Protein AF-A0A365QGP2-F1 (afdb_monomer_lite)

InterPro domains:
  IPR008635 Trimeric autotransporter adhesin YadA-like, stalk domain [PF05662] (160-199)
  IPR008640 Trimeric autotransporter adhesin YadA-like, head domain [PF05658] (521-547)
  IPR008640 Trimeric autotransporter adhesin YadA-like, head domain [PF05658] (549-572)
  IPR008640 Trimeric autotransporter adhesin YadA-like, head domain [PF05658] (613-637)
  IPR011049 Serralysin-like metalloprotease, C-terminal [G3DSA:2.150.10.10] (504-653)
  IPR011049 Serralysin-like metalloprotease, C-terminal [SSF101967] (518-646)
  IPR024973 ESPR domain [PF13018] (1-34)

Structure (mmCIF, N/CA/C/O backbone):
data_AF-A0A365QGP2-F1
#
_entry.id   AF-A0A365QGP2-F1
#
loop_
_atom_site.group_PDB
_atom_site.id
_atom_site.type_symbol
_atom_site.label_atom_id
_atom_site.label_alt_id
_atom_site.label_comp_id
_atom_site.label_asym_id
_atom_site.label_entity_id
_atom_site.label_seq_id
_atom_site.pdbx_PDB_ins_code
_atom_site.Cartn_x
_atom_site.Cartn_y
_atom_site.Cartn_z
_atom_site.occupancy
_atom_site.B_iso_or_equiv
_atom_site.auth_seq_id
_atom_site.auth_comp_id
_atom_site.auth_asym_id
_atom_site.auth_atom_id
_atom_site.pdbx_PDB_model_num
ATOM 1 N N . MET A 1 1 ? 52.419 38.062 -53.301 1.00 40.62 1 MET A N 1
ATOM 2 C CA . MET A 1 1 ? 53.596 37.228 -53.636 1.00 40.62 1 MET A CA 1
ATOM 3 C C . MET A 1 1 ? 53.959 36.398 -52.412 1.00 40.62 1 MET A C 1
ATOM 5 O O . MET A 1 1 ? 54.488 36.980 -51.481 1.00 40.62 1 MET A O 1
ATOM 9 N N . ASN A 1 2 ? 53.709 35.085 -52.397 1.00 34.56 2 ASN A N 1
ATOM 10 C CA . ASN A 1 2 ? 54.179 34.202 -51.318 1.00 34.56 2 ASN A CA 1
ATOM 11 C C . ASN A 1 2 ? 55.041 33.089 -51.927 1.00 34.56 2 ASN A C 1
ATOM 13 O O . ASN A 1 2 ? 54.510 32.194 -52.578 1.00 34.56 2 ASN A O 1
ATOM 17 N N . LYS A 1 3 ? 56.364 33.143 -51.729 1.00 48.66 3 LYS A N 1
ATOM 18 C CA . LYS A 1 3 ? 57.255 32.005 -52.003 1.00 48.66 3 LYS A CA 1
ATOM 19 C C . LYS A 1 3 ? 57.353 31.169 -50.729 1.00 48.66 3 LYS A C 1
ATOM 21 O O . LYS A 1 3 ? 57.925 31.626 -49.744 1.00 48.66 3 LYS A O 1
ATOM 26 N N . ALA A 1 4 ? 56.767 29.976 -50.740 1.00 42.12 4 ALA A N 1
ATOM 27 C CA . ALA A 1 4 ? 56.834 29.058 -49.611 1.00 42.12 4 ALA A CA 1
ATOM 28 C C . ALA A 1 4 ? 58.200 28.356 -49.586 1.00 42.12 4 ALA A C 1
ATOM 30 O O . ALA A 1 4 ? 58.461 27.466 -50.392 1.00 42.12 4 ALA A O 1
ATOM 31 N N . TYR A 1 5 ? 59.070 28.749 -48.658 1.00 56.56 5 TYR A N 1
ATOM 32 C CA . TYR A 1 5 ? 60.295 28.007 -48.365 1.00 56.56 5 TYR A CA 1
ATOM 33 C C . TYR A 1 5 ? 59.969 26.802 -47.478 1.00 56.56 5 TYR A C 1
ATOM 35 O O . TYR A 1 5 ? 59.183 26.922 -46.536 1.00 56.56 5 TYR A O 1
ATOM 43 N N . ARG A 1 6 ? 60.596 25.650 -47.739 1.00 60.75 6 ARG A N 1
ATOM 44 C CA . ARG A 1 6 ? 60.563 24.502 -46.822 1.00 60.75 6 ARG A CA 1
ATOM 45 C C . ARG A 1 6 ? 61.893 24.387 -46.084 1.00 60.75 6 ARG A C 1
ATOM 47 O O . ARG A 1 6 ? 62.962 24.532 -46.676 1.00 60.75 6 ARG A O 1
ATOM 54 N N . VAL A 1 7 ? 61.800 24.121 -44.784 1.00 61.31 7 VAL A N 1
ATOM 55 C CA . VAL A 1 7 ? 62.941 23.849 -43.905 1.00 61.31 7 VAL A CA 1
ATOM 56 C C . VAL A 1 7 ? 62.943 22.358 -43.592 1.00 61.31 7 VAL A C 1
ATOM 58 O O . VAL A 1 7 ? 61.908 21.808 -43.218 1.00 61.31 7 VAL A O 1
ATOM 61 N N . ILE A 1 8 ? 64.085 21.699 -43.763 1.00 68.12 8 ILE A N 1
ATOM 62 C CA . ILE A 1 8 ? 64.232 20.251 -43.568 1.00 68.12 8 ILE A CA 1
ATOM 63 C C . ILE A 1 8 ? 65.496 19.934 -42.770 1.00 68.12 8 ILE A C 1
ATOM 65 O O . ILE A 1 8 ? 66.528 20.591 -42.914 1.00 68.12 8 ILE A O 1
ATOM 69 N N . PHE A 1 9 ? 65.403 18.933 -41.894 1.00 59.44 9 PHE A N 1
ATOM 70 C CA . PHE A 1 9 ? 66.500 18.519 -41.023 1.00 59.44 9 PHE A CA 1
ATOM 71 C C . PHE A 1 9 ? 67.417 17.529 -41.741 1.00 59.44 9 PHE A C 1
ATOM 73 O O . PHE A 1 9 ? 67.008 16.414 -42.076 1.00 59.44 9 PHE A O 1
ATOM 80 N N . SER A 1 10 ? 68.672 17.912 -41.962 1.00 55.12 10 SER A N 1
ATOM 81 C CA . SER A 1 10 ? 69.649 17.028 -42.594 1.00 55.12 10 SER A CA 1
ATOM 82 C C . SER A 1 10 ? 70.269 16.100 -41.553 1.00 55.12 10 SER A C 1
ATOM 84 O O . SER A 1 10 ? 71.209 16.482 -40.857 1.00 55.12 10 SER A O 1
ATOM 86 N N . LYS A 1 11 ? 69.794 14.848 -41.474 1.00 54.56 11 LYS A N 1
ATOM 87 C CA . LYS A 1 11 ? 70.351 13.823 -40.564 1.00 54.56 11 LYS A CA 1
ATOM 88 C C . LYS A 1 11 ? 71.849 13.535 -40.771 1.00 54.56 11 LYS A C 1
ATOM 90 O O . LYS A 1 11 ? 72.470 12.975 -39.880 1.00 54.56 11 LYS A O 1
ATOM 95 N N . VAL A 1 12 ? 72.437 13.940 -41.902 1.00 58.81 12 VAL A N 1
ATOM 96 C CA . VAL A 1 12 ? 73.879 13.791 -42.196 1.00 58.81 12 VAL A CA 1
ATOM 97 C C . VAL A 1 12 ? 74.711 14.981 -41.679 1.00 58.81 12 VAL A C 1
ATOM 99 O O . VAL A 1 12 ? 75.922 14.863 -41.534 1.00 58.81 12 VAL A O 1
ATOM 102 N N . ARG A 1 13 ? 74.085 16.131 -41.380 1.00 57.81 13 ARG A N 1
ATOM 103 C CA . ARG A 1 13 ? 74.756 17.336 -40.832 1.00 57.81 13 ARG A CA 1
ATOM 104 C C . ARG A 1 13 ? 74.211 17.795 -39.471 1.00 57.81 13 ARG A C 1
ATOM 106 O O . ARG A 1 13 ? 74.713 18.762 -38.912 1.00 57.81 13 ARG A O 1
ATOM 113 N N . ASN A 1 14 ? 73.192 17.108 -38.954 1.00 60.78 14 ASN A N 1
ATOM 114 C CA . ASN A 1 14 ? 72.509 17.359 -37.683 1.00 60.78 14 ASN A CA 1
ATOM 115 C C . ASN A 1 14 ? 71.992 18.803 -37.492 1.00 60.78 14 ASN A C 1
ATOM 117 O O . ASN A 1 14 ? 71.969 19.325 -36.379 1.00 60.78 14 ASN A O 1
ATOM 121 N N . CYS A 1 15 ? 71.570 19.456 -38.579 1.00 64.94 15 CYS A N 1
ATOM 122 C CA . CYS A 1 15 ? 71.042 20.820 -38.567 1.00 64.94 15 CYS A CA 1
ATOM 123 C C . CYS A 1 15 ? 69.866 21.006 -39.544 1.00 64.94 15 CYS A C 1
ATOM 125 O O . CYS A 1 15 ? 69.668 20.224 -40.480 1.00 64.94 15 CYS A O 1
ATOM 127 N N . TRP A 1 16 ? 69.073 22.055 -39.310 1.00 69.50 16 TRP A N 1
ATOM 128 C CA . TRP A 1 16 ? 67.976 22.475 -40.184 1.00 69.50 16 TRP A CA 1
ATOM 129 C C . TRP A 1 16 ? 68.501 23.356 -41.319 1.00 69.50 16 TRP A C 1
ATOM 131 O O . TRP A 1 16 ? 69.266 24.288 -41.076 1.00 69.50 16 TRP A O 1
ATOM 141 N N . VAL A 1 17 ? 68.076 23.078 -42.553 1.00 61.56 17 VAL A N 1
ATOM 142 C CA . VAL A 1 17 ? 68.491 23.822 -43.752 1.00 61.56 17 VAL A CA 1
ATOM 143 C C . VAL A 1 17 ? 67.258 24.247 -44.549 1.00 61.56 17 VAL A C 1
ATOM 145 O O . VAL A 1 17 ? 66.293 23.489 -44.672 1.00 61.56 17 VAL A O 1
ATOM 148 N N . VAL A 1 18 ? 67.291 25.468 -45.083 1.00 60.22 18 VAL A N 1
ATOM 149 C CA . VAL A 1 18 ? 66.259 26.028 -45.969 1.00 60.22 18 VAL A CA 1
ATOM 150 C C . VAL A 1 18 ? 66.675 25.800 -47.420 1.00 60.22 18 VAL A C 1
ATOM 152 O O . VAL A 1 18 ? 67.828 26.055 -47.767 1.00 60.22 18 VAL A O 1
ATOM 155 N N . VAL A 1 19 ? 65.753 25.347 -48.271 1.00 59.44 19 VAL A N 1
ATOM 156 C CA . VAL A 1 19 ? 66.008 25.128 -49.707 1.00 59.44 19 VAL A CA 1
ATOM 157 C C . VAL A 1 19 ? 64.973 25.885 -50.543 1.00 59.44 19 VAL A C 1
ATOM 159 O O . VAL A 1 19 ? 63.811 26.010 -50.150 1.00 59.44 19 VAL A O 1
ATOM 162 N N . SER A 1 20 ? 65.402 26.406 -51.693 1.00 49.19 20 SER A N 1
ATOM 163 C CA . SER A 1 20 ? 64.562 27.079 -52.685 1.00 49.19 20 SER A CA 1
ATOM 164 C C . SER A 1 20 ? 64.738 26.447 -54.066 1.00 49.19 20 SER A C 1
ATOM 166 O O . SER A 1 20 ? 65.844 26.096 -54.470 1.00 49.19 20 SER A O 1
ATOM 168 N N . GLU A 1 21 ? 63.637 26.300 -54.800 1.00 44.16 21 GLU A N 1
ATOM 169 C CA . GLU A 1 21 ? 63.632 25.692 -56.132 1.00 44.16 21 GLU A CA 1
ATOM 170 C C . GLU A 1 21 ? 63.796 26.757 -57.225 1.00 44.16 21 GLU A C 1
ATOM 172 O O . GLU A 1 21 ? 62.859 27.490 -57.541 1.00 44.16 21 GLU A O 1
ATOM 177 N N . ILE A 1 22 ? 64.991 26.823 -57.821 1.00 37.72 22 ILE A N 1
ATOM 178 C CA . ILE A 1 22 ? 65.210 27.296 -59.197 1.00 37.72 22 ILE A CA 1
ATOM 179 C C . ILE A 1 22 ? 66.263 26.376 -59.825 1.00 37.72 22 ILE A C 1
ATOM 181 O O . ILE A 1 22 ? 67.421 26.381 -59.410 1.00 37.72 22 ILE A O 1
ATOM 185 N N . SER A 1 23 ? 65.868 25.585 -60.822 1.00 37.50 23 SER A N 1
ATOM 186 C CA . SER A 1 23 ? 66.771 24.711 -61.583 1.00 37.50 23 SER A CA 1
ATOM 187 C C . SER A 1 23 ? 67.319 25.417 -62.825 1.00 37.50 23 SER A C 1
ATOM 189 O O . SER A 1 23 ? 66.626 26.228 -63.438 1.00 37.50 23 SER A O 1
ATOM 191 N N . SER A 1 24 ? 68.547 25.082 -63.228 1.00 41.88 24 SER A N 1
ATOM 192 C CA . SER A 1 24 ? 69.201 25.636 -64.418 1.00 41.88 24 SER A CA 1
ATOM 193 C C . SER A 1 24 ? 69.960 24.568 -65.218 1.00 41.88 24 SER A C 1
ATOM 195 O O . SER A 1 24 ? 70.625 23.702 -64.656 1.00 41.88 24 SER A O 1
ATOM 197 N N . ALA A 1 25 ? 69.862 24.652 -66.548 1.00 32.44 25 ALA A N 1
ATOM 198 C CA . ALA A 1 25 ? 70.684 23.951 -67.541 1.00 32.44 25 ALA A CA 1
ATOM 199 C C . ALA A 1 25 ? 70.640 24.805 -68.834 1.00 32.44 25 ALA A C 1
ATOM 201 O O . ALA A 1 25 ? 69.545 25.203 -69.216 1.00 32.44 25 ALA A O 1
ATOM 202 N N . VAL A 1 26 ? 71.696 25.279 -69.515 1.00 39.28 26 VAL A N 1
ATOM 203 C CA . VAL A 1 26 ? 73.140 24.962 -69.668 1.00 39.28 26 VAL A CA 1
ATOM 204 C C . VAL A 1 26 ? 73.473 24.149 -70.932 1.00 39.28 26 VAL A C 1
ATOM 206 O O . VAL A 1 26 ? 73.407 22.925 -70.930 1.00 39.28 26 VAL A O 1
ATOM 209 N N . GLY A 1 27 ? 73.996 24.859 -71.947 1.00 34.78 27 GLY A N 1
ATOM 210 C CA . GLY A 1 27 ? 74.828 24.315 -73.037 1.00 34.78 27 GLY A CA 1
ATOM 211 C C . GLY A 1 27 ? 74.081 23.722 -74.242 1.00 34.78 27 GLY A C 1
ATOM 212 O O . GLY A 1 27 ? 72.920 23.364 -74.115 1.00 34.78 27 GLY A O 1
ATOM 213 N N . LYS A 1 28 ? 74.659 23.558 -75.445 1.00 36.50 28 LYS A N 1
ATOM 214 C CA . LYS A 1 28 ? 75.877 24.044 -76.170 1.00 36.50 28 LYS A CA 1
ATOM 215 C C . LYS A 1 28 ? 75.488 23.970 -77.681 1.00 36.50 28 LYS A C 1
ATOM 217 O O . LYS A 1 28 ? 74.537 23.267 -77.993 1.00 36.50 28 LYS A O 1
ATOM 222 N N . GLY A 1 29 ? 76.096 24.588 -78.698 1.00 33.56 29 GLY A N 1
ATOM 223 C CA . GLY A 1 29 ? 77.327 25.368 -78.843 1.00 33.56 29 GLY A CA 1
ATOM 224 C C . GLY A 1 29 ? 78.111 24.925 -80.104 1.00 33.56 29 GLY A C 1
ATOM 225 O O . GLY A 1 29 ? 78.559 23.786 -80.132 1.00 33.56 29 GLY A O 1
ATOM 226 N N . ASN A 1 30 ? 78.351 25.856 -81.049 1.00 34.34 30 ASN A N 1
ATOM 227 C CA . ASN A 1 30 ? 79.409 25.867 -82.100 1.00 34.34 30 ASN A CA 1
ATOM 228 C C . ASN A 1 30 ? 79.239 25.003 -83.390 1.00 34.34 30 ASN A C 1
ATOM 230 O O . ASN A 1 30 ? 78.532 24.007 -83.353 1.00 34.34 30 ASN A O 1
ATOM 234 N N . SER A 1 31 ? 79.928 25.255 -84.533 1.00 33.19 31 SER A N 1
ATOM 235 C CA . SER A 1 31 ? 80.411 26.509 -85.199 1.00 33.19 31 SER A CA 1
ATOM 236 C C . SER A 1 31 ? 81.112 26.235 -86.573 1.00 33.19 31 SER A C 1
ATOM 238 O O . SER A 1 31 ? 81.803 25.232 -86.674 1.00 33.19 31 SER A O 1
ATOM 240 N N . PHE A 1 32 ? 81.059 27.194 -87.529 1.00 30.92 32 PHE A N 1
ATOM 241 C CA . PHE A 1 32 ? 81.976 27.450 -88.697 1.00 30.92 32 PHE A CA 1
ATOM 242 C C . PHE A 1 32 ? 82.024 26.444 -89.898 1.00 30.92 32 PHE A C 1
ATOM 244 O O . PHE A 1 32 ? 81.846 25.253 -89.698 1.00 30.92 32 PHE A O 1
ATOM 251 N N . ARG A 1 33 ? 81.969 26.898 -91.183 1.00 33.03 33 ARG A N 1
ATOM 252 C CA . ARG A 1 33 ? 83.008 27.362 -92.187 1.00 33.03 33 ARG A CA 1
ATOM 253 C C . ARG A 1 33 ? 83.914 26.228 -92.747 1.00 33.03 33 ARG A C 1
ATOM 255 O O . ARG A 1 33 ? 84.152 25.289 -92.006 1.00 33.03 33 ARG A O 1
ATOM 262 N N . THR A 1 34 ? 84.448 26.200 -93.987 1.00 29.45 34 THR A N 1
ATOM 263 C CA . THR A 1 34 ? 84.784 27.175 -95.085 1.00 29.45 34 THR A CA 1
ATOM 264 C C . THR A 1 34 ? 84.327 26.658 -96.491 1.00 29.45 34 THR A C 1
ATOM 266 O O . THR A 1 34 ? 83.884 25.520 -96.579 1.00 29.45 34 THR A O 1
ATOM 269 N N . GLU A 1 35 ? 84.185 27.429 -97.591 1.00 28.81 35 GLU A N 1
ATOM 270 C CA . GLU A 1 35 ? 85.196 27.905 -98.597 1.00 28.81 35 GLU A CA 1
ATOM 271 C C . GLU A 1 35 ? 86.339 26.901 -98.934 1.00 28.81 35 GLU A C 1
ATOM 273 O O . GLU A 1 35 ? 86.864 26.293 -98.004 1.00 28.81 35 GLU A O 1
ATOM 278 N N . ALA A 1 36 ? 86.859 26.705 -100.168 1.00 31.33 36 ALA A N 1
ATOM 279 C CA . ALA A 1 36 ? 86.477 26.966 -101.592 1.00 31.33 36 ALA A CA 1
ATOM 280 C C . ALA A 1 36 ? 87.513 26.194 -102.514 1.00 31.33 36 ALA A C 1
ATOM 282 O O . ALA A 1 36 ? 88.346 25.500 -101.939 1.00 31.33 36 ALA A O 1
ATOM 283 N N . VAL A 1 37 ? 87.632 26.187 -103.867 1.00 30.53 37 VAL A N 1
ATOM 284 C CA . VAL A 1 37 ? 86.987 26.793 -105.073 1.00 30.53 37 VAL A CA 1
ATOM 285 C C . VAL A 1 37 ? 87.387 25.985 -106.362 1.00 30.53 37 VAL A C 1
ATOM 287 O O . VAL A 1 37 ? 88.370 25.254 -106.299 1.00 30.53 37 VAL A O 1
ATOM 290 N N . SER A 1 38 ? 86.723 26.196 -107.522 1.00 34.66 38 SER A N 1
ATOM 291 C CA . SER A 1 38 ? 87.096 25.769 -108.916 1.00 34.66 38 SER A CA 1
ATOM 292 C C . SER A 1 38 ? 87.127 24.253 -109.271 1.00 34.66 38 SER A C 1
ATOM 294 O O . SER A 1 38 ? 87.296 23.414 -108.397 1.00 34.66 38 SER A O 1
ATOM 296 N N . ASP A 1 39 ? 86.947 23.804 -110.531 1.00 32.28 39 ASP A N 1
ATOM 297 C CA . ASP A 1 39 ? 86.643 24.514 -111.800 1.00 32.28 39 ASP A CA 1
ATOM 298 C C . ASP A 1 39 ? 85.741 23.700 -112.780 1.00 32.28 39 ASP A C 1
ATOM 300 O O . ASP A 1 39 ? 85.288 22.596 -112.477 1.00 32.28 39 ASP A O 1
ATOM 304 N N . ARG A 1 40 ? 85.467 24.289 -113.953 1.00 34.75 40 ARG A N 1
ATOM 305 C CA . ARG A 1 40 ? 84.598 23.864 -115.071 1.00 34.75 40 ARG A CA 1
ATOM 306 C C . ARG A 1 40 ? 84.942 22.508 -115.719 1.00 34.75 40 ARG A C 1
ATOM 308 O O . ARG A 1 40 ? 86.106 22.148 -115.829 1.00 34.75 40 ARG A O 1
ATOM 315 N N . VAL A 1 41 ? 83.941 21.898 -116.369 1.00 28.25 41 VAL A N 1
ATOM 316 C CA . VAL A 1 41 ? 83.789 21.895 -117.850 1.00 28.25 41 VAL A CA 1
ATOM 317 C C . VAL A 1 41 ? 82.289 21.839 -118.198 1.00 28.25 41 VAL A C 1
ATOM 319 O O . VAL A 1 41 ? 81.468 21.422 -117.386 1.00 28.25 41 VAL A O 1
ATOM 322 N N . GLU A 1 42 ? 81.927 22.369 -119.365 1.00 32.44 42 GLU A N 1
ATOM 323 C CA . GLU A 1 42 ? 80.585 22.837 -119.730 1.00 32.44 42 GLU A CA 1
ATOM 324 C C . GLU A 1 42 ? 80.035 22.111 -120.985 1.00 32.44 42 GLU A C 1
ATOM 326 O O . GLU A 1 42 ? 80.804 21.542 -121.757 1.00 32.44 42 GLU A O 1
ATOM 331 N N . ILE A 1 43 ? 78.719 22.281 -121.212 1.00 29.23 43 ILE A N 1
ATOM 332 C CA . ILE A 1 43 ? 77.908 22.082 -122.443 1.00 29.23 43 ILE A CA 1
ATOM 333 C C . ILE A 1 43 ? 77.257 20.681 -122.606 1.00 29.23 43 ILE A C 1
ATOM 335 O O . ILE A 1 43 ? 77.936 19.667 -122.529 1.00 29.23 43 ILE A O 1
ATOM 339 N N . GLY A 1 44 ? 75.950 20.517 -122.889 1.00 33.03 44 GLY A N 1
ATOM 340 C CA . GLY A 1 44 ? 74.825 21.474 -122.907 1.00 33.03 44 GLY A CA 1
ATOM 341 C C . GLY A 1 44 ? 73.786 21.247 -124.031 1.00 33.03 44 GLY A C 1
ATOM 342 O O . GLY A 1 44 ? 74.165 21.248 -125.193 1.00 33.03 44 GLY A O 1
ATOM 343 N N . MET A 1 45 ? 72.484 21.217 -123.672 1.00 38.25 45 MET A N 1
ATOM 344 C CA . MET A 1 45 ? 71.308 21.589 -124.515 1.00 38.25 45 MET A CA 1
ATOM 345 C C . MET A 1 45 ? 71.028 20.768 -125.809 1.00 38.25 45 MET A C 1
ATOM 347 O O . MET A 1 45 ? 71.812 19.874 -126.120 1.00 38.25 45 MET A O 1
ATOM 351 N N . PRO A 1 46 ? 69.922 20.996 -126.577 1.00 48.12 46 PRO A N 1
ATOM 352 C CA . PRO A 1 46 ? 68.749 21.898 -126.429 1.00 48.12 46 PRO A CA 1
ATOM 353 C C . PRO A 1 46 ? 67.414 21.109 -126.246 1.00 48.12 46 PRO A C 1
ATOM 355 O O . PRO A 1 46 ? 67.464 19.927 -125.935 1.00 48.12 46 PRO A O 1
ATOM 358 N N . GLY A 1 47 ? 66.179 21.631 -126.376 1.00 37.91 47 GLY A N 1
ATOM 359 C CA . GLY A 1 47 ? 65.618 22.951 -126.742 1.00 37.91 47 GLY A CA 1
ATOM 360 C C . GLY A 1 47 ? 64.098 22.985 -126.422 1.00 37.91 47 GLY A C 1
ATOM 361 O O . GLY A 1 47 ? 63.507 21.930 -126.234 1.00 37.91 47 GLY A O 1
ATOM 362 N N . MET A 1 48 ? 63.449 24.122 -126.131 1.00 37.88 48 MET A N 1
ATOM 363 C CA . MET A 1 48 ? 63.058 25.277 -126.979 1.00 37.88 48 MET A CA 1
ATOM 364 C C . MET A 1 48 ? 61.687 25.175 -127.685 1.00 37.88 48 MET A C 1
ATOM 366 O O . MET A 1 48 ? 61.269 24.129 -128.169 1.00 37.88 48 MET A O 1
ATOM 370 N N . THR A 1 49 ? 60.996 26.320 -127.766 1.00 36.72 49 THR A N 1
ATOM 371 C CA . THR A 1 49 ? 59.736 26.569 -128.503 1.00 36.72 49 THR A CA 1
ATOM 372 C C . THR A 1 49 ? 59.642 28.082 -128.795 1.00 36.72 49 THR A C 1
ATOM 374 O O . THR A 1 49 ? 60.359 28.854 -128.156 1.00 36.72 49 THR A O 1
ATOM 377 N N . THR A 1 50 ? 58.838 28.536 -129.767 1.00 42.31 50 THR A N 1
ATOM 378 C CA . THR A 1 50 ? 58.970 29.893 -130.352 1.00 42.31 50 THR A CA 1
ATOM 379 C C . THR A 1 50 ? 57.648 30.640 -130.614 1.00 42.31 50 THR A C 1
ATOM 381 O O . THR A 1 50 ? 56.611 30.039 -130.881 1.00 42.31 50 THR A O 1
ATOM 384 N N . GLY A 1 51 ? 57.717 31.980 -130.612 1.00 33.28 51 GLY A N 1
ATOM 385 C CA . GLY A 1 51 ? 56.761 32.900 -131.252 1.00 33.28 51 GLY A CA 1
ATOM 386 C C . GLY A 1 51 ? 57.540 34.034 -131.949 1.00 33.28 51 GLY A C 1
ATOM 387 O O . GLY A 1 51 ? 58.465 34.568 -131.351 1.00 33.28 51 GLY A O 1
ATOM 388 N N . LEU A 1 52 ? 57.403 34.224 -133.273 1.00 32.19 52 LEU A N 1
ATOM 389 C CA . LEU A 1 52 ? 56.445 35.111 -133.986 1.00 32.19 52 LEU A CA 1
ATOM 390 C C . LEU A 1 52 ? 56.839 36.613 -133.905 1.00 32.19 52 LEU A C 1
ATOM 392 O O . LEU A 1 52 ? 57.072 37.099 -132.810 1.00 32.19 52 LEU A O 1
ATOM 396 N N . ARG A 1 53 ? 56.923 37.421 -134.984 1.00 38.66 53 ARG A N 1
ATOM 397 C CA . ARG A 1 53 ? 56.311 37.404 -136.344 1.00 38.66 53 ARG A CA 1
ATOM 398 C C . ARG A 1 53 ? 57.258 37.950 -1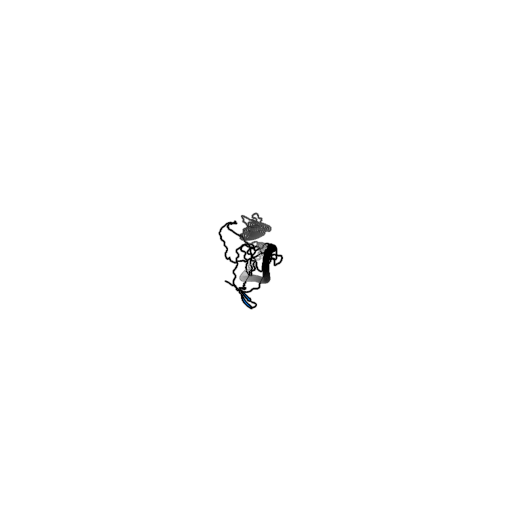37.456 1.00 38.66 53 ARG A C 1
ATOM 400 O O . ARG A 1 53 ? 57.942 38.925 -137.202 1.00 38.66 53 ARG A O 1
ATOM 407 N N . VAL A 1 54 ? 57.156 37.379 -138.678 1.00 34.47 54 VAL A N 1
ATOM 408 C CA . VAL A 1 54 ? 57.070 38.004 -140.048 1.00 34.47 54 VAL A CA 1
ATOM 409 C C . VAL A 1 54 ? 58.025 39.181 -140.387 1.00 34.47 54 VAL A C 1
ATOM 411 O O . VAL A 1 54 ? 57.977 40.202 -139.718 1.00 34.47 54 VAL A O 1
ATOM 414 N N . ALA A 1 55 ? 58.865 39.147 -141.444 1.00 30.39 55 ALA A N 1
ATOM 415 C CA . ALA A 1 55 ? 58.547 39.083 -142.902 1.00 30.39 55 ALA A CA 1
ATOM 416 C C . ALA A 1 55 ? 59.818 38.775 -143.779 1.00 30.39 55 ALA A C 1
ATOM 418 O O . ALA A 1 55 ? 60.896 38.685 -143.203 1.00 30.39 55 ALA A O 1
ATOM 419 N N . LEU A 1 56 ? 59.858 38.710 -145.135 1.00 27.81 56 LEU A N 1
ATOM 420 C CA . LEU A 1 56 ? 58.929 38.286 -146.224 1.00 27.81 56 LEU A CA 1
ATOM 421 C C . LEU A 1 56 ? 59.569 38.547 -147.634 1.00 27.81 56 LEU A C 1
ATOM 423 O O . LEU A 1 56 ? 59.798 39.709 -147.942 1.00 27.81 56 LEU A O 1
ATOM 427 N N . VAL A 1 57 ? 59.726 37.521 -148.510 1.00 28.95 57 VAL A N 1
ATOM 428 C CA . VAL A 1 57 ? 60.186 37.576 -149.952 1.00 28.95 57 VAL A CA 1
ATOM 429 C C . VAL A 1 57 ? 61.651 38.065 -150.151 1.00 28.95 57 VAL A C 1
ATOM 431 O O . VAL A 1 57 ? 62.122 38.878 -149.373 1.00 28.95 57 VAL A O 1
ATOM 434 N N . GLY A 1 58 ? 62.498 37.646 -151.113 1.00 30.52 58 GLY A N 1
ATOM 435 C CA . GLY A 1 58 ? 62.473 36.795 -152.335 1.00 30.52 58 GLY A CA 1
ATOM 436 C C . GLY A 1 58 ? 63.411 37.445 -153.400 1.00 30.52 58 GLY A C 1
ATOM 437 O O . GLY A 1 58 ? 63.751 38.608 -153.229 1.00 30.52 58 GLY A O 1
ATOM 438 N N . ALA A 1 59 ? 63.907 36.853 -154.500 1.00 28.84 59 ALA A N 1
ATOM 439 C CA . ALA A 1 59 ? 63.831 35.507 -155.092 1.00 28.84 59 ALA A CA 1
ATOM 440 C C . ALA A 1 59 ? 65.119 35.213 -155.942 1.00 28.84 59 ALA A C 1
ATOM 442 O O . ALA A 1 59 ? 66.209 35.573 -155.507 1.00 28.84 59 ALA A O 1
ATOM 443 N N . VAL A 1 60 ? 65.043 34.528 -157.102 1.00 27.80 60 VAL A N 1
ATOM 444 C CA . VAL A 1 60 ? 66.171 33.797 -157.753 1.00 27.80 60 VAL A CA 1
ATOM 445 C C . VAL A 1 60 ? 66.317 34.060 -159.278 1.00 27.80 60 VAL A C 1
ATOM 447 O O . VAL A 1 60 ? 65.309 34.030 -159.970 1.00 27.80 60 VAL A O 1
ATOM 450 N N . MET A 1 61 ? 67.573 34.185 -159.773 1.00 34.41 61 MET A N 1
ATOM 451 C CA . MET A 1 61 ? 68.100 34.056 -161.175 1.00 34.41 61 MET A CA 1
ATOM 452 C C . MET A 1 61 ? 67.552 34.938 -162.330 1.00 34.41 61 MET A C 1
ATOM 454 O O . MET A 1 61 ? 66.348 34.963 -162.548 1.00 34.41 61 MET A O 1
ATOM 458 N N . LEU A 1 62 ? 68.449 35.479 -163.192 1.00 24.91 62 LEU A N 1
ATOM 459 C CA . LEU A 1 62 ? 68.537 35.148 -164.646 1.00 24.91 62 LEU A CA 1
ATOM 460 C C . LEU A 1 62 ? 69.844 35.667 -165.332 1.00 24.91 62 LEU A C 1
ATOM 462 O O . LEU A 1 62 ? 70.823 35.928 -164.639 1.00 24.91 62 LEU A O 1
ATOM 466 N N . PHE A 1 63 ? 69.884 35.703 -166.678 1.00 27.70 63 PHE A N 1
ATOM 467 C CA . PHE A 1 63 ? 71.069 35.652 -167.570 1.00 27.70 63 PHE A CA 1
ATOM 468 C C . PHE A 1 63 ? 71.586 37.002 -168.156 1.00 27.70 63 PHE A C 1
ATOM 470 O O . PHE A 1 63 ? 70.970 38.047 -167.981 1.00 27.70 63 PHE A O 1
ATOM 477 N N . ALA A 1 64 ? 72.725 36.895 -168.871 1.00 30.05 64 ALA A N 1
ATOM 478 C CA . ALA A 1 64 ? 73.494 37.846 -169.714 1.00 30.05 64 ALA A CA 1
ATOM 479 C C . ALA A 1 64 ? 72.673 38.716 -170.725 1.00 30.05 64 ALA A C 1
ATOM 481 O O . ALA A 1 64 ? 71.477 38.493 -170.876 1.00 30.05 64 ALA A O 1
ATOM 482 N N . ASP A 1 65 ? 73.203 39.703 -171.476 1.00 26.73 65 ASP A N 1
ATOM 483 C CA . ASP A 1 65 ? 74.530 39.852 -172.131 1.00 26.73 65 ASP A CA 1
ATOM 484 C C . ASP A 1 65 ? 74.779 41.303 -172.671 1.00 26.73 65 ASP A C 1
ATOM 486 O O . ASP A 1 65 ? 73.839 42.094 -172.705 1.00 26.73 65 ASP A O 1
ATOM 490 N N . LEU A 1 66 ? 75.997 41.599 -173.177 1.00 29.16 66 LEU A N 1
ATOM 491 C CA . LEU A 1 66 ? 76.438 42.751 -174.022 1.00 29.16 66 LEU A CA 1
ATOM 492 C C . LEU A 1 66 ? 76.371 44.196 -173.435 1.00 29.16 66 LEU A C 1
ATOM 494 O O . LEU A 1 66 ? 75.450 44.559 -172.719 1.00 29.16 66 LEU A O 1
ATOM 498 N N . GLY A 1 67 ? 77.293 45.127 -173.753 1.00 28.61 67 GLY A N 1
ATOM 499 C CA . GLY A 1 67 ? 78.566 45.020 -174.494 1.00 28.61 67 GLY A CA 1
ATOM 500 C C . GLY A 1 67 ? 79.202 46.382 -174.889 1.00 28.61 67 GLY A C 1
ATOM 501 O O . GLY A 1 67 ? 78.519 47.400 -174.920 1.00 28.61 67 GLY A O 1
ATOM 502 N N . GLY A 1 68 ? 80.499 46.381 -175.254 1.00 29.41 68 GLY A N 1
ATOM 503 C CA . GLY A 1 68 ? 81.237 47.502 -175.893 1.00 29.41 68 GLY A CA 1
ATOM 504 C C . GLY A 1 68 ? 82.084 48.406 -174.963 1.00 29.41 68 GLY A C 1
ATOM 505 O O . GLY A 1 68 ? 81.741 48.582 -173.802 1.00 29.41 68 GLY A O 1
ATOM 506 N N . SER A 1 69 ? 83.202 49.021 -175.397 1.00 31.22 69 SER A N 1
ATOM 507 C CA . SER A 1 69 ? 83.962 48.901 -176.669 1.00 31.22 69 SER A CA 1
ATOM 508 C C . SER A 1 69 ? 85.348 49.604 -176.605 1.00 31.22 69 SER A C 1
ATOM 510 O O . SER A 1 69 ? 85.534 50.465 -175.751 1.00 31.22 69 SER A O 1
ATOM 512 N N . ASN A 1 70 ? 86.227 49.332 -177.594 1.00 30.67 70 ASN A N 1
ATOM 513 C CA . ASN A 1 70 ? 87.502 50.015 -177.964 1.00 30.67 70 ASN A CA 1
ATOM 514 C C . ASN A 1 70 ? 88.792 49.533 -177.238 1.00 30.67 70 ASN A C 1
ATOM 516 O O . ASN A 1 70 ? 88.815 49.493 -176.016 1.00 30.67 70 ASN A O 1
ATOM 520 N N . PHE A 1 71 ? 89.824 48.969 -177.911 1.00 28.38 71 PHE A N 1
ATOM 521 C CA . PHE A 1 71 ? 90.780 49.477 -178.949 1.00 28.38 71 PHE A CA 1
ATOM 522 C C . PHE A 1 71 ? 91.969 50.272 -178.322 1.00 28.38 71 PHE A C 1
ATOM 524 O O . PHE A 1 71 ? 91.737 50.997 -177.366 1.00 28.38 71 PHE A O 1
ATOM 531 N N . VAL A 1 72 ? 93.255 50.203 -178.740 1.00 25.00 72 VAL A N 1
ATOM 532 C CA . VAL A 1 72 ? 93.936 49.784 -180.004 1.00 25.00 72 VAL A CA 1
ATOM 533 C C . VAL A 1 72 ? 95.276 49.023 -179.736 1.00 25.00 72 VAL A C 1
ATOM 535 O O . VAL A 1 72 ? 95.790 49.021 -178.624 1.00 25.00 72 VAL A O 1
ATOM 538 N N . TYR A 1 73 ? 95.839 48.411 -180.793 1.00 26.12 73 TYR A N 1
ATOM 539 C CA . TYR A 1 73 ? 97.261 48.055 -181.065 1.00 26.12 73 TYR A CA 1
ATOM 540 C C . TYR A 1 73 ? 98.298 49.180 -180.714 1.00 26.12 73 TYR A C 1
ATOM 542 O O . TYR A 1 73 ? 97.895 50.296 -180.411 1.00 26.12 73 TYR A O 1
ATOM 550 N N . ALA A 1 74 ? 99.638 49.008 -180.750 1.00 21.19 74 ALA A N 1
ATOM 551 C CA . ALA A 1 74 ? 100.457 48.343 -181.785 1.00 21.19 74 ALA A CA 1
ATOM 552 C C . ALA A 1 74 ? 101.884 47.897 -181.357 1.00 21.19 74 ALA A C 1
ATOM 554 O O . ALA A 1 74 ? 102.343 48.173 -180.253 1.00 21.19 74 ALA A O 1
ATOM 555 N N . GLN A 1 75 ? 102.590 47.217 -182.277 1.00 27.70 75 GLN A N 1
ATOM 556 C CA . GLN A 1 75 ? 103.995 46.783 -182.167 1.00 27.70 75 GLN A CA 1
ATOM 557 C C . GLN A 1 75 ? 105.011 47.790 -182.755 1.00 27.70 75 GLN A C 1
ATOM 559 O O . GLN A 1 75 ? 104.641 48.628 -183.568 1.00 27.70 75 GLN A O 1
ATOM 564 N N . ALA A 1 76 ? 106.286 47.605 -182.363 1.00 30.72 76 ALA A N 1
ATOM 565 C CA . ALA A 1 76 ? 107.560 47.733 -183.110 1.00 30.72 76 ALA A CA 1
ATOM 566 C C . ALA A 1 76 ? 107.624 48.611 -184.389 1.00 30.72 76 ALA A C 1
ATOM 568 O O . ALA A 1 76 ? 106.806 48.504 -185.295 1.00 30.72 76 ALA A O 1
ATOM 569 N N . SER A 1 77 ? 108.712 49.347 -184.634 1.00 29.95 77 SER A N 1
ATOM 570 C CA . SER A 1 77 ? 110.011 48.832 -185.151 1.00 29.95 77 SER A CA 1
ATOM 571 C C . SER A 1 77 ? 111.018 50.017 -185.229 1.00 29.95 77 SER A C 1
ATOM 573 O O . SER A 1 77 ? 110.610 51.145 -184.978 1.00 29.95 77 SER A O 1
ATOM 575 N N . TYR A 1 78 ? 112.328 49.924 -185.509 1.00 25.81 78 TYR A N 1
ATOM 576 C CA . TYR A 1 78 ? 113.077 49.201 -186.557 1.00 25.81 78 TYR A CA 1
ATOM 577 C C . TYR A 1 78 ? 114.594 49.213 -186.262 1.00 25.81 78 TYR A C 1
ATOM 579 O O . TYR A 1 78 ? 115.064 50.129 -185.590 1.00 25.81 78 TYR A O 1
ATOM 587 N N . SER A 1 79 ? 115.373 48.311 -186.888 1.00 28.41 79 SER A N 1
ATOM 588 C CA . SER A 1 79 ? 116.686 48.644 -187.501 1.00 28.41 79 SER A CA 1
ATOM 589 C C . SER A 1 79 ? 117.265 47.510 -188.368 1.00 28.41 79 SER A C 1
ATOM 591 O O . SER A 1 79 ? 117.654 46.465 -187.857 1.00 28.41 79 SER A O 1
ATOM 593 N N . CYS A 1 80 ? 117.329 47.765 -189.678 1.00 33.81 80 CYS A N 1
ATOM 594 C CA . CYS A 1 80 ? 118.105 47.152 -190.779 1.00 33.81 80 CYS A CA 1
ATOM 595 C C . CYS A 1 80 ? 117.973 48.150 -191.961 1.00 33.81 80 CYS A C 1
ATOM 597 O O . CYS A 1 80 ? 117.071 48.987 -191.926 1.00 33.81 80 CYS A O 1
ATOM 599 N N . THR A 1 81 ? 118.740 48.146 -193.053 1.00 32.34 81 THR A N 1
ATOM 600 C CA . THR A 1 81 ? 119.830 47.272 -193.540 1.00 32.34 81 THR A CA 1
ATOM 601 C C . THR A 1 81 ? 121.209 47.875 -193.152 1.00 32.34 81 THR A C 1
ATOM 603 O O . THR A 1 81 ? 121.269 48.419 -192.056 1.00 32.34 81 THR A O 1
ATOM 606 N N . SER A 1 82 ? 122.364 47.892 -193.850 1.00 32.75 82 SER A N 1
ATOM 607 C CA . SER A 1 82 ? 122.981 47.374 -195.111 1.00 32.75 82 SER A CA 1
ATOM 608 C C . SER A 1 82 ? 124.497 47.751 -195.057 1.00 32.75 82 SER A C 1
ATOM 610 O O . SER A 1 82 ? 124.864 48.539 -194.193 1.00 32.75 82 SER A O 1
ATOM 612 N N . ALA A 1 83 ? 125.452 47.328 -195.904 1.00 29.88 83 ALA A N 1
ATOM 613 C CA . ALA A 1 83 ? 125.464 46.561 -197.160 1.00 29.88 83 ALA A CA 1
ATOM 614 C C . ALA A 1 83 ? 126.775 45.743 -197.282 1.00 29.88 83 ALA A C 1
ATOM 616 O O . ALA A 1 83 ? 127.770 46.083 -196.645 1.00 29.88 83 ALA A O 1
ATOM 617 N N . ALA A 1 84 ? 126.817 44.759 -198.185 1.00 45.06 84 ALA A N 1
ATOM 618 C CA . ALA A 1 84 ? 128.068 44.221 -198.731 1.00 45.06 84 ALA A CA 1
ATOM 619 C C . ALA A 1 84 ? 127.897 43.836 -200.212 1.00 45.06 84 ALA A C 1
ATOM 621 O O . ALA A 1 84 ? 126.848 43.336 -200.614 1.00 45.06 84 ALA A O 1
ATOM 622 N N . ALA A 1 85 ? 128.939 44.076 -201.004 1.00 38.56 85 ALA A N 1
ATOM 623 C CA . ALA A 1 85 ? 129.096 43.719 -202.415 1.00 38.56 85 ALA A CA 1
ATOM 624 C C . ALA A 1 85 ? 130.618 43.687 -202.689 1.00 38.56 85 ALA A C 1
ATOM 626 O O . ALA A 1 85 ? 131.350 44.432 -202.043 1.00 38.56 85 ALA A O 1
ATOM 627 N N . SER A 1 86 ? 131.183 42.866 -203.573 1.00 40.56 86 SER A N 1
ATOM 628 C CA . SER A 1 86 ? 130.626 41.923 -204.560 1.00 40.56 86 SER A CA 1
ATOM 629 C C . SER A 1 86 ? 131.710 40.903 -204.968 1.00 40.56 86 SER A C 1
ATOM 631 O O . SER A 1 86 ? 132.854 41.100 -204.588 1.00 40.56 86 SER A O 1
ATOM 633 N N . TRP A 1 87 ? 131.345 39.892 -205.776 1.00 33.38 87 TRP A N 1
ATOM 634 C CA . TRP A 1 87 ? 132.079 39.326 -206.940 1.00 33.38 87 TRP A CA 1
ATOM 635 C C . TRP A 1 87 ? 133.632 39.182 -206.915 1.00 33.38 87 TRP A C 1
ATOM 637 O O . TRP A 1 87 ? 134.379 40.046 -206.482 1.00 33.38 87 TRP A O 1
ATOM 647 N N . SER A 1 88 ? 134.222 38.177 -207.574 1.00 38.31 88 SER A N 1
ATOM 648 C CA . SER A 1 88 ? 134.284 38.174 -209.050 1.00 38.31 88 SER A CA 1
ATOM 649 C C . SER A 1 88 ? 135.010 36.925 -209.612 1.00 38.31 88 SER A C 1
ATOM 651 O O . SER A 1 88 ? 136.007 36.491 -209.054 1.00 38.31 88 SER A O 1
ATOM 653 N N . THR A 1 89 ? 134.389 36.204 -210.563 1.00 43.06 89 THR A N 1
ATOM 654 C CA . THR A 1 89 ? 134.717 36.139 -212.021 1.00 43.06 89 THR A CA 1
ATOM 655 C C . THR A 1 89 ? 135.721 35.001 -212.376 1.00 43.06 89 THR A C 1
ATOM 657 O O . THR A 1 89 ? 135.944 34.149 -211.521 1.00 43.06 89 THR A O 1
ATOM 660 N N . PRO A 1 90 ? 136.110 34.766 -213.654 1.00 51.47 90 PRO A N 1
ATOM 661 C CA . PRO A 1 90 ? 135.272 34.001 -214.594 1.00 51.47 90 PRO A CA 1
ATOM 662 C C . PRO A 1 90 ? 136.027 32.899 -215.389 1.00 51.47 90 PRO A C 1
ATOM 664 O O . PRO A 1 90 ? 137.238 32.974 -215.564 1.00 51.47 90 PRO A O 1
ATOM 667 N N . GLY A 1 91 ? 135.313 31.930 -215.990 1.00 68.12 91 GLY A N 1
ATOM 668 C CA . GLY A 1 91 ? 135.925 31.062 -217.023 1.00 68.12 91 GLY A CA 1
ATOM 669 C C . GLY A 1 91 ? 135.295 29.688 -217.297 1.00 68.12 91 GLY A C 1
ATOM 670 O O . GLY A 1 91 ? 135.605 29.093 -218.325 1.00 68.12 91 GLY A O 1
ATOM 671 N N . GLY A 1 92 ? 134.399 29.192 -216.432 1.00 39.47 92 GLY A N 1
ATOM 672 C CA . GLY A 1 92 ? 133.740 27.882 -216.593 1.00 39.47 92 GLY A CA 1
ATOM 673 C C . GLY A 1 92 ? 134.661 26.688 -216.269 1.00 39.47 92 GLY A C 1
ATOM 674 O O . GLY A 1 92 ? 135.541 26.818 -215.428 1.00 39.47 92 GLY A O 1
ATOM 675 N N . TYR A 1 93 ? 134.504 25.499 -216.865 1.00 28.47 93 TYR A N 1
ATOM 676 C CA . TYR A 1 93 ? 133.509 25.070 -217.863 1.00 28.47 93 TYR A CA 1
ATOM 677 C C . TYR A 1 93 ? 133.427 23.519 -217.883 1.00 28.47 93 TYR A C 1
ATOM 679 O O . TYR A 1 93 ? 134.403 22.874 -218.244 1.00 28.47 93 TYR A O 1
ATOM 687 N N . VAL A 1 94 ? 132.349 22.811 -217.518 1.00 35.38 94 VAL A N 1
ATOM 688 C CA . VAL A 1 94 ? 131.039 23.212 -216.950 1.00 35.38 94 VAL A CA 1
ATOM 689 C C . VAL A 1 94 ? 130.592 22.368 -215.740 1.00 35.38 94 VAL A C 1
ATOM 691 O O . VAL A 1 94 ? 129.826 22.873 -214.927 1.00 35.38 94 VAL A O 1
ATOM 694 N N . SER A 1 95 ? 131.019 21.105 -215.603 1.00 32.12 95 SER A N 1
ATOM 695 C CA . SER A 1 95 ? 130.472 20.159 -214.609 1.00 32.12 95 SER A CA 1
ATOM 696 C C . SER A 1 95 ? 131.530 19.156 -214.124 1.00 32.12 95 SER A C 1
ATOM 698 O O . SER A 1 95 ? 132.201 18.559 -214.959 1.00 32.12 95 SER A O 1
ATOM 700 N N . ASN A 1 96 ? 131.698 18.847 -212.834 1.00 40.69 96 ASN A N 1
ATOM 701 C CA . ASN A 1 96 ? 131.060 19.390 -211.621 1.00 40.69 96 ASN A CA 1
ATOM 702 C C . ASN A 1 96 ? 132.019 19.216 -210.412 1.00 40.69 96 ASN A C 1
ATOM 704 O O . ASN A 1 96 ? 131.696 18.522 -209.449 1.00 40.69 96 ASN A O 1
ATOM 708 N N . GLN A 1 97 ? 133.257 19.717 -210.517 1.00 52.16 97 GLN A N 1
ATOM 709 C CA . GLN A 1 97 ? 134.350 19.450 -209.564 1.00 52.16 97 GLN A CA 1
ATOM 710 C C . GLN A 1 97 ? 135.305 20.646 -209.390 1.00 52.16 97 GLN A C 1
ATOM 712 O O . GLN A 1 97 ? 135.377 21.509 -210.263 1.00 52.16 97 GLN A O 1
ATOM 717 N N . THR A 1 98 ? 136.143 20.574 -208.339 1.00 37.31 98 THR A N 1
ATOM 718 C CA . THR A 1 98 ? 137.292 21.464 -208.022 1.00 37.31 98 THR A CA 1
ATOM 719 C C . THR A 1 98 ? 136.888 22.878 -207.532 1.00 37.31 98 THR A C 1
ATOM 721 O O . THR A 1 98 ? 135.719 23.229 -207.687 1.00 37.31 98 THR A O 1
ATOM 724 N N . PRO A 1 99 ? 137.784 23.710 -206.934 1.00 41.81 99 PRO A N 1
ATOM 725 C CA . PRO A 1 99 ? 139.230 23.536 -206.722 1.00 41.81 99 PRO A CA 1
ATOM 726 C C . PRO A 1 99 ? 139.608 23.794 -205.209 1.00 41.81 99 PRO A C 1
ATOM 728 O O . PRO A 1 99 ? 138.860 23.260 -204.390 1.00 41.81 99 PRO A O 1
ATOM 731 N N . PRO A 1 100 ? 140.729 24.427 -204.746 1.00 51.38 100 PRO A N 1
ATOM 732 C CA . PRO A 1 100 ? 141.353 24.077 -203.445 1.00 51.38 100 PRO A CA 1
ATOM 733 C C . PRO A 1 100 ? 141.717 25.288 -202.523 1.00 51.38 100 PRO A C 1
ATOM 735 O O . PRO A 1 100 ? 141.262 26.397 -202.768 1.00 51.38 100 PRO A O 1
ATOM 738 N N . VAL A 1 101 ? 142.621 25.069 -201.539 1.00 33.72 101 VAL A N 1
ATOM 739 C CA . VAL A 1 101 ? 143.498 26.053 -200.822 1.00 33.72 101 VAL A CA 1
ATOM 740 C C . VAL A 1 101 ? 142.819 27.142 -199.931 1.00 33.72 101 VAL A C 1
ATOM 742 O O . VAL A 1 101 ? 141.642 27.413 -200.097 1.00 33.72 101 VAL A O 1
ATOM 745 N N . TRP A 1 102 ? 143.439 27.798 -198.923 1.00 27.23 102 TRP A N 1
ATOM 746 C CA . TRP A 1 102 ? 144.755 27.680 -198.241 1.00 27.23 102 TRP A CA 1
ATOM 747 C C . TRP A 1 102 ? 144.765 28.357 -196.844 1.00 27.23 102 TRP A C 1
ATOM 749 O O . TRP A 1 102 ? 143.863 29.124 -196.534 1.00 27.23 102 TRP A O 1
ATOM 759 N N . MET A 1 103 ? 145.883 28.185 -196.111 1.00 24.27 103 MET A N 1
ATOM 760 C CA . MET A 1 103 ? 146.415 29.070 -195.042 1.00 24.27 103 MET A CA 1
ATOM 761 C C . MET A 1 103 ? 145.608 29.217 -193.728 1.00 24.27 103 MET A C 1
ATOM 763 O O . MET A 1 103 ? 144.408 29.001 -193.686 1.00 24.27 103 MET A O 1
ATOM 767 N N . ALA A 1 104 ? 146.193 29.511 -192.556 1.00 36.19 104 ALA A N 1
ATOM 768 C CA . ALA A 1 104 ? 147.560 29.916 -192.165 1.00 36.19 104 ALA A CA 1
ATOM 769 C C . ALA A 1 104 ? 148.000 31.370 -192.479 1.00 36.19 104 ALA A C 1
ATOM 771 O O . ALA A 1 104 ? 149.088 31.602 -192.997 1.00 36.19 104 ALA A O 1
ATOM 772 N N . GLY A 1 105 ? 147.167 32.348 -192.107 1.00 25.16 105 GLY A N 1
ATOM 773 C CA . GLY A 1 105 ? 147.508 33.776 -191.979 1.00 25.16 105 GLY A CA 1
ATOM 774 C C . GLY A 1 105 ? 146.433 34.452 -191.110 1.00 25.16 105 GLY A C 1
ATOM 775 O O . GLY A 1 105 ? 145.266 34.354 -191.457 1.00 25.16 105 GLY A O 1
ATOM 776 N N . CYS A 1 106 ? 146.654 34.942 -189.886 1.00 32.97 106 CYS A N 1
ATOM 777 C CA . CYS A 1 106 ? 147.686 35.824 -189.320 1.00 32.97 106 CYS A CA 1
ATOM 778 C C . CYS A 1 106 ? 147.398 37.325 -189.548 1.00 32.97 106 CYS A C 1
ATOM 780 O O . CYS A 1 106 ? 147.401 37.793 -190.679 1.00 32.97 106 CYS A O 1
ATOM 782 N N . SER A 1 107 ? 147.310 38.059 -188.428 1.00 42.62 107 SER A N 1
ATOM 783 C CA . SER A 1 107 ? 147.387 39.527 -188.272 1.00 42.62 107 SER A CA 1
ATOM 784 C C . SER A 1 107 ? 146.128 40.402 -188.444 1.00 42.62 107 SER A C 1
ATOM 786 O O . SER A 1 107 ? 145.211 40.101 -189.191 1.00 42.62 107 SER A O 1
ATOM 788 N N . VAL A 1 108 ? 146.186 41.529 -187.713 1.00 30.59 108 VAL A N 1
ATOM 789 C CA . VAL A 1 108 ? 145.432 42.803 -187.793 1.00 30.59 108 VAL A CA 1
ATOM 790 C C . VAL A 1 108 ? 143.888 42.816 -187.757 1.00 30.59 108 VAL A C 1
ATOM 792 O O . VAL A 1 108 ? 143.219 42.659 -188.763 1.00 30.59 108 VAL A O 1
ATOM 795 N N . GLY A 1 109 ? 143.355 43.258 -186.610 1.00 44.81 109 GLY A N 1
ATOM 796 C CA . GLY A 1 109 ? 142.696 44.575 -186.525 1.00 44.81 109 GLY A CA 1
ATOM 797 C C . GLY A 1 109 ? 141.226 44.754 -186.956 1.00 44.81 109 GLY A C 1
ATOM 798 O O . GLY A 1 109 ? 140.811 44.388 -188.043 1.00 44.81 109 GLY A O 1
ATOM 799 N N . THR A 1 110 ? 140.498 45.507 -186.119 1.00 45.88 110 THR A N 1
ATOM 800 C CA . THR A 1 110 ? 139.379 46.417 -186.468 1.00 45.88 110 THR A CA 1
ATOM 801 C C . THR A 1 110 ? 138.141 45.885 -187.218 1.00 45.88 110 THR A C 1
ATOM 803 O O . THR A 1 110 ? 138.146 45.758 -188.435 1.00 45.88 110 THR A O 1
ATOM 806 N N . GLY A 1 111 ? 137.000 45.867 -186.512 1.00 43.94 111 GLY A N 1
ATOM 807 C CA . GLY A 1 111 ? 135.693 46.230 -187.089 1.00 43.94 111 GLY A CA 1
ATOM 808 C C . GLY A 1 111 ? 134.678 45.102 -187.324 1.00 43.94 111 GLY A C 1
ATOM 809 O O . GLY A 1 111 ? 134.982 44.051 -187.875 1.00 43.94 111 GLY A O 1
ATOM 810 N N . THR A 1 112 ? 133.424 45.354 -186.934 1.00 32.47 112 THR A N 1
ATOM 811 C CA . THR A 1 112 ? 132.220 44.589 -187.322 1.00 32.47 112 THR A CA 1
ATOM 812 C C . THR A 1 112 ? 131.021 45.524 -187.080 1.00 32.47 112 THR A C 1
ATOM 814 O O . THR A 1 112 ? 130.787 45.897 -185.938 1.00 32.47 112 THR A O 1
ATOM 817 N N . ALA A 1 113 ? 130.292 46.091 -188.049 1.00 36.25 113 ALA A N 1
ATOM 818 C CA . ALA A 1 113 ? 130.057 45.771 -189.465 1.00 36.25 113 ALA A CA 1
ATOM 819 C C . ALA A 1 113 ? 129.174 44.526 -189.683 1.00 36.25 113 ALA A C 1
ATOM 821 O O . ALA A 1 113 ? 129.640 43.470 -190.096 1.00 36.25 113 ALA A O 1
ATOM 822 N N . GLY A 1 114 ? 127.878 44.666 -189.379 1.00 35.19 114 GLY A N 1
ATOM 823 C CA . GLY A 1 114 ? 126.855 43.668 -189.702 1.00 35.19 114 GLY A CA 1
ATOM 824 C C . GLY A 1 114 ? 126.400 43.766 -191.162 1.00 35.19 114 GLY A C 1
ATOM 825 O O . GLY A 1 114 ? 126.163 44.859 -191.672 1.00 35.19 114 GLY A O 1
ATOM 826 N N . ILE A 1 115 ? 126.261 42.622 -191.831 1.00 34.78 115 ILE A N 1
ATOM 827 C CA . ILE A 1 115 ? 125.808 42.537 -193.225 1.00 34.78 115 ILE A CA 1
ATOM 828 C C . ILE A 1 115 ? 124.286 42.371 -193.256 1.00 34.78 115 ILE A C 1
ATOM 830 O O . ILE A 1 115 ? 123.733 41.543 -192.536 1.00 34.78 115 ILE A O 1
ATOM 834 N N . THR A 1 116 ? 123.606 43.089 -194.152 1.00 36.44 116 THR A N 1
ATOM 835 C CA . THR A 1 116 ? 122.233 42.752 -194.554 1.00 36.44 116 THR A CA 1
ATOM 836 C C . THR A 1 116 ? 122.183 42.522 -196.056 1.00 36.44 116 THR A C 1
ATOM 838 O O . THR A 1 116 ? 122.558 43.405 -196.828 1.00 36.44 116 THR A O 1
ATOM 841 N N . ALA A 1 117 ? 121.710 41.344 -196.462 1.00 36.78 117 ALA A N 1
ATOM 842 C CA . ALA A 1 117 ? 121.479 41.001 -197.857 1.00 36.78 117 ALA A CA 1
ATOM 843 C C . ALA A 1 117 ? 120.027 41.320 -198.248 1.00 36.78 117 ALA A C 1
ATOM 845 O O . ALA A 1 117 ? 119.089 40.894 -197.577 1.00 36.78 117 ALA A O 1
ATOM 846 N N . SER A 1 118 ? 119.854 42.053 -199.347 1.00 39.19 118 SER A N 1
ATOM 847 C CA . SER A 1 118 ? 118.564 42.300 -199.995 1.00 39.19 118 SER A CA 1
ATOM 848 C C . SER A 1 118 ? 118.643 41.764 -201.422 1.00 39.19 118 SER A C 1
ATOM 850 O O . SER A 1 118 ? 119.254 42.385 -202.289 1.00 39.19 118 SER A O 1
ATOM 852 N N . GLY A 1 119 ? 118.093 40.571 -201.648 1.00 39.12 119 GLY A N 1
ATOM 853 C CA . GLY A 1 119 ? 118.107 39.903 -202.950 1.00 39.12 119 GLY A CA 1
ATOM 854 C C . GLY A 1 119 ? 117.720 38.429 -202.838 1.00 39.12 119 GLY A C 1
ATOM 855 O O . GLY A 1 119 ? 118.228 37.717 -201.976 1.00 39.12 119 GLY A O 1
ATOM 856 N N . GLY A 1 120 ? 116.805 37.970 -203.694 1.00 42.38 120 GLY A N 1
ATOM 857 C CA . GLY A 1 120 ? 116.404 36.562 -203.749 1.00 42.38 120 GLY A CA 1
ATOM 858 C C . GLY A 1 120 ? 117.404 35.729 -204.553 1.00 42.38 120 GLY A C 1
ATOM 859 O O . GLY A 1 120 ? 117.645 36.031 -205.719 1.00 42.38 120 GLY A O 1
ATOM 860 N N . GLY A 1 121 ? 117.967 34.680 -203.947 1.00 50.31 121 GLY A N 1
ATOM 861 C CA . GLY A 1 121 ? 118.945 33.811 -204.611 1.00 50.31 121 GLY A CA 1
ATOM 862 C C . GLY A 1 121 ? 119.573 32.760 -203.692 1.00 50.31 121 GLY A C 1
ATOM 863 O O . GLY A 1 121 ? 120.703 32.937 -203.267 1.00 50.31 121 GLY A O 1
ATOM 864 N N . ASN A 1 122 ? 118.817 31.693 -203.411 1.00 48.59 122 ASN A N 1
ATOM 865 C CA . ASN A 1 122 ? 119.198 30.363 -202.897 1.00 48.59 122 ASN A CA 1
ATOM 866 C C . ASN A 1 122 ? 120.392 30.199 -201.920 1.00 48.59 122 ASN A C 1
ATOM 868 O O . ASN A 1 122 ? 121.550 30.396 -202.268 1.00 48.59 122 ASN A O 1
ATOM 872 N N . SER A 1 123 ? 120.092 29.580 -200.769 1.00 43.28 123 SER A N 1
ATOM 873 C CA . SER A 1 123 ? 121.027 28.809 -199.923 1.00 43.28 123 SER A CA 1
ATOM 874 C C . SER A 1 123 ? 122.212 29.573 -199.311 1.00 43.28 123 SER A C 1
ATOM 876 O O . SER A 1 123 ? 123.363 29.436 -199.720 1.00 43.28 123 SER A O 1
ATOM 878 N N . PHE A 1 124 ? 121.932 30.308 -198.234 1.00 42.41 124 PHE A N 1
ATOM 879 C CA . PHE A 1 124 ? 122.936 30.991 -197.415 1.00 42.41 124 PHE A CA 1
ATOM 880 C C . PHE A 1 124 ? 123.625 30.027 -196.428 1.00 42.41 124 PHE A C 1
ATOM 882 O O . PHE A 1 124 ? 123.022 29.604 -195.442 1.00 42.41 124 PHE A O 1
ATOM 889 N N . TYR A 1 125 ? 124.896 29.694 -196.676 1.00 39.81 125 TYR A N 1
ATOM 890 C CA . TYR A 1 125 ? 125.745 28.940 -195.744 1.00 39.81 125 TYR A CA 1
ATOM 891 C C . TYR A 1 125 ? 126.541 29.910 -194.859 1.00 39.81 125 TYR A C 1
ATOM 893 O O . TYR A 1 125 ? 127.354 30.678 -195.369 1.00 39.81 125 TYR A O 1
ATOM 901 N N . ALA A 1 126 ? 126.329 29.870 -193.540 1.00 37.38 126 ALA A N 1
ATOM 902 C CA . ALA A 1 126 ? 126.968 30.791 -192.598 1.00 37.38 126 ALA A CA 1
ATOM 903 C C . ALA A 1 126 ? 127.561 30.073 -191.379 1.00 37.38 126 ALA A C 1
ATOM 905 O O . ALA A 1 126 ? 126.846 29.567 -190.517 1.00 37.38 126 ALA A O 1
ATOM 906 N N . THR A 1 127 ? 128.889 30.093 -191.278 1.00 37.75 127 THR A N 1
ATOM 907 C CA . THR A 1 127 ? 129.633 29.740 -190.063 1.00 37.75 127 THR A CA 1
ATOM 908 C C . THR A 1 127 ? 129.972 31.013 -189.291 1.00 37.75 127 THR A C 1
ATOM 910 O O . THR A 1 127 ? 130.857 31.762 -189.704 1.00 37.75 127 THR A O 1
ATOM 913 N N . THR A 1 128 ? 129.300 31.262 -188.164 1.00 35.91 128 THR A N 1
ATOM 914 C CA . THR A 1 128 ? 129.608 32.399 -187.277 1.00 35.91 128 THR A CA 1
ATOM 915 C C . THR A 1 128 ? 129.746 31.953 -185.828 1.00 35.91 128 THR A C 1
ATOM 917 O O . THR A 1 128 ? 128.828 31.351 -185.272 1.00 35.91 128 THR A O 1
ATOM 920 N N . THR A 1 129 ? 130.850 32.320 -185.180 1.00 32.31 129 THR A N 1
ATOM 921 C CA . THR A 1 129 ? 131.051 32.098 -183.742 1.00 32.31 129 THR A CA 1
ATOM 922 C C . THR A 1 129 ? 130.435 33.262 -182.965 1.00 32.31 129 THR A C 1
ATOM 924 O O . THR A 1 129 ? 131.035 34.328 -182.877 1.00 32.31 129 THR A O 1
ATOM 927 N N . GLY A 1 130 ? 129.225 33.073 -182.428 1.00 38.22 130 GLY A N 1
ATOM 928 C CA . GLY A 1 130 ? 128.510 34.095 -181.643 1.00 38.22 130 GLY A CA 1
ATOM 929 C C . GLY A 1 130 ? 127.556 35.007 -182.430 1.00 38.22 130 GLY A C 1
ATOM 930 O O . GLY A 1 130 ? 127.115 36.017 -181.892 1.00 38.22 130 GLY A O 1
ATOM 931 N N . GLY A 1 131 ? 127.227 34.670 -183.682 1.00 42.25 131 GLY A N 1
ATOM 932 C CA . GLY A 1 131 ? 126.206 35.365 -184.479 1.00 42.25 131 GLY A CA 1
ATOM 933 C C . GLY A 1 131 ? 124.831 34.688 -184.414 1.00 42.25 131 GLY A C 1
ATOM 934 O O . GLY A 1 131 ? 124.743 33.464 -184.324 1.00 42.25 131 GLY A O 1
ATOM 935 N N . PHE A 1 132 ? 123.757 35.478 -184.496 1.00 41.97 132 PHE A N 1
ATOM 936 C CA . PHE A 1 132 ? 122.380 34.982 -184.628 1.00 41.97 132 PHE A CA 1
ATOM 937 C C . PHE A 1 132 ? 121.977 34.938 -186.109 1.00 41.97 132 PHE A C 1
ATOM 939 O O . PHE A 1 132 ? 122.202 35.909 -186.832 1.00 41.97 132 PHE A O 1
ATOM 946 N N . ILE A 1 133 ? 121.337 33.854 -186.559 1.00 48.38 133 ILE A N 1
ATOM 947 C CA . ILE A 1 133 ? 120.786 33.753 -187.920 1.00 48.38 133 ILE A CA 1
ATOM 948 C C . ILE A 1 133 ? 119.287 34.069 -187.864 1.00 48.38 133 ILE A C 1
ATOM 950 O O . ILE A 1 133 ? 118.483 33.225 -187.476 1.00 48.38 133 ILE A O 1
ATOM 954 N N . SER A 1 134 ? 118.915 35.289 -188.257 1.00 47.41 134 SER A N 1
ATOM 955 C CA . SER A 1 134 ? 117.519 35.739 -188.319 1.00 47.41 134 SER A CA 1
ATOM 956 C C . SER A 1 134 ? 116.992 35.707 -189.753 1.00 47.41 134 SER A C 1
ATOM 958 O O . SER A 1 134 ? 117.475 36.451 -190.605 1.00 47.41 134 SER A O 1
ATOM 960 N N . LEU A 1 135 ? 115.960 34.899 -190.007 1.00 51.66 135 LEU A N 1
ATOM 961 C CA . LEU A 1 135 ? 115.157 34.964 -191.231 1.00 51.66 135 LEU A CA 1
ATOM 962 C C . LEU A 1 135 ? 113.895 35.781 -190.929 1.00 51.66 135 LEU A C 1
ATOM 964 O O . LEU A 1 135 ? 113.188 35.492 -189.968 1.00 51.66 135 LEU A O 1
ATOM 968 N N . SER A 1 136 ? 113.619 36.819 -191.722 1.00 46.00 136 SER A N 1
ATOM 969 C CA . SER A 1 136 ? 112.512 37.752 -191.459 1.00 46.00 136 SER A CA 1
ATOM 970 C C . SER A 1 136 ? 111.134 37.185 -191.815 1.00 46.00 136 SER A C 1
ATOM 972 O O . SER A 1 136 ? 110.153 37.517 -191.157 1.00 46.00 136 SER A O 1
ATOM 974 N N . THR A 1 137 ? 111.059 36.319 -192.829 1.00 43.81 137 THR A N 1
ATOM 975 C CA . THR A 1 137 ? 109.888 35.491 -193.171 1.00 43.81 137 THR A CA 1
ATOM 976 C C . THR A 1 137 ? 110.352 34.189 -193.834 1.00 43.81 137 THR A C 1
ATOM 978 O O . THR A 1 137 ? 111.375 34.177 -194.517 1.00 43.81 137 THR A O 1
ATOM 981 N N . GLY A 1 138 ? 109.597 33.102 -193.642 1.00 52.84 138 GLY A N 1
ATOM 982 C CA . GLY A 1 138 ? 109.904 31.767 -194.176 1.00 52.84 138 GLY A CA 1
ATOM 983 C C . GLY A 1 138 ? 110.250 30.738 -193.092 1.00 52.84 138 GLY A C 1
ATOM 984 O O . GLY A 1 138 ? 110.576 31.094 -191.961 1.00 52.84 138 GLY A O 1
ATOM 985 N N . ALA A 1 139 ? 110.148 29.452 -193.434 1.00 45.31 139 ALA A N 1
ATOM 986 C CA . ALA A 1 139 ? 110.542 28.356 -192.552 1.00 45.31 139 ALA A CA 1
ATOM 987 C C . ALA A 1 139 ? 112.066 28.149 -192.587 1.00 45.31 139 ALA A C 1
ATOM 989 O O . ALA A 1 139 ? 112.682 28.191 -193.651 1.00 45.31 139 ALA A O 1
ATOM 990 N N . LEU A 1 140 ? 112.670 27.896 -191.423 1.00 61.34 140 LEU A N 1
ATOM 991 C CA . LEU A 1 140 ? 114.071 27.491 -191.314 1.00 61.34 140 LEU A CA 1
ATOM 992 C C . LEU A 1 140 ? 114.167 25.959 -191.396 1.00 61.34 140 LEU A C 1
ATOM 994 O O . LEU A 1 140 ? 114.285 25.276 -190.380 1.00 61.34 140 LEU A O 1
ATOM 998 N N . ASP A 1 141 ? 114.089 25.423 -192.614 1.00 53.12 141 ASP A N 1
ATOM 999 C CA . ASP A 1 141 ? 114.253 23.989 -192.881 1.00 53.12 141 ASP A CA 1
ATOM 1000 C C . ASP A 1 141 ? 115.725 23.561 -192.758 1.00 53.12 141 ASP A C 1
ATOM 1002 O O . ASP A 1 141 ? 116.507 23.629 -193.708 1.00 53.12 141 ASP A O 1
ATOM 1006 N N . ILE A 1 142 ? 116.114 23.086 -191.571 1.00 57.75 142 ILE A N 1
ATOM 1007 C CA . ILE A 1 142 ? 117.448 22.519 -191.323 1.00 57.75 142 ILE A CA 1
ATOM 1008 C C . ILE A 1 142 ? 117.446 21.023 -191.671 1.00 57.75 142 ILE A C 1
ATOM 1010 O O . ILE A 1 142 ? 117.439 20.154 -190.798 1.00 57.75 142 ILE A O 1
ATOM 1014 N N . SER A 1 143 ? 117.442 20.711 -192.967 1.00 51.03 143 SER A N 1
ATOM 1015 C CA . SER A 1 143 ? 117.529 19.327 -193.446 1.00 51.03 143 SER A CA 1
ATOM 1016 C C . SER A 1 143 ? 118.965 18.795 -193.350 1.00 51.03 143 SER A C 1
ATOM 1018 O O . SER A 1 143 ? 119.803 19.054 -194.214 1.00 51.03 143 SER A O 1
ATOM 1020 N N . ALA A 1 144 ? 119.253 18.039 -192.287 1.00 49.59 144 ALA A N 1
ATOM 1021 C CA . ALA A 1 144 ? 120.517 17.331 -192.093 1.00 49.59 144 ALA A CA 1
ATOM 1022 C C . ALA A 1 144 ? 120.258 15.832 -191.876 1.00 49.59 144 ALA A C 1
ATOM 1024 O O . ALA A 1 144 ? 119.659 15.435 -190.878 1.00 49.59 144 ALA A O 1
ATOM 1025 N N . ALA A 1 145 ? 120.747 14.982 -192.786 1.00 45.91 145 ALA A N 1
ATOM 1026 C CA . ALA A 1 145 ? 120.490 13.535 -192.764 1.00 45.91 145 ALA A CA 1
ATOM 1027 C C . ALA A 1 145 ? 121.074 12.793 -191.538 1.00 45.91 145 ALA A C 1
ATOM 1029 O O . ALA A 1 145 ? 120.664 11.674 -191.251 1.00 45.91 145 ALA A O 1
ATOM 1030 N N . GLY A 1 146 ? 122.012 13.414 -190.810 1.00 53.03 146 GLY A N 1
ATOM 1031 C CA . GLY A 1 146 ? 122.551 12.924 -189.532 1.00 53.03 146 GLY A CA 1
ATOM 1032 C C . GLY A 1 146 ? 121.868 13.500 -188.282 1.00 53.03 146 GLY A C 1
ATOM 1033 O O . GLY A 1 146 ? 122.373 13.306 -187.180 1.00 53.03 146 GLY A O 1
ATOM 1034 N N . GLY A 1 147 ? 120.760 14.233 -188.438 1.00 56.78 147 GLY A N 1
ATOM 1035 C CA . GLY A 1 147 ? 120.109 14.980 -187.361 1.00 56.78 147 GLY A CA 1
ATOM 1036 C C . GLY A 1 147 ? 120.759 16.342 -187.083 1.00 56.78 147 GLY A C 1
ATOM 1037 O O . GLY A 1 147 ? 121.906 16.604 -187.447 1.00 56.78 147 GLY A O 1
ATOM 1038 N N . VAL A 1 148 ? 120.007 17.237 -186.436 1.00 62.28 148 VAL A N 1
ATOM 1039 C CA . VAL A 1 148 ? 120.434 18.618 -186.166 1.00 62.28 148 VAL A CA 1
ATOM 1040 C C . VAL A 1 148 ? 120.941 18.732 -184.726 1.00 62.28 148 VAL A C 1
ATOM 1042 O O . VAL A 1 148 ? 120.153 18.778 -183.785 1.00 62.28 148 VAL A O 1
ATOM 1045 N N . ASN A 1 149 ? 122.263 18.776 -184.543 1.00 60.19 149 ASN A N 1
ATOM 1046 C CA . ASN A 1 149 ? 122.881 18.953 -183.225 1.00 60.19 149 ASN A CA 1
ATOM 1047 C C . ASN A 1 149 ? 122.961 20.439 -182.848 1.00 60.19 149 ASN A C 1
ATOM 1049 O O . ASN A 1 149 ? 123.690 21.210 -183.474 1.00 60.19 149 ASN A O 1
ATOM 1053 N N . ILE A 1 150 ? 122.229 20.836 -181.804 1.00 65.56 150 ILE A N 1
ATOM 1054 C CA . ILE A 1 150 ? 122.123 22.228 -181.353 1.00 65.56 150 ILE A CA 1
ATOM 1055 C C . ILE A 1 150 ? 122.645 22.306 -179.918 1.00 65.56 150 ILE A C 1
ATOM 1057 O O . ILE A 1 150 ? 122.033 21.799 -178.986 1.00 65.56 150 ILE A O 1
ATOM 1061 N N . HIS A 1 151 ? 123.802 22.945 -179.747 1.00 54.97 151 HIS A N 1
ATOM 1062 C CA . HIS A 1 151 ? 124.575 22.943 -178.498 1.00 54.97 151 HIS A CA 1
ATOM 1063 C C . HIS A 1 151 ? 124.048 23.912 -177.414 1.00 54.97 151 HIS A C 1
ATOM 1065 O O . HIS A 1 151 ? 124.742 24.170 -176.437 1.00 54.97 151 HIS A O 1
ATOM 1071 N N . ASN A 1 152 ? 122.856 24.491 -177.598 1.00 66.00 152 ASN A N 1
ATOM 1072 C CA . ASN A 1 152 ? 122.208 25.458 -176.703 1.00 66.00 152 ASN A CA 1
ATOM 1073 C C . ASN A 1 152 ? 120.676 25.401 -176.880 1.00 66.00 152 ASN A C 1
ATOM 1075 O O . ASN A 1 152 ? 120.181 24.798 -177.831 1.00 66.00 152 ASN A O 1
ATOM 1079 N N . ASN A 1 153 ? 119.918 26.059 -175.996 1.00 61.78 153 ASN A N 1
ATOM 1080 C CA . ASN A 1 153 ? 118.454 26.128 -176.092 1.00 61.78 153 ASN A CA 1
ATOM 1081 C C . ASN A 1 153 ? 117.969 26.699 -177.437 1.00 61.78 153 ASN A C 1
ATOM 1083 O O . ASN A 1 153 ? 118.360 27.802 -177.824 1.00 61.78 153 ASN A O 1
ATOM 1087 N N . ILE A 1 154 ? 117.002 26.025 -178.070 1.00 67.56 154 ILE A N 1
ATOM 1088 C CA . ILE A 1 154 ? 116.113 26.679 -179.037 1.00 67.56 154 ILE A CA 1
ATOM 1089 C C . ILE A 1 154 ? 114.999 27.385 -178.258 1.00 67.56 154 ILE A C 1
ATOM 1091 O O . ILE A 1 154 ? 114.125 26.734 -177.683 1.00 67.56 154 ILE A O 1
ATOM 1095 N N . THR A 1 155 ? 114.968 28.714 -178.288 1.00 63.78 155 THR A N 1
ATOM 1096 C CA . THR A 1 155 ? 113.797 29.474 -177.830 1.00 63.78 155 THR A CA 1
ATOM 1097 C C . THR A 1 155 ? 112.727 29.457 -178.923 1.00 63.78 155 THR A C 1
ATOM 1099 O O . THR A 1 155 ? 112.641 30.371 -179.740 1.00 63.78 155 THR A O 1
ATOM 1102 N N . LEU A 1 156 ? 111.908 28.401 -178.960 1.00 69.19 156 LEU A N 1
ATOM 1103 C CA . LEU A 1 156 ? 110.735 28.322 -179.838 1.00 69.19 156 LEU A CA 1
ATOM 1104 C C . LEU A 1 156 ? 109.639 29.275 -179.331 1.00 69.19 156 LEU A C 1
ATOM 1106 O O . LEU A 1 156 ? 108.783 28.900 -178.532 1.00 69.19 156 LEU A O 1
ATOM 1110 N N . SER A 1 157 ? 109.657 30.523 -179.801 1.00 56.19 157 SER A N 1
ATOM 1111 C CA . SER A 1 157 ? 108.641 31.535 -179.496 1.00 56.19 157 SER A CA 1
ATOM 1112 C C . SER A 1 157 ? 107.277 31.145 -180.088 1.00 56.19 157 SER A C 1
ATOM 1114 O O . SER A 1 157 ? 106.945 31.461 -181.225 1.00 56.19 157 SER A O 1
ATOM 1116 N N . THR A 1 158 ? 106.469 30.439 -179.291 1.00 62.19 158 THR A N 1
ATOM 1117 C CA . THR A 1 158 ? 105.115 29.913 -179.598 1.00 62.19 158 THR A CA 1
ATOM 1118 C C . THR A 1 158 ? 105.012 28.791 -180.644 1.00 62.19 158 THR A C 1
ATOM 1120 O O . THR A 1 158 ? 103.936 28.218 -180.810 1.00 62.19 158 THR A O 1
ATOM 1123 N N . ASN A 1 159 ? 106.112 28.390 -181.285 1.00 58.72 159 ASN A N 1
ATOM 1124 C CA . ASN A 1 159 ? 106.114 27.269 -182.231 1.00 58.72 159 ASN A CA 1
ATOM 1125 C C . ASN A 1 159 ? 105.889 25.917 -181.526 1.00 58.72 159 ASN A C 1
ATOM 1127 O O . ASN A 1 159 ? 106.665 25.500 -180.665 1.00 58.72 159 ASN A O 1
ATOM 1131 N N . LYS A 1 160 ? 104.827 25.206 -181.923 1.00 66.44 160 LYS A N 1
ATOM 1132 C CA . LYS A 1 160 ? 104.447 23.892 -181.385 1.00 66.44 160 LYS A CA 1
ATOM 1133 C C . LYS A 1 160 ? 105.343 22.788 -181.956 1.00 66.44 160 LYS A C 1
ATOM 1135 O O . LYS A 1 160 ? 105.352 22.576 -183.163 1.00 66.44 160 LYS A O 1
ATOM 1140 N N . ILE A 1 161 ? 106.004 22.015 -181.092 1.00 70.31 161 ILE A N 1
ATOM 1141 C CA . ILE A 1 161 ? 106.727 20.803 -181.506 1.00 70.31 161 ILE A CA 1
ATOM 1142 C C . ILE A 1 161 ? 105.702 19.714 -181.866 1.00 70.31 161 ILE A C 1
ATOM 1144 O O . ILE A 1 161 ? 105.120 19.063 -180.998 1.00 70.31 161 ILE A O 1
ATOM 1148 N N . THR A 1 162 ? 105.444 19.537 -183.160 1.00 67.31 162 THR A N 1
ATOM 1149 C CA . THR A 1 162 ? 104.601 18.464 -183.709 1.00 67.31 162 THR A CA 1
ATOM 1150 C C . THR A 1 162 ? 105.453 17.281 -184.159 1.00 67.31 162 THR A C 1
ATOM 1152 O O . THR A 1 162 ? 106.518 17.482 -184.728 1.00 67.31 162 THR A O 1
ATOM 1155 N N . GLY A 1 163 ? 104.974 16.052 -183.947 1.00 64.25 163 GLY A N 1
ATOM 1156 C CA . GLY A 1 163 ? 105.712 14.832 -184.312 1.00 64.25 163 GLY A CA 1
ATOM 1157 C C . GLY A 1 163 ? 106.668 14.307 -183.234 1.00 64.25 163 GLY A C 1
ATOM 1158 O O . GLY A 1 163 ? 107.354 13.319 -183.472 1.00 64.25 163 GLY A O 1
ATOM 1159 N N . LEU A 1 164 ? 106.690 14.917 -182.043 1.00 75.25 164 LEU A N 1
ATOM 1160 C CA . LEU A 1 164 ? 107.401 14.376 -180.884 1.00 75.25 164 LEU A CA 1
ATOM 1161 C C . LEU A 1 164 ? 106.818 13.001 -180.507 1.00 75.25 164 LEU A C 1
ATOM 1163 O O . LEU A 1 164 ? 105.633 12.892 -180.175 1.00 75.25 164 LEU A O 1
ATOM 1167 N N . ALA A 1 165 ? 107.648 11.959 -180.580 1.00 72.00 165 ALA A N 1
ATOM 1168 C CA . ALA A 1 165 ? 107.278 10.598 -180.202 1.00 72.00 165 ALA A CA 1
ATOM 1169 C C . ALA A 1 165 ? 106.951 10.491 -178.698 1.00 72.00 165 ALA A C 1
ATOM 1171 O O . ALA A 1 165 ? 107.223 11.399 -177.916 1.00 72.00 165 ALA A O 1
ATOM 1172 N N . ALA A 1 166 ? 106.345 9.377 -178.275 1.00 75.38 166 ALA A N 1
ATOM 1173 C CA . ALA A 1 166 ? 106.238 9.076 -176.848 1.00 75.38 166 ALA A CA 1
ATOM 1174 C C . ALA A 1 166 ? 107.636 8.849 -176.262 1.00 75.38 166 ALA A C 1
ATOM 1176 O O . ALA A 1 166 ? 108.417 8.091 -176.836 1.00 75.38 166 ALA A O 1
ATOM 1177 N N . GLY A 1 167 ? 107.932 9.477 -175.124 1.00 77.31 167 GLY A N 1
ATOM 1178 C CA . GLY A 1 167 ? 109.207 9.284 -174.445 1.00 77.31 167 GLY A CA 1
ATOM 1179 C C . GLY A 1 167 ? 109.319 7.865 -173.895 1.00 77.31 167 GLY A C 1
ATOM 1180 O O . GLY A 1 167 ? 108.441 7.421 -173.153 1.00 77.31 167 GLY A O 1
ATOM 1181 N N . THR A 1 168 ? 110.377 7.160 -174.280 1.00 75.31 168 THR A N 1
ATOM 1182 C CA . THR A 1 168 ? 110.666 5.766 -173.906 1.00 75.31 168 THR A CA 1
ATOM 1183 C C . THR A 1 168 ? 111.731 5.659 -172.816 1.00 75.31 168 THR A C 1
ATOM 1185 O O . THR A 1 168 ? 111.698 4.715 -172.027 1.00 75.31 168 THR A O 1
ATOM 1188 N N . VAL A 1 169 ? 112.634 6.641 -172.724 1.00 73.06 169 VAL A N 1
ATOM 1189 C CA . VAL A 1 169 ? 113.618 6.780 -171.642 1.00 73.06 169 VAL A CA 1
ATOM 1190 C C . VAL A 1 169 ? 113.399 8.076 -170.860 1.00 73.06 169 VAL A C 1
ATOM 1192 O O . VAL A 1 169 ? 112.797 9.025 -171.350 1.00 73.06 169 VAL A O 1
ATOM 1195 N N . ALA A 1 170 ? 113.913 8.144 -169.629 1.00 67.00 170 ALA A N 1
ATOM 1196 C CA . ALA A 1 170 ? 113.663 9.258 -168.702 1.00 67.00 170 ALA A CA 1
ATOM 1197 C C . ALA A 1 170 ? 114.229 10.630 -169.139 1.00 67.00 170 ALA A C 1
ATOM 1199 O O . ALA A 1 170 ? 113.928 11.635 -168.501 1.00 67.00 170 ALA A O 1
ATOM 1200 N N . ALA A 1 171 ? 115.049 10.672 -170.194 1.00 71.62 171 ALA A N 1
ATOM 1201 C CA . ALA A 1 171 ? 115.559 11.901 -170.806 1.00 71.62 171 ALA A CA 1
ATOM 1202 C C . ALA A 1 171 ? 114.745 12.357 -172.035 1.00 71.62 171 ALA A C 1
ATOM 1204 O O . ALA A 1 171 ? 114.948 13.472 -172.513 1.00 71.62 171 ALA A O 1
ATOM 1205 N N . ASP A 1 172 ? 113.831 11.523 -172.544 1.00 76.38 172 ASP A N 1
ATOM 1206 C CA . ASP A 1 172 ? 112.955 11.900 -173.651 1.00 76.38 172 ASP A CA 1
ATOM 1207 C C . ASP A 1 172 ? 111.913 12.921 -173.174 1.00 76.38 172 ASP A C 1
ATOM 1209 O O . ASP A 1 172 ? 111.339 12.803 -172.088 1.00 76.38 172 ASP A O 1
ATOM 1213 N N . ALA A 1 173 ? 111.603 13.910 -174.013 1.00 70.75 173 ALA A N 1
ATOM 1214 C CA . ALA A 1 173 ? 110.528 14.849 -173.723 1.00 70.75 173 ALA A CA 1
ATOM 1215 C C . ALA A 1 173 ? 109.166 14.127 -173.752 1.00 70.75 173 ALA A C 1
ATOM 1217 O O . ALA A 1 173 ? 108.746 13.603 -174.784 1.00 70.75 173 ALA A O 1
ATOM 1218 N N . VAL A 1 174 ? 108.469 14.107 -172.611 1.00 77.56 174 VAL A N 1
ATOM 1219 C CA . VAL A 1 174 ? 107.165 13.440 -172.472 1.00 77.56 174 VAL A CA 1
ATOM 1220 C C . VAL A 1 174 ? 106.113 14.048 -173.397 1.00 77.56 174 VAL A C 1
ATOM 1222 O O . VAL A 1 174 ? 105.962 15.269 -173.485 1.00 77.56 174 VAL A O 1
ATOM 1225 N N . ASN A 1 175 ? 105.337 13.193 -174.064 1.00 80.94 175 ASN A N 1
ATOM 1226 C CA . ASN A 1 175 ? 104.244 13.653 -174.912 1.00 80.94 175 ASN A CA 1
ATOM 1227 C C . ASN A 1 175 ? 102.953 13.896 -174.099 1.00 80.94 175 ASN A C 1
ATOM 1229 O O . ASN A 1 175 ? 102.795 13.451 -172.959 1.00 80.94 175 ASN A O 1
ATOM 1233 N N . TYR A 1 176 ? 101.989 14.585 -174.715 1.00 82.25 176 TYR A N 1
ATOM 1234 C CA . TYR A 1 176 ? 100.730 14.972 -174.067 1.00 82.25 176 TYR A CA 1
ATOM 1235 C C . TYR A 1 176 ? 99.908 13.783 -173.518 1.00 82.25 176 TYR A C 1
ATOM 1237 O O . TYR A 1 176 ? 99.261 13.912 -172.480 1.00 82.25 176 TYR A O 1
ATOM 1245 N N . SER A 1 177 ? 99.960 12.611 -174.166 1.00 78.56 177 SER A N 1
ATOM 1246 C CA . SER A 1 177 ? 99.217 11.420 -173.718 1.00 78.56 177 SER A CA 1
ATOM 1247 C C . SER A 1 177 ? 99.789 10.809 -172.433 1.00 78.56 177 SER A C 1
ATOM 1249 O O . SER A 1 177 ? 99.027 10.379 -171.566 1.00 78.56 177 SER A O 1
ATOM 1251 N N . GLN A 1 178 ? 101.115 10.850 -172.257 1.00 82.06 178 GLN A N 1
ATOM 1252 C CA . GLN A 1 178 ? 101.786 10.354 -171.050 1.00 82.06 178 GLN A CA 1
ATOM 1253 C C . GLN A 1 178 ? 101.406 11.203 -169.826 1.00 82.06 178 GLN A C 1
ATOM 1255 O O . GLN A 1 178 ? 101.071 10.664 -168.771 1.00 82.06 178 GLN A O 1
ATOM 1260 N N . LEU A 1 179 ? 101.360 12.531 -169.994 1.00 82.31 179 LEU A N 1
ATOM 1261 C CA . LEU A 1 179 ? 100.908 13.461 -168.955 1.00 82.31 179 LEU A CA 1
ATOM 1262 C C . LEU A 1 179 ? 99.422 13.263 -168.599 1.00 82.31 179 LEU A C 1
ATOM 1264 O O . LEU A 1 179 ? 99.061 13.266 -167.421 1.00 82.31 179 LEU A O 1
ATOM 1268 N N . GLN A 1 180 ? 98.560 13.052 -169.600 1.00 82.12 180 GLN A N 1
ATOM 1269 C CA . GLN A 1 180 ? 97.127 12.846 -169.374 1.00 82.12 180 GLN A CA 1
ATOM 1270 C C . GLN A 1 180 ? 96.846 11.537 -168.611 1.00 82.12 180 GLN A C 1
ATOM 1272 O O . GLN A 1 180 ? 96.053 11.547 -167.668 1.00 82.12 180 GLN A O 1
ATOM 1277 N N . SER A 1 181 ? 97.552 10.446 -168.936 1.00 76.31 181 SER A N 1
ATOM 1278 C CA . SER A 1 181 ? 97.407 9.156 -168.243 1.00 76.31 181 SER A CA 1
ATOM 1279 C C . SER A 1 181 ? 97.752 9.235 -166.750 1.00 76.31 181 SER A C 1
ATOM 1281 O O . SER A 1 181 ? 97.073 8.613 -165.929 1.00 76.31 181 SER A O 1
ATOM 1283 N N . LEU A 1 182 ? 98.783 10.002 -166.378 1.00 83.06 182 LEU A N 1
ATOM 1284 C CA . LEU A 1 182 ? 99.169 10.203 -164.977 1.00 83.06 182 LEU A CA 1
ATOM 1285 C C . LEU A 1 182 ? 98.091 10.978 -164.195 1.00 83.06 182 LEU A C 1
ATOM 1287 O O . LEU A 1 182 ? 97.812 10.662 -163.034 1.00 83.06 182 LEU A O 1
ATOM 1291 N N . SER A 1 183 ? 97.447 11.953 -164.845 1.00 80.12 183 SER A N 1
ATOM 1292 C CA . SER A 1 183 ? 96.352 12.737 -164.263 1.00 80.12 183 SER A CA 1
ATOM 1293 C C . SER A 1 183 ? 95.133 11.865 -163.932 1.00 80.12 183 SER A C 1
ATOM 1295 O O . SER A 1 183 ? 94.649 11.898 -162.796 1.00 80.12 183 SER A O 1
ATOM 1297 N N . THR A 1 184 ? 94.685 11.017 -164.868 1.00 78.31 184 THR A N 1
ATOM 1298 C CA . THR A 1 184 ? 93.545 10.109 -164.643 1.00 78.31 184 THR A CA 1
ATOM 1299 C C . THR A 1 184 ? 93.797 9.124 -163.504 1.00 78.31 184 THR A C 1
ATOM 1301 O O . THR A 1 184 ? 92.965 9.024 -162.601 1.00 78.31 184 THR A O 1
ATOM 1304 N N . THR A 1 185 ? 94.957 8.457 -163.481 1.00 72.69 185 THR A N 1
ATOM 1305 C CA . THR A 1 185 ? 95.288 7.465 -162.442 1.00 72.69 185 THR A CA 1
ATOM 1306 C C . THR A 1 185 ? 95.294 8.095 -161.047 1.00 72.69 185 THR A C 1
ATOM 1308 O O . THR A 1 185 ? 94.689 7.559 -160.112 1.00 72.69 185 THR A O 1
ATOM 1311 N N . THR A 1 186 ? 95.900 9.280 -160.918 1.00 79.88 186 THR A N 1
ATOM 1312 C CA . THR A 1 186 ? 95.960 10.033 -159.654 1.00 79.88 186 THR A CA 1
ATOM 1313 C C . THR A 1 186 ? 94.561 10.435 -159.171 1.00 79.88 186 THR A C 1
ATOM 1315 O O . THR A 1 186 ? 94.239 10.267 -157.994 1.00 79.88 186 THR A O 1
ATOM 1318 N N . SER A 1 187 ? 93.695 10.892 -160.084 1.00 77.19 187 SER A N 1
ATOM 1319 C CA . SER A 1 187 ? 92.304 11.249 -159.778 1.00 77.19 187 SER A CA 1
ATOM 1320 C C . SER A 1 187 ? 91.497 10.050 -159.253 1.00 77.19 187 SER A C 1
ATOM 1322 O O . SER A 1 187 ? 90.845 10.150 -158.209 1.00 77.19 187 SER A O 1
ATOM 1324 N N . THR A 1 188 ? 91.600 8.885 -159.906 1.00 79.69 188 THR A N 1
ATOM 1325 C CA . THR A 1 188 ? 90.871 7.672 -159.486 1.00 79.69 188 THR A CA 1
ATOM 1326 C C . THR A 1 188 ? 91.315 7.133 -158.122 1.00 79.69 188 THR A C 1
ATOM 1328 O O . THR A 1 188 ? 90.470 6.735 -157.314 1.00 79.69 188 THR A O 1
ATOM 1331 N N . GLY A 1 189 ? 92.617 7.177 -157.811 1.00 77.62 189 GLY A N 1
ATOM 1332 C CA . GLY A 1 189 ? 93.133 6.760 -156.501 1.00 77.62 189 GLY A CA 1
ATOM 1333 C C . GLY A 1 189 ? 92.658 7.671 -155.364 1.00 77.62 189 GLY A C 1
ATOM 1334 O O . GLY A 1 189 ? 92.216 7.193 -154.313 1.00 77.62 189 GLY A O 1
ATOM 1335 N N . LEU A 1 190 ? 92.666 8.988 -155.593 1.00 81.06 190 LEU A N 1
ATOM 1336 C CA . LEU A 1 190 ? 92.208 9.969 -154.608 1.00 81.06 190 LEU A CA 1
ATOM 1337 C C . LEU A 1 190 ? 90.689 9.881 -154.369 1.00 81.06 190 LEU A C 1
ATOM 1339 O O . LEU A 1 190 ? 90.249 9.892 -153.220 1.00 81.06 190 LEU A O 1
ATOM 1343 N N . SER A 1 191 ? 89.891 9.706 -155.429 1.00 78.81 191 SER A N 1
ATOM 1344 C CA . SER A 1 191 ? 88.433 9.518 -155.330 1.00 78.81 191 SER A CA 1
ATOM 1345 C C . SER A 1 191 ? 88.051 8.261 -154.531 1.00 78.81 191 SER A C 1
ATOM 1347 O O . SER A 1 191 ? 87.178 8.308 -153.657 1.00 78.81 191 SER A O 1
ATOM 1349 N N . THR A 1 192 ? 88.767 7.153 -154.753 1.00 79.75 192 THR A N 1
ATOM 1350 C CA . THR A 1 192 ? 88.579 5.903 -153.994 1.00 79.75 192 THR A CA 1
ATOM 1351 C C . THR A 1 192 ? 88.884 6.108 -152.506 1.00 79.75 192 THR A C 1
ATOM 1353 O O . THR A 1 192 ? 88.102 5.696 -151.649 1.00 79.75 192 THR A O 1
ATOM 1356 N N . THR A 1 193 ? 89.970 6.821 -152.194 1.00 81.50 193 THR A N 1
ATOM 1357 C CA . THR A 1 193 ? 90.387 7.141 -150.815 1.00 81.50 193 THR A CA 1
ATOM 1358 C C . THR A 1 193 ? 89.386 8.059 -150.101 1.00 81.50 193 THR A C 1
ATOM 1360 O O . THR A 1 193 ? 89.067 7.852 -148.930 1.00 81.50 193 THR A O 1
ATOM 1363 N N . ASN A 1 194 ? 88.824 9.045 -150.806 1.00 84.25 194 ASN A N 1
ATOM 1364 C CA . ASN A 1 194 ? 87.768 9.903 -150.264 1.00 84.25 194 ASN A CA 1
ATOM 1365 C C . ASN A 1 194 ? 86.480 9.109 -149.967 1.00 84.25 194 ASN A C 1
ATOM 1367 O O . ASN A 1 194 ? 85.807 9.347 -148.962 1.00 84.25 194 ASN A O 1
ATOM 1371 N N . SER A 1 195 ? 86.154 8.133 -150.818 1.00 83.12 195 SER A N 1
ATOM 1372 C CA . SER A 1 195 ? 84.972 7.280 -150.657 1.00 83.12 195 SER A CA 1
ATOM 1373 C C . SER A 1 195 ? 85.085 6.367 -149.431 1.00 83.12 195 SER A C 1
ATOM 1375 O O . SER A 1 195 ? 84.152 6.303 -148.631 1.00 83.12 195 SER A O 1
ATOM 1377 N N . THR A 1 196 ? 86.235 5.717 -149.215 1.00 86.44 196 THR A N 1
ATOM 1378 C CA . THR A 1 196 ? 86.452 4.877 -148.020 1.00 86.44 196 THR A CA 1
ATOM 1379 C C . THR A 1 196 ? 86.476 5.699 -146.731 1.00 86.44 196 THR A C 1
ATOM 1381 O O . THR A 1 196 ? 85.875 5.282 -145.740 1.00 86.44 196 THR A O 1
ATOM 1384 N N . MET A 1 197 ? 87.083 6.892 -146.747 1.00 84.50 197 MET A N 1
ATOM 1385 C CA . MET A 1 197 ? 87.060 7.822 -145.611 1.00 84.50 197 MET A CA 1
ATOM 1386 C C . MET A 1 197 ? 85.634 8.284 -145.271 1.00 84.50 197 MET A C 1
ATOM 1388 O O . MET A 1 197 ? 85.265 8.317 -144.095 1.00 84.50 197 MET A O 1
ATOM 1392 N N . THR A 1 198 ? 84.810 8.570 -146.285 1.00 84.62 198 THR A N 1
ATOM 1393 C CA . THR A 1 198 ? 83.395 8.938 -146.100 1.00 84.62 198 THR A CA 1
ATOM 1394 C C . THR A 1 198 ? 82.612 7.789 -145.456 1.00 84.62 198 THR A C 1
ATOM 1396 O O . THR A 1 198 ? 81.984 7.988 -144.418 1.00 84.62 198 THR A O 1
ATOM 1399 N N . SER A 1 199 ? 82.721 6.566 -145.987 1.00 78.81 199 SER A N 1
ATOM 1400 C CA . SER A 1 199 ? 82.046 5.381 -145.430 1.00 78.81 199 SER A CA 1
ATOM 1401 C C . SER A 1 199 ? 82.465 5.068 -143.987 1.00 78.81 199 SER A C 1
ATOM 1403 O O . SER A 1 199 ? 81.620 4.728 -143.152 1.00 78.81 199 SER A O 1
ATOM 1405 N N . LEU A 1 200 ? 83.757 5.205 -143.667 1.00 86.50 200 LEU A N 1
ATOM 1406 C CA . LEU A 1 200 ? 84.271 5.012 -142.309 1.00 86.50 200 LEU A CA 1
ATOM 1407 C C . LEU A 1 200 ? 83.743 6.090 -141.349 1.00 86.50 200 LEU A C 1
ATOM 1409 O O . LEU A 1 200 ? 83.362 5.769 -140.222 1.00 86.50 200 LEU A O 1
ATOM 1413 N N . SER A 1 201 ? 83.648 7.344 -141.803 1.00 83.75 201 SER A N 1
ATOM 1414 C CA . SER A 1 201 ? 83.035 8.441 -141.044 1.00 83.75 201 SER A CA 1
ATOM 1415 C C . SER A 1 201 ? 81.557 8.163 -140.738 1.00 83.75 201 SER A C 1
ATOM 1417 O O . SER A 1 201 ? 81.158 8.223 -139.574 1.00 83.75 201 SER A O 1
ATOM 1419 N N . THR A 1 202 ? 80.763 7.751 -141.736 1.00 85.88 202 THR A N 1
ATOM 1420 C CA . THR A 1 202 ? 79.341 7.396 -141.559 1.00 85.88 202 THR A CA 1
ATOM 1421 C C . THR A 1 202 ? 79.143 6.189 -140.636 1.00 85.88 202 THR A C 1
ATOM 1423 O O . THR A 1 202 ? 78.241 6.189 -139.797 1.00 85.88 202 THR A O 1
ATOM 1426 N N . SER A 1 203 ? 80.001 5.171 -140.736 1.00 84.00 203 SER A N 1
ATOM 1427 C CA . SER A 1 203 ? 79.953 4.009 -139.835 1.00 84.00 203 SER A CA 1
ATOM 1428 C C . SER A 1 203 ? 80.281 4.409 -138.392 1.00 84.00 203 SER A C 1
ATOM 1430 O O . SER A 1 203 ? 79.597 3.995 -137.457 1.00 84.00 203 SER A O 1
ATOM 1432 N N . THR A 1 204 ? 81.282 5.277 -138.212 1.00 86.06 204 THR A N 1
ATOM 1433 C CA . THR A 1 204 ? 81.707 5.775 -136.895 1.00 86.06 204 THR A CA 1
ATOM 1434 C C . THR A 1 204 ? 80.631 6.651 -136.252 1.00 86.06 204 THR A C 1
ATOM 1436 O O . THR A 1 204 ? 80.306 6.449 -135.083 1.00 86.06 204 THR A O 1
ATOM 1439 N N . SER A 1 205 ? 80.016 7.579 -136.994 1.00 83.62 205 SER A N 1
ATOM 1440 C CA . SER A 1 205 ? 78.938 8.426 -136.459 1.00 83.62 205 SER A CA 1
ATOM 1441 C C . SER A 1 205 ? 77.685 7.617 -136.101 1.00 83.62 205 SER A C 1
ATOM 1443 O O . SER A 1 205 ? 77.077 7.865 -135.059 1.00 83.62 205 SER A O 1
ATOM 1445 N N . THR A 1 206 ? 77.350 6.590 -136.890 1.00 88.06 206 THR A N 1
ATOM 1446 C CA . THR A 1 206 ? 76.242 5.663 -136.594 1.00 88.06 206 THR A CA 1
ATOM 1447 C C . THR A 1 206 ? 76.513 4.843 -135.327 1.00 88.06 206 THR A C 1
ATOM 1449 O O . THR A 1 206 ? 75.624 4.694 -134.483 1.00 88.06 206 THR A O 1
ATOM 1452 N N . ALA A 1 207 ? 77.747 4.363 -135.135 1.00 87.00 207 ALA A N 1
ATOM 1453 C CA . ALA A 1 207 ? 78.151 3.661 -133.916 1.00 87.00 207 ALA A CA 1
ATOM 1454 C C . ALA A 1 207 ? 78.104 4.577 -132.677 1.00 87.00 207 ALA A C 1
ATOM 1456 O O . ALA A 1 207 ? 77.570 4.181 -131.640 1.00 87.00 207 ALA A O 1
ATOM 1457 N N . VAL A 1 208 ? 78.579 5.823 -132.791 1.00 87.19 208 VAL A N 1
ATOM 1458 C CA . VAL A 1 208 ? 78.519 6.826 -131.710 1.00 87.19 208 VAL A CA 1
ATOM 1459 C C . VAL A 1 208 ? 77.071 7.195 -131.355 1.00 87.19 208 VAL A C 1
ATOM 1461 O O . VAL A 1 208 ? 76.746 7.277 -130.172 1.00 87.19 208 VAL A O 1
ATOM 1464 N N . GLY A 1 209 ? 76.178 7.347 -132.340 1.00 87.25 209 GLY A N 1
ATOM 1465 C CA . GLY A 1 209 ? 74.745 7.581 -132.101 1.00 87.25 209 GLY A CA 1
ATOM 1466 C C . GLY A 1 209 ? 74.020 6.385 -131.465 1.00 87.25 209 GLY A C 1
ATOM 1467 O O . GLY A 1 209 ? 73.139 6.554 -130.620 1.00 87.25 209 GLY A O 1
ATOM 1468 N N . SER A 1 210 ? 74.430 5.164 -131.812 1.00 87.25 210 SER A N 1
ATOM 1469 C CA . SER A 1 210 ? 73.928 3.935 -131.177 1.00 87.25 210 SER A CA 1
ATOM 1470 C C . SER A 1 210 ? 74.405 3.819 -129.722 1.00 87.25 210 SER A C 1
ATOM 1472 O O . SER A 1 210 ? 73.648 3.416 -128.840 1.00 87.25 210 SER A O 1
ATOM 1474 N N . LEU A 1 211 ? 75.646 4.231 -129.442 1.00 88.69 211 LEU A N 1
ATOM 1475 C CA . LEU A 1 211 ? 76.188 4.259 -128.085 1.00 88.69 211 LEU A CA 1
ATOM 1476 C C . LEU A 1 211 ? 75.526 5.346 -127.223 1.00 88.69 211 LEU A C 1
ATOM 1478 O O . LEU A 1 211 ? 75.179 5.072 -126.075 1.00 88.69 211 LEU A O 1
ATOM 1482 N N . SER A 1 212 ? 75.301 6.554 -127.755 1.00 87.19 212 SER A N 1
ATOM 1483 C CA . SER A 1 212 ? 74.661 7.635 -126.992 1.00 87.19 212 SER A CA 1
ATOM 1484 C C . SER A 1 212 ? 73.210 7.303 -126.631 1.00 87.19 212 SER A C 1
ATOM 1486 O O . SER A 1 212 ? 72.825 7.460 -125.475 1.00 87.19 212 SER A O 1
ATOM 1488 N N . THR A 1 213 ? 72.432 6.749 -127.565 1.00 88.81 213 THR A N 1
ATOM 1489 C CA . THR A 1 213 ? 71.058 6.283 -127.295 1.00 88.81 213 THR A CA 1
ATOM 1490 C C . THR A 1 213 ? 71.014 5.122 -126.294 1.00 88.81 213 THR A C 1
ATOM 1492 O O . THR A 1 213 ? 70.134 5.098 -125.427 1.00 88.81 213 THR A O 1
ATOM 1495 N N . GLY A 1 214 ? 71.999 4.216 -126.321 1.00 90.00 214 GLY A N 1
ATOM 1496 C CA . GLY A 1 214 ? 72.192 3.200 -125.280 1.00 90.00 214 GLY A CA 1
ATOM 1497 C C . GLY A 1 214 ? 72.457 3.805 -123.894 1.00 90.00 214 GLY A C 1
ATOM 1498 O O . GLY A 1 214 ? 71.797 3.435 -122.922 1.00 90.00 214 GLY A O 1
ATOM 1499 N N . VAL A 1 215 ? 73.355 4.793 -123.803 1.00 90.00 215 VAL A N 1
ATOM 1500 C CA . VAL A 1 215 ? 73.661 5.512 -122.551 1.00 90.00 215 VAL A CA 1
ATOM 1501 C C . VAL A 1 215 ? 72.444 6.287 -122.028 1.00 90.00 215 VAL A C 1
ATOM 1503 O O . VAL A 1 215 ? 72.158 6.210 -120.835 1.00 90.00 215 VAL A O 1
ATOM 1506 N N . SER A 1 216 ? 71.679 6.965 -122.891 1.00 87.56 216 SER A N 1
ATOM 1507 C CA . SER A 1 216 ? 70.432 7.651 -122.507 1.00 87.56 216 SER A CA 1
ATOM 1508 C C . SER A 1 216 ? 69.339 6.687 -122.029 1.00 87.56 216 SER A C 1
ATOM 1510 O O . SER A 1 216 ? 68.588 7.003 -121.104 1.00 87.56 216 SER A O 1
ATOM 1512 N N . SER A 1 217 ? 69.256 5.493 -122.619 1.00 87.38 217 SER A N 1
ATOM 1513 C CA . SER A 1 217 ? 68.313 4.452 -122.185 1.00 87.38 217 SER A CA 1
ATOM 1514 C C . SER A 1 217 ? 68.696 3.893 -120.811 1.00 87.38 217 SER A C 1
ATOM 1516 O O . SER A 1 217 ? 67.836 3.705 -119.945 1.00 87.38 217 SER A O 1
ATOM 1518 N N . LEU A 1 218 ? 69.996 3.686 -120.576 1.00 90.88 218 LEU A N 1
ATOM 1519 C CA . LEU A 1 218 ? 70.529 3.225 -119.295 1.00 90.88 218 LEU A CA 1
ATOM 1520 C C . LEU A 1 218 ? 70.382 4.283 -118.191 1.00 90.88 218 LEU A C 1
ATOM 1522 O O . LEU A 1 218 ? 69.966 3.939 -117.085 1.00 90.88 218 LEU A O 1
ATOM 1526 N N . SER A 1 219 ? 70.656 5.561 -118.478 1.00 89.75 219 SER A N 1
ATOM 1527 C CA . SER A 1 219 ? 70.480 6.641 -117.498 1.00 89.75 219 SER A CA 1
ATOM 1528 C C . SER A 1 219 ? 69.010 6.826 -117.121 1.00 89.75 219 SER A C 1
ATOM 1530 O O . SER A 1 219 ? 68.708 6.907 -115.934 1.00 89.75 219 SER A O 1
ATOM 1532 N N . THR A 1 220 ? 68.090 6.764 -118.091 1.00 91.56 220 THR A N 1
ATOM 1533 C CA . THR A 1 220 ? 66.638 6.788 -117.834 1.00 91.56 220 THR A CA 1
ATOM 1534 C C . THR A 1 220 ? 66.212 5.614 -116.946 1.00 91.56 220 THR A C 1
ATOM 1536 O O . THR A 1 220 ? 65.536 5.817 -115.937 1.00 91.56 220 THR A O 1
ATOM 1539 N N . SER A 1 221 ? 66.673 4.397 -117.261 1.00 91.44 221 SER A N 1
ATOM 1540 C CA . SER A 1 221 ? 66.378 3.180 -116.485 1.00 91.44 221 SER A CA 1
ATOM 1541 C C . SER A 1 221 ? 66.893 3.269 -115.040 1.00 91.44 221 SER A C 1
ATOM 1543 O O . SER A 1 221 ? 66.191 2.909 -114.083 1.00 91.44 221 SER A O 1
ATOM 1545 N N . LEU A 1 222 ? 68.107 3.800 -114.862 1.00 90.81 222 LEU A N 1
ATOM 1546 C CA . LEU A 1 222 ? 68.714 4.041 -113.554 1.00 90.81 222 LEU A CA 1
ATOM 1547 C C . LEU A 1 222 ? 67.963 5.133 -112.775 1.00 90.81 222 LEU A C 1
ATOM 1549 O O . LEU A 1 222 ? 67.721 4.962 -111.580 1.00 90.81 222 LEU A O 1
ATOM 1553 N N . SER A 1 223 ? 67.512 6.203 -113.439 1.00 89.31 223 SER A N 1
ATOM 1554 C CA . SER A 1 223 ? 66.661 7.232 -112.831 1.00 89.31 223 SER A CA 1
ATOM 1555 C C . SER A 1 223 ? 65.332 6.658 -112.338 1.00 89.31 223 SER A C 1
ATOM 1557 O O . SER A 1 223 ? 64.985 6.890 -111.181 1.00 89.31 223 SER A O 1
ATOM 1559 N N . THR A 1 224 ? 64.631 5.835 -113.130 1.00 89.88 224 THR A N 1
ATOM 1560 C CA . THR A 1 224 ? 63.411 5.149 -112.654 1.00 89.88 224 THR A CA 1
ATOM 1561 C C . THR A 1 224 ? 63.684 4.203 -111.486 1.00 89.88 224 THR A C 1
ATOM 1563 O O . THR A 1 224 ? 62.891 4.148 -110.548 1.00 89.88 224 THR A O 1
ATOM 1566 N N . THR A 1 225 ? 64.827 3.510 -111.479 1.00 91.44 225 THR A N 1
ATOM 1567 C CA . THR A 1 225 ? 65.229 2.647 -110.355 1.00 91.44 225 THR A CA 1
ATOM 1568 C C . THR A 1 225 ? 65.458 3.468 -109.083 1.00 91.44 225 THR A C 1
ATOM 1570 O O . THR A 1 225 ? 64.958 3.107 -108.017 1.00 91.44 225 THR A O 1
ATOM 1573 N N . ASN A 1 226 ? 66.135 4.614 -109.193 1.00 91.31 226 ASN A N 1
ATOM 1574 C CA . ASN A 1 226 ? 66.365 5.532 -108.080 1.00 91.31 226 ASN A CA 1
ATOM 1575 C C . ASN A 1 226 ? 65.056 6.160 -107.558 1.00 91.31 226 ASN A C 1
ATOM 1577 O O . ASN A 1 226 ? 64.853 6.243 -106.346 1.00 91.31 226 ASN A O 1
ATOM 1581 N N . SER A 1 227 ? 64.135 6.547 -108.447 1.00 89.75 227 SER A N 1
ATOM 1582 C CA . SER A 1 227 ? 62.797 7.024 -108.070 1.00 89.75 227 SER A CA 1
ATOM 1583 C C . SER A 1 227 ? 61.990 5.946 -107.342 1.00 89.75 227 SER A C 1
ATOM 1585 O O . SER A 1 227 ? 61.435 6.225 -106.281 1.00 89.75 227 SER A O 1
ATOM 1587 N N . ASN A 1 228 ? 61.979 4.708 -107.842 1.00 91.88 228 ASN A N 1
ATOM 1588 C CA . ASN A 1 228 ? 61.277 3.592 -107.202 1.00 91.88 228 ASN A CA 1
ATOM 1589 C C . ASN A 1 228 ? 61.866 3.259 -105.821 1.00 91.88 228 ASN A C 1
ATOM 1591 O O . ASN A 1 228 ? 61.114 3.061 -104.867 1.00 91.88 228 ASN A O 1
ATOM 1595 N N . LEU A 1 229 ? 63.197 3.267 -105.682 1.00 91.25 229 LEU A N 1
ATOM 1596 C CA . LEU A 1 229 ? 63.876 3.091 -104.394 1.00 91.25 229 LEU A CA 1
ATOM 1597 C C . LEU A 1 229 ? 63.557 4.235 -103.415 1.00 91.25 229 LEU A C 1
ATO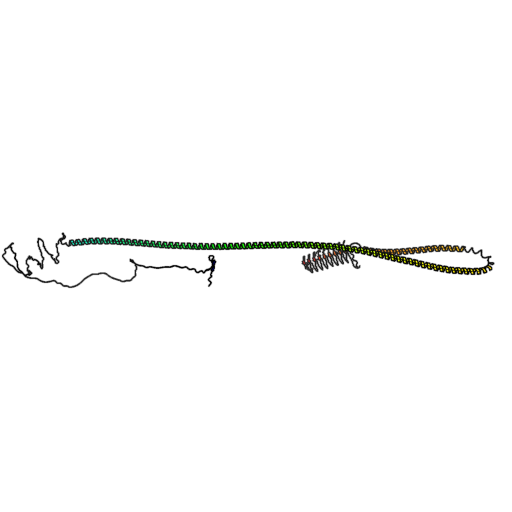M 1599 O O . LEU A 1 229 ? 63.344 3.988 -102.228 1.00 91.25 229 LEU A O 1
ATOM 1603 N N . THR A 1 230 ? 63.460 5.471 -103.911 1.00 90.44 230 THR A N 1
ATOM 1604 C CA . THR A 1 230 ? 63.055 6.638 -103.110 1.00 90.44 230 THR A CA 1
ATOM 1605 C C . THR A 1 230 ? 61.618 6.480 -102.607 1.00 90.44 230 THR A C 1
ATOM 1607 O O . THR A 1 230 ? 61.384 6.577 -101.405 1.00 90.44 230 THR A O 1
ATOM 1610 N N . VAL A 1 231 ? 60.667 6.147 -103.488 1.00 88.94 231 VAL A N 1
ATOM 1611 C CA . VAL A 1 231 ? 59.257 5.909 -103.123 1.00 88.94 231 VAL A CA 1
ATOM 1612 C C . VAL A 1 231 ? 59.123 4.754 -102.126 1.00 88.94 231 VAL A C 1
ATOM 1614 O O . VAL A 1 231 ? 58.367 4.871 -101.159 1.00 88.94 231 VAL A O 1
ATOM 1617 N N . LEU A 1 232 ? 59.880 3.667 -102.302 1.00 90.31 232 LEU A N 1
ATOM 1618 C CA . LEU A 1 232 ? 59.903 2.546 -101.359 1.00 90.31 232 LEU A CA 1
ATOM 1619 C C . LEU A 1 232 ? 60.461 2.966 -99.989 1.00 90.31 232 LEU A C 1
ATOM 1621 O O . LEU A 1 232 ? 59.881 2.610 -98.966 1.00 90.31 232 LEU A O 1
ATOM 1625 N N . SER A 1 233 ? 61.523 3.777 -99.957 1.00 89.25 233 SER A N 1
ATOM 1626 C CA . SER A 1 233 ? 62.100 4.332 -98.723 1.00 89.25 233 SER A CA 1
ATOM 1627 C C . SER A 1 233 ? 61.122 5.262 -97.987 1.00 89.25 233 SER A C 1
ATOM 1629 O O . SER A 1 233 ? 60.905 5.115 -96.780 1.00 89.25 233 SER A O 1
ATOM 1631 N N . THR A 1 234 ? 60.444 6.166 -98.703 1.00 90.38 234 THR A N 1
ATOM 1632 C CA . THR A 1 234 ? 59.389 7.031 -98.141 1.00 90.38 234 THR A CA 1
ATOM 1633 C C . THR A 1 234 ? 58.193 6.217 -97.635 1.00 90.38 234 THR A C 1
ATOM 1635 O O . THR A 1 234 ? 57.655 6.508 -96.567 1.00 90.38 234 THR A O 1
ATOM 1638 N N . SER A 1 235 ? 57.803 5.158 -98.348 1.00 89.94 235 SER A N 1
ATOM 1639 C CA . SER A 1 235 ? 56.702 4.274 -97.941 1.00 89.94 235 SER A CA 1
ATOM 1640 C C . SER A 1 235 ? 57.058 3.462 -96.691 1.00 89.94 235 SER A C 1
ATOM 1642 O O . SER A 1 235 ? 56.273 3.407 -95.744 1.00 89.94 235 SER A O 1
ATOM 1644 N N . ALA A 1 236 ? 58.265 2.890 -96.643 1.00 89.69 236 ALA A N 1
ATOM 1645 C CA . ALA A 1 236 ? 58.759 2.128 -95.499 1.00 89.69 236 ALA A CA 1
ATOM 1646 C C . ALA A 1 236 ? 58.913 3.007 -94.249 1.00 89.69 236 ALA A C 1
ATOM 1648 O O . ALA A 1 236 ? 58.426 2.641 -93.181 1.00 89.69 236 ALA A O 1
ATOM 1649 N N . SER A 1 237 ? 59.515 4.194 -94.375 1.00 89.50 237 SER A N 1
ATOM 1650 C CA . SER A 1 237 ? 59.647 5.145 -93.259 1.00 89.50 237 SER A CA 1
ATOM 1651 C C . SER A 1 237 ? 58.293 5.665 -92.759 1.00 89.50 237 SER A C 1
ATOM 1653 O O . SER A 1 237 ? 58.101 5.771 -91.547 1.00 89.50 237 SER A O 1
ATOM 1655 N N . SER A 1 238 ? 57.320 5.893 -93.648 1.00 88.06 238 SER A N 1
ATOM 1656 C CA . SER A 1 238 ? 55.942 6.251 -93.265 1.00 88.06 238 SER A CA 1
ATOM 1657 C C . SER A 1 238 ? 55.225 5.108 -92.532 1.00 88.06 238 SER A C 1
ATOM 1659 O O . SER A 1 238 ? 54.573 5.336 -91.509 1.00 88.06 238 SER A O 1
ATOM 1661 N N . GLY A 1 239 ? 55.385 3.867 -93.006 1.00 89.69 239 GLY A N 1
ATOM 1662 C CA . GLY A 1 239 ? 54.841 2.670 -92.358 1.00 89.69 239 GLY A CA 1
ATOM 1663 C C . GLY A 1 239 ? 55.444 2.424 -90.972 1.00 89.69 239 GLY A C 1
ATOM 1664 O O . GLY A 1 239 ? 54.706 2.227 -90.008 1.00 89.69 239 GLY A O 1
ATOM 1665 N N . ILE A 1 240 ? 56.771 2.530 -90.845 1.00 91.56 240 ILE A N 1
ATOM 1666 C CA . ILE A 1 240 ? 57.494 2.428 -89.567 1.00 91.56 240 ILE A CA 1
ATOM 1667 C C . ILE A 1 240 ? 57.049 3.537 -88.602 1.00 91.56 240 ILE A C 1
ATOM 1669 O O . ILE A 1 240 ? 56.742 3.246 -87.449 1.00 91.56 240 ILE A O 1
ATOM 1673 N N . SER A 1 241 ? 56.925 4.784 -89.070 1.00 89.06 241 SER A N 1
ATOM 1674 C CA . SER A 1 241 ? 56.461 5.914 -88.245 1.00 89.06 241 SER A CA 1
ATOM 1675 C C . SER A 1 241 ? 55.023 5.721 -87.748 1.00 89.06 241 SER A C 1
ATOM 1677 O O . SER A 1 241 ? 54.706 6.038 -86.600 1.00 89.06 241 SER A O 1
ATOM 1679 N N . SER A 1 242 ? 54.154 5.149 -88.586 1.00 90.88 242 SER A N 1
ATOM 1680 C CA . SER A 1 242 ? 52.767 4.827 -88.226 1.00 90.88 242 SER A CA 1
ATOM 1681 C C . SER A 1 242 ? 52.701 3.686 -87.206 1.00 90.88 242 SER A C 1
ATOM 1683 O O . SER A 1 242 ? 51.986 3.790 -86.210 1.00 90.88 242 SER A O 1
ATOM 1685 N N . ALA A 1 243 ? 53.502 2.632 -87.393 1.00 89.62 243 ALA A N 1
ATOM 1686 C CA . ALA A 1 243 ? 53.622 1.530 -86.439 1.00 89.62 243 ALA A CA 1
ATOM 1687 C C . ALA A 1 243 ? 54.181 2.004 -85.084 1.00 89.62 243 ALA A C 1
ATOM 1689 O O . ALA A 1 243 ? 53.625 1.670 -84.040 1.00 89.62 243 ALA A O 1
ATOM 1690 N N . GLN A 1 244 ? 55.218 2.846 -85.090 1.00 92.31 244 GLN A N 1
ATOM 1691 C CA . GLN A 1 244 ? 55.786 3.455 -83.884 1.00 92.31 244 GLN A CA 1
ATOM 1692 C C . GLN A 1 244 ? 54.773 4.363 -83.169 1.00 92.31 244 GLN A C 1
ATOM 1694 O O . GLN A 1 244 ? 54.690 4.341 -81.942 1.00 92.31 244 GLN A O 1
ATOM 1699 N N . SER A 1 245 ? 53.954 5.107 -83.918 1.00 90.75 245 SER A N 1
ATOM 1700 C CA . SER A 1 245 ? 52.855 5.903 -83.353 1.00 90.75 245 SER A CA 1
ATOM 1701 C C . SER A 1 245 ? 51.805 5.012 -82.681 1.00 90.75 245 SER A C 1
ATOM 1703 O O . SER A 1 245 ? 51.415 5.286 -81.550 1.00 90.75 245 SER A O 1
ATOM 1705 N N . GLY A 1 246 ? 51.421 3.897 -83.315 1.00 92.56 246 GLY A N 1
ATOM 1706 C CA . GLY A 1 246 ? 50.516 2.903 -82.727 1.00 92.56 246 GLY A CA 1
ATOM 1707 C C . GLY A 1 246 ? 51.074 2.246 -81.458 1.00 92.56 246 GLY A C 1
ATOM 1708 O O . GLY A 1 246 ? 50.359 2.129 -80.463 1.00 92.56 246 GLY A O 1
ATOM 1709 N N . VAL A 1 247 ? 52.362 1.882 -81.451 1.00 93.38 247 VAL A N 1
ATOM 1710 C CA . VAL A 1 247 ? 53.057 1.344 -80.265 1.00 93.38 247 VAL A CA 1
ATOM 1711 C C . VAL A 1 247 ? 53.116 2.378 -79.137 1.00 93.38 247 VAL A C 1
ATOM 1713 O O . VAL A 1 247 ? 52.842 2.032 -77.988 1.00 93.38 247 VAL A O 1
ATOM 1716 N N . ASN A 1 248 ? 53.394 3.650 -79.440 1.00 92.38 248 ASN A N 1
ATOM 1717 C CA . ASN A 1 248 ? 53.356 4.726 -78.446 1.00 92.38 248 ASN A CA 1
ATOM 1718 C C . ASN A 1 248 ? 51.943 4.923 -77.875 1.00 92.38 248 ASN A C 1
ATOM 1720 O O . ASN A 1 248 ? 51.792 5.006 -76.656 1.00 92.38 248 ASN A O 1
ATOM 1724 N N . SER A 1 249 ? 50.906 4.945 -78.719 1.00 90.12 249 SER A N 1
ATOM 1725 C CA . SER A 1 249 ? 49.514 5.054 -78.268 1.00 90.12 249 SER A CA 1
ATOM 1726 C C . SER A 1 249 ? 49.118 3.879 -77.371 1.00 90.12 249 SER A C 1
ATOM 1728 O O . SER A 1 249 ? 48.603 4.107 -76.277 1.00 90.12 249 SER A O 1
ATOM 1730 N N . LEU A 1 250 ? 49.454 2.642 -77.754 1.00 92.62 250 LEU A N 1
ATOM 1731 C CA . LEU A 1 250 ? 49.215 1.457 -76.926 1.00 92.62 250 LEU A CA 1
ATOM 1732 C C . LEU A 1 250 ? 49.981 1.525 -75.595 1.00 92.62 250 LEU A C 1
ATOM 1734 O O . LEU A 1 250 ? 49.405 1.242 -74.547 1.00 92.62 250 LEU A O 1
ATOM 1738 N N . SER A 1 251 ? 51.240 1.971 -75.612 1.00 91.88 251 SER A N 1
ATOM 1739 C CA . SER A 1 251 ? 52.053 2.184 -74.407 1.00 91.88 251 SER A CA 1
ATOM 1740 C C . SER A 1 251 ? 51.405 3.194 -73.451 1.00 91.88 251 SER A C 1
ATOM 1742 O O . SER A 1 251 ? 51.250 2.906 -72.263 1.00 91.88 251 SER A O 1
ATOM 1744 N N . THR A 1 252 ? 50.912 4.332 -73.957 1.00 93.12 252 THR A N 1
ATOM 1745 C CA . THR A 1 252 ? 50.186 5.313 -73.127 1.00 93.12 252 THR A CA 1
ATOM 1746 C C . THR A 1 252 ? 48.850 4.783 -72.598 1.00 93.12 252 THR A C 1
ATOM 1748 O O . THR A 1 252 ? 48.503 5.059 -71.447 1.00 93.12 252 THR A O 1
ATOM 1751 N N . SER A 1 253 ? 48.117 3.975 -73.373 1.00 93.06 253 SER A N 1
ATOM 1752 C CA . SER A 1 253 ? 46.880 3.324 -72.918 1.00 93.06 253 SER A CA 1
ATOM 1753 C C . SER A 1 253 ? 47.144 2.289 -71.818 1.00 93.06 253 SER A C 1
ATOM 1755 O O . SER A 1 253 ? 46.434 2.269 -70.810 1.00 93.06 253 SER A O 1
ATOM 1757 N N . VAL A 1 254 ? 48.191 1.471 -71.962 1.00 93.19 254 VAL A N 1
ATOM 1758 C CA . VAL A 1 254 ? 48.619 0.491 -70.948 1.00 93.19 254 VAL A CA 1
ATOM 1759 C C . VAL A 1 254 ? 49.112 1.196 -69.683 1.00 93.19 254 VAL A C 1
ATOM 1761 O O . VAL A 1 254 ? 48.696 0.823 -68.587 1.00 93.19 254 VAL A O 1
ATOM 1764 N N . ALA A 1 255 ? 49.916 2.256 -69.810 1.00 90.25 255 ALA A N 1
ATOM 1765 C CA . ALA A 1 255 ? 50.358 3.065 -68.675 1.00 90.25 255 ALA A CA 1
ATOM 1766 C C . ALA A 1 255 ? 49.169 3.694 -67.926 1.00 90.25 255 ALA A C 1
ATOM 1768 O O . ALA A 1 255 ? 49.106 3.606 -66.702 1.00 90.25 255 ALA A O 1
ATOM 1769 N N . SER A 1 256 ? 48.186 4.234 -68.654 1.00 90.62 256 SER A N 1
ATOM 1770 C CA . SER A 1 256 ? 46.954 4.785 -68.071 1.00 90.62 256 SER A CA 1
ATOM 1771 C C . SER A 1 256 ? 46.141 3.712 -67.341 1.00 90.62 256 SER A C 1
ATOM 1773 O O . SER A 1 256 ? 45.733 3.919 -66.201 1.00 90.62 256 SER A O 1
ATOM 1775 N N . THR A 1 257 ? 45.978 2.531 -67.948 1.00 92.94 257 THR A N 1
ATOM 1776 C CA . THR A 1 257 ? 45.287 1.382 -67.335 1.00 92.94 257 THR A CA 1
ATOM 1777 C C . THR A 1 257 ? 45.990 0.928 -66.053 1.00 92.94 257 THR A C 1
ATOM 1779 O O . THR A 1 257 ? 45.337 0.705 -65.034 1.00 92.94 257 THR A O 1
ATOM 1782 N N . ASN A 1 258 ? 47.324 0.856 -66.065 1.00 93.88 258 ASN A N 1
ATOM 1783 C CA . ASN A 1 258 ? 48.129 0.524 -64.892 1.00 93.88 258 ASN A CA 1
ATOM 1784 C C . ASN A 1 258 ? 48.002 1.584 -63.782 1.00 93.88 258 ASN A C 1
ATOM 1786 O O . ASN A 1 258 ? 47.869 1.233 -62.609 1.00 93.88 258 ASN A O 1
ATOM 1790 N N . SER A 1 259 ? 47.987 2.875 -64.129 1.00 91.62 259 SER A N 1
ATOM 1791 C CA . SER A 1 259 ? 47.740 3.966 -63.177 1.00 91.62 259 SER A CA 1
ATOM 1792 C C . SER A 1 259 ? 46.338 3.885 -62.565 1.00 91.62 259 SER A C 1
ATOM 1794 O O . SER A 1 259 ? 46.209 3.983 -61.344 1.00 91.62 259 SER A O 1
ATOM 1796 N N . SER A 1 260 ? 45.301 3.630 -63.370 1.00 93.38 260 SER A N 1
ATOM 1797 C CA . SER A 1 260 ? 43.933 3.421 -62.880 1.00 93.38 260 SER A CA 1
ATOM 1798 C C . SER A 1 260 ? 43.843 2.213 -61.945 1.00 93.38 260 SER A C 1
ATOM 1800 O O . SER A 1 260 ? 43.320 2.353 -60.841 1.00 93.38 260 SER A O 1
ATOM 1802 N N . LEU A 1 261 ? 44.421 1.066 -62.317 1.00 93.69 261 LEU A N 1
ATOM 1803 C CA . LEU A 1 261 ? 44.454 -0.136 -61.477 1.00 93.69 261 LEU A CA 1
ATOM 1804 C C . LEU A 1 261 ? 45.211 0.098 -60.158 1.00 93.69 261 LEU A C 1
ATOM 1806 O O . LEU A 1 261 ? 44.739 -0.304 -59.096 1.00 93.69 261 LEU A O 1
ATOM 1810 N N . THR A 1 262 ? 46.338 0.814 -60.204 1.00 92.81 262 THR A N 1
ATOM 1811 C CA . THR A 1 262 ? 47.105 1.207 -59.009 1.00 92.81 262 THR A CA 1
ATOM 1812 C C . THR A 1 262 ? 46.274 2.116 -58.097 1.00 92.81 262 THR A C 1
ATOM 1814 O O . THR A 1 262 ? 46.218 1.898 -56.884 1.00 92.81 262 THR A O 1
ATOM 1817 N N . SER A 1 263 ? 45.582 3.109 -58.668 1.00 89.19 263 SER A N 1
ATOM 1818 C CA . SER A 1 263 ? 44.704 4.009 -57.910 1.00 89.19 263 SER A CA 1
ATOM 1819 C C . SER A 1 263 ? 43.537 3.260 -57.264 1.00 89.19 263 SER A C 1
ATOM 1821 O O . SER A 1 263 ? 43.303 3.434 -56.073 1.00 89.19 263 SER A O 1
ATOM 1823 N N . LEU A 1 264 ? 42.897 2.335 -57.991 1.00 92.62 264 LEU A N 1
ATOM 1824 C CA . LEU A 1 264 ? 41.814 1.500 -57.477 1.00 92.62 264 LEU A CA 1
ATOM 1825 C C . LEU A 1 264 ? 42.310 0.583 -56.353 1.00 92.62 264 LEU A C 1
ATOM 1827 O O . LEU A 1 264 ? 41.696 0.545 -55.294 1.00 92.62 264 LEU A O 1
ATOM 1831 N N . SER A 1 265 ? 43.465 -0.069 -56.518 1.00 92.38 265 SER A N 1
ATOM 1832 C CA . SER A 1 265 ? 44.087 -0.882 -55.464 1.00 92.38 265 SER A CA 1
ATOM 1833 C C . SER A 1 265 ? 44.414 -0.060 -54.208 1.00 92.38 265 SER A C 1
ATOM 1835 O O . SER A 1 265 ? 44.225 -0.536 -53.087 1.00 92.38 265 SER A O 1
ATOM 1837 N N . THR A 1 266 ? 44.869 1.186 -54.370 1.00 93.56 266 THR A N 1
ATOM 1838 C CA . THR A 1 266 ? 45.164 2.109 -53.256 1.00 93.56 266 THR A CA 1
ATOM 1839 C C . THR A 1 266 ? 43.881 2.567 -52.556 1.00 93.56 266 THR A C 1
ATOM 1841 O O . THR A 1 266 ? 43.810 2.575 -51.327 1.00 93.56 266 THR A O 1
ATOM 1844 N N . SER A 1 267 ? 42.834 2.890 -53.318 1.00 91.12 267 SER A N 1
ATOM 1845 C CA . SER A 1 267 ? 41.518 3.256 -52.786 1.00 91.12 267 SER A CA 1
ATOM 1846 C C . SER A 1 267 ? 40.847 2.085 -52.065 1.00 91.12 267 SER A C 1
ATOM 1848 O O . SER A 1 267 ? 40.348 2.270 -50.958 1.00 91.12 267 SER A O 1
ATOM 1850 N N . THR A 1 268 ? 40.882 0.874 -52.629 1.00 92.06 268 THR A N 1
ATOM 1851 C CA . THR A 1 268 ? 40.318 -0.335 -52.011 1.00 92.06 268 THR A CA 1
ATOM 1852 C C . THR A 1 268 ? 41.070 -0.720 -50.741 1.00 92.06 268 THR A C 1
ATOM 1854 O O . THR A 1 268 ? 40.433 -0.957 -49.719 1.00 92.06 268 THR A O 1
ATOM 1857 N N . SER A 1 269 ? 42.407 -0.734 -50.753 1.00 90.69 269 SER A N 1
ATOM 1858 C CA . SER A 1 269 ? 43.196 -1.042 -49.546 1.00 90.69 269 SER A CA 1
ATOM 1859 C C . SER A 1 269 ? 43.018 0.012 -48.448 1.00 90.69 269 SER A C 1
ATOM 1861 O O . SER A 1 269 ? 42.925 -0.343 -47.274 1.00 90.69 269 SER A O 1
ATOM 1863 N N . THR A 1 270 ? 42.864 1.289 -48.816 1.00 92.75 270 THR A N 1
ATOM 1864 C CA . THR A 1 270 ? 42.519 2.360 -47.869 1.00 92.75 270 THR A CA 1
ATOM 1865 C C . THR A 1 270 ? 41.114 2.159 -47.299 1.00 92.75 270 THR A C 1
ATOM 1867 O O . THR A 1 270 ? 40.960 2.155 -46.083 1.00 92.75 270 THR A O 1
ATOM 1870 N N . ALA A 1 271 ? 40.099 1.914 -48.136 1.00 89.94 271 ALA A N 1
ATOM 1871 C CA . ALA A 1 271 ? 38.722 1.678 -47.694 1.00 89.94 271 ALA A CA 1
ATOM 1872 C C . ALA A 1 271 ? 38.596 0.441 -46.784 1.00 89.94 271 ALA A C 1
ATOM 1874 O O . ALA A 1 271 ? 37.924 0.505 -45.756 1.00 89.94 271 ALA A O 1
ATOM 1875 N N . VAL A 1 272 ? 39.289 -0.657 -47.110 1.00 91.81 272 VAL A N 1
ATOM 1876 C CA . VAL A 1 272 ? 39.365 -1.865 -46.268 1.00 91.81 272 VAL A CA 1
ATOM 1877 C C . VAL A 1 272 ? 40.080 -1.573 -44.946 1.00 91.81 272 VAL A C 1
ATOM 1879 O O . VAL A 1 272 ? 39.604 -2.000 -43.898 1.00 91.81 272 VAL A O 1
ATOM 1882 N N . SER A 1 273 ? 41.170 -0.798 -44.958 1.00 89.44 273 SER A N 1
ATOM 1883 C CA . SER A 1 273 ? 41.870 -0.376 -43.736 1.00 89.44 273 SER A CA 1
ATOM 1884 C C . SER A 1 273 ? 40.981 0.501 -42.841 1.00 89.44 273 SER A C 1
ATOM 1886 O O . SER A 1 273 ? 40.864 0.248 -41.641 1.00 89.44 273 SER A O 1
ATOM 1888 N N . THR A 1 274 ? 40.262 1.468 -43.423 1.00 92.06 274 THR A N 1
ATOM 1889 C CA . THR A 1 274 ? 39.285 2.300 -42.708 1.00 92.06 274 THR A CA 1
ATOM 1890 C C . THR A 1 274 ? 38.142 1.458 -42.138 1.00 92.06 274 THR A C 1
ATOM 1892 O O . THR A 1 274 ? 37.840 1.597 -40.954 1.00 92.06 274 THR A O 1
ATOM 1895 N N . ALA A 1 275 ? 37.567 0.531 -42.911 1.00 88.12 275 ALA A N 1
ATOM 1896 C CA . ALA A 1 275 ? 36.528 -0.381 -42.431 1.00 88.12 275 ALA A CA 1
ATOM 1897 C C . ALA A 1 275 ? 37.027 -1.282 -41.285 1.00 88.12 275 ALA A C 1
ATOM 1899 O O . ALA A 1 275 ? 36.344 -1.422 -40.272 1.00 88.12 275 ALA A O 1
ATOM 1900 N N . ASN A 1 276 ? 38.244 -1.825 -41.393 1.00 91.19 276 ASN A N 1
ATOM 1901 C CA . ASN A 1 276 ? 38.866 -2.639 -40.349 1.00 91.19 276 ASN A CA 1
ATOM 1902 C C . ASN A 1 276 ? 39.150 -1.827 -39.071 1.00 91.19 276 ASN A C 1
ATOM 1904 O O . ASN A 1 276 ? 38.901 -2.306 -37.965 1.00 91.19 276 ASN A O 1
ATOM 1908 N N . SER A 1 277 ? 39.621 -0.581 -39.203 1.00 88.62 277 SER A N 1
ATOM 1909 C CA . SER A 1 277 ? 39.818 0.318 -38.058 1.00 88.62 277 SER A CA 1
ATOM 1910 C C . SER A 1 277 ? 38.491 0.699 -37.392 1.00 88.62 277 SER A C 1
ATOM 1912 O O . SER A 1 277 ? 38.394 0.626 -36.173 1.00 88.62 277 SER A O 1
ATOM 1914 N N . GLY A 1 278 ? 37.438 0.973 -38.173 1.00 90.31 278 GLY A N 1
ATOM 1915 C CA . GLY A 1 278 ? 36.088 1.227 -37.665 1.00 90.31 278 GLY A CA 1
ATOM 1916 C C . GLY A 1 278 ? 35.496 0.024 -36.928 1.00 90.31 278 GLY A C 1
ATOM 1917 O O . GLY A 1 278 ? 34.973 0.182 -35.828 1.00 90.31 278 GLY A O 1
ATOM 1918 N N . LEU A 1 279 ? 35.653 -1.187 -37.473 1.00 90.69 279 LEU A N 1
ATOM 1919 C CA . LEU A 1 279 ? 35.248 -2.432 -36.812 1.00 90.69 279 LEU A CA 1
ATOM 1920 C C . LEU A 1 279 ? 36.037 -2.675 -35.512 1.00 90.69 279 LEU A C 1
ATOM 1922 O O . LEU A 1 279 ? 35.455 -3.067 -34.504 1.00 90.69 279 LEU A O 1
ATOM 1926 N N . THR A 1 280 ? 37.339 -2.373 -35.502 1.00 91.00 280 THR A N 1
ATOM 1927 C CA . THR A 1 280 ? 38.188 -2.456 -34.297 1.00 91.00 280 THR A CA 1
ATOM 1928 C C . THR A 1 280 ? 37.739 -1.449 -33.228 1.00 91.00 280 THR A C 1
ATOM 1930 O O . THR A 1 280 ? 37.614 -1.797 -32.051 1.00 91.00 280 THR A O 1
ATOM 1933 N N . SER A 1 281 ? 37.436 -0.208 -33.618 1.00 85.00 281 SER A N 1
ATOM 1934 C CA . SER A 1 281 ? 36.904 0.828 -32.721 1.00 85.00 281 SER A CA 1
ATOM 1935 C C . SER A 1 281 ? 35.510 0.483 -32.188 1.00 85.00 281 SER A C 1
ATOM 1937 O O . SER A 1 281 ? 35.231 0.714 -31.013 1.00 85.00 281 SER A O 1
ATOM 1939 N N . LEU A 1 282 ? 34.650 -0.130 -33.005 1.00 88.38 282 LEU A N 1
ATOM 1940 C CA . LEU A 1 282 ? 33.341 -0.615 -32.566 1.00 88.38 282 LEU A CA 1
ATOM 1941 C C . LEU A 1 282 ? 33.483 -1.785 -31.580 1.00 88.38 282 LEU A C 1
ATOM 1943 O O . LEU A 1 282 ? 32.837 -1.781 -30.536 1.00 88.38 282 LEU A O 1
ATOM 1947 N N . SER A 1 283 ? 34.380 -2.738 -31.854 1.00 89.12 283 SER A N 1
ATOM 1948 C CA . SER A 1 283 ? 34.663 -3.876 -30.968 1.00 89.12 283 SER A CA 1
ATOM 1949 C C . SER A 1 283 ? 35.207 -3.432 -29.606 1.00 89.12 283 SER A C 1
ATOM 1951 O O . SER A 1 283 ? 34.736 -3.902 -28.571 1.00 89.12 283 SER A O 1
ATOM 1953 N N . THR A 1 284 ? 36.164 -2.499 -29.586 1.00 90.56 284 THR A N 1
ATOM 1954 C CA . THR A 1 284 ? 36.711 -1.947 -28.332 1.00 90.56 284 THR A CA 1
ATOM 1955 C C . THR A 1 284 ? 35.664 -1.133 -27.569 1.00 90.56 284 THR A C 1
ATOM 1957 O O . THR A 1 284 ? 35.560 -1.276 -26.350 1.00 90.56 284 THR A O 1
ATOM 1960 N N . THR A 1 285 ? 34.806 -0.381 -28.267 1.00 91.31 285 THR A N 1
ATOM 1961 C CA . THR A 1 285 ? 33.660 0.314 -27.650 1.00 91.31 285 THR A CA 1
ATOM 1962 C C . THR A 1 285 ? 32.666 -0.676 -27.029 1.00 91.31 285 THR A C 1
ATOM 1964 O O . THR A 1 285 ? 32.297 -0.497 -25.871 1.00 91.31 285 THR A O 1
ATOM 1967 N N . SER A 1 286 ? 32.293 -1.753 -27.736 1.00 89.50 286 SER A N 1
ATOM 1968 C CA . SER A 1 286 ? 31.376 -2.790 -27.223 1.00 89.50 286 SER A CA 1
ATOM 1969 C C . SER A 1 286 ? 31.940 -3.477 -25.980 1.00 89.50 286 SER A C 1
ATOM 1971 O O . SER A 1 286 ? 31.285 -3.492 -24.944 1.00 89.50 286 SER A O 1
ATOM 1973 N N . SER A 1 287 ? 33.195 -3.940 -26.026 1.00 88.94 287 SER A N 1
ATOM 1974 C CA . SER A 1 287 ? 33.836 -4.583 -24.865 1.00 88.94 287 SER A CA 1
ATOM 1975 C C . SER A 1 287 ? 33.971 -3.649 -23.650 1.00 88.94 287 SER A C 1
ATOM 1977 O O . SER A 1 287 ? 33.841 -4.088 -22.509 1.00 88.94 287 SER A O 1
ATOM 1979 N N . THR A 1 288 ? 34.161 -2.342 -23.874 1.00 91.31 288 THR A N 1
ATOM 1980 C CA . THR A 1 288 ? 34.202 -1.338 -22.797 1.00 91.31 288 THR A CA 1
ATOM 1981 C C . THR A 1 288 ? 32.806 -1.087 -22.219 1.00 91.31 288 THR A C 1
ATOM 1983 O O . THR A 1 288 ? 32.664 -0.940 -21.004 1.00 91.31 288 THR A O 1
ATOM 1986 N N . ALA A 1 289 ? 31.764 -1.086 -23.054 1.00 89.69 289 ALA A N 1
ATOM 1987 C CA . ALA A 1 289 ? 30.375 -0.986 -22.613 1.00 89.69 289 ALA A CA 1
ATOM 1988 C C . ALA A 1 289 ? 29.935 -2.235 -21.829 1.00 89.69 289 ALA A C 1
ATOM 1990 O O . ALA A 1 289 ? 29.340 -2.099 -20.764 1.00 89.69 289 ALA A O 1
ATOM 1991 N N . GLU A 1 290 ? 30.298 -3.436 -22.285 1.00 91.62 290 GLU A N 1
ATOM 1992 C CA . GLU A 1 290 ? 30.059 -4.706 -21.585 1.00 91.62 290 GLU A CA 1
ATOM 1993 C C . GLU A 1 290 ? 30.775 -4.761 -20.227 1.00 91.62 290 GLU A C 1
ATOM 1995 O O . GLU A 1 290 ? 30.158 -5.116 -19.224 1.00 91.62 290 GLU A O 1
ATOM 2000 N N . ALA A 1 291 ? 32.043 -4.340 -20.149 1.00 89.44 291 ALA A N 1
ATOM 2001 C CA . ALA A 1 291 ? 32.775 -4.249 -18.883 1.00 89.44 291 ALA A CA 1
ATOM 2002 C C . ALA A 1 291 ? 32.152 -3.217 -17.918 1.00 89.44 291 ALA A C 1
ATOM 2004 O O . ALA A 1 291 ? 32.055 -3.457 -16.710 1.00 89.44 291 ALA A O 1
ATOM 2005 N N . SER A 1 292 ? 31.685 -2.084 -18.451 1.00 89.56 292 SER A N 1
ATOM 2006 C CA . SER A 1 292 ? 31.007 -1.029 -17.679 1.00 89.56 292 SER A CA 1
ATOM 2007 C C . SER A 1 292 ? 29.627 -1.479 -17.179 1.00 89.56 292 SER A C 1
ATOM 2009 O O . SER A 1 292 ? 29.250 -1.194 -16.044 1.00 89.56 292 SER A O 1
ATOM 2011 N N . LEU A 1 293 ? 28.885 -2.240 -17.990 1.00 90.62 293 LEU A N 1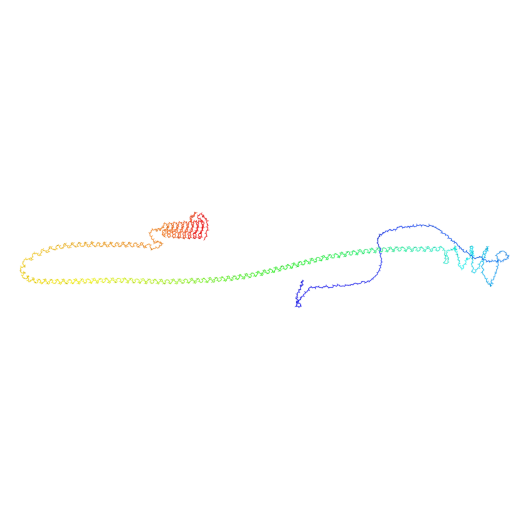
ATOM 2012 C CA . LEU A 1 293 ? 27.611 -2.844 -17.599 1.00 90.62 293 LEU A CA 1
ATOM 2013 C C . LEU A 1 293 ? 27.817 -3.963 -16.569 1.00 90.62 293 LEU A C 1
ATOM 2015 O O . LEU A 1 293 ? 27.090 -4.017 -15.584 1.00 90.62 293 LEU A O 1
ATOM 2019 N N . SER A 1 294 ? 28.832 -4.811 -16.749 1.00 90.69 294 SER A N 1
ATOM 2020 C CA . SER A 1 294 ? 29.190 -5.888 -15.815 1.00 90.69 294 SER A CA 1
ATOM 2021 C C . SER A 1 294 ? 29.582 -5.344 -14.436 1.00 90.69 294 SER A C 1
ATOM 2023 O O . SER A 1 294 ? 29.067 -5.800 -13.414 1.00 90.69 294 SER A O 1
ATOM 2025 N N . THR A 1 295 ? 30.416 -4.299 -14.391 1.00 92.88 295 THR A N 1
ATOM 2026 C CA . THR A 1 295 ? 30.756 -3.614 -13.132 1.00 92.88 295 THR A CA 1
ATOM 2027 C C . THR A 1 295 ? 29.543 -2.922 -12.507 1.00 92.88 295 THR A C 1
ATOM 2029 O O . THR A 1 295 ? 29.341 -3.065 -11.304 1.00 92.88 295 THR A O 1
ATOM 2032 N N . GLY A 1 296 ? 28.678 -2.280 -13.301 1.00 92.00 296 GLY A N 1
ATOM 2033 C CA . GLY A 1 296 ? 27.406 -1.720 -12.827 1.00 92.00 296 GLY A CA 1
ATOM 2034 C C . GLY A 1 296 ? 26.455 -2.765 -12.227 1.00 92.00 296 GLY A C 1
ATOM 2035 O O . GLY A 1 296 ? 25.939 -2.565 -11.129 1.00 92.00 296 GLY A O 1
ATOM 2036 N N . VAL A 1 297 ? 26.269 -3.908 -12.895 1.00 90.75 297 VAL A N 1
ATOM 2037 C CA . VAL A 1 297 ? 25.452 -5.036 -12.410 1.00 90.75 297 VAL A CA 1
ATOM 2038 C C . VAL A 1 297 ? 26.048 -5.641 -11.139 1.00 90.75 297 VAL A C 1
ATOM 2040 O O . VAL A 1 297 ? 25.312 -5.898 -10.188 1.00 90.75 297 VAL A O 1
ATOM 2043 N N . ASN A 1 298 ? 27.371 -5.812 -11.066 1.00 92.12 298 ASN A N 1
ATOM 2044 C CA . ASN A 1 298 ? 28.030 -6.314 -9.861 1.00 92.12 298 ASN A CA 1
ATOM 2045 C C . ASN A 1 298 ? 27.893 -5.333 -8.679 1.00 92.12 298 ASN A C 1
ATOM 2047 O O . ASN A 1 298 ? 27.591 -5.760 -7.567 1.00 92.12 298 ASN A O 1
ATOM 2051 N N . SER A 1 299 ? 28.042 -4.025 -8.913 1.00 89.75 299 SER A N 1
ATOM 2052 C CA . SER A 1 299 ? 27.806 -2.983 -7.901 1.00 89.75 299 SER A CA 1
ATOM 2053 C C . SER A 1 299 ? 26.344 -2.910 -7.449 1.00 89.75 299 SER A C 1
ATOM 2055 O O . SER A 1 299 ? 26.077 -2.696 -6.267 1.00 89.75 299 SER A O 1
ATOM 2057 N N . LEU A 1 300 ? 25.389 -3.125 -8.357 1.00 90.44 300 LEU A N 1
ATOM 2058 C CA . LEU A 1 300 ? 23.971 -3.224 -8.008 1.00 90.44 300 LEU A CA 1
ATOM 2059 C C . LEU A 1 300 ? 23.686 -4.496 -7.195 1.00 90.44 300 LEU A C 1
ATOM 2061 O O . LEU A 1 300 ? 22.927 -4.441 -6.233 1.00 90.44 300 LEU A O 1
ATOM 2065 N N . SER A 1 301 ? 24.336 -5.617 -7.522 1.00 91.81 301 SER A N 1
ATOM 2066 C CA . SER A 1 301 ? 24.226 -6.874 -6.774 1.00 91.81 301 SER A CA 1
ATOM 2067 C C . SER A 1 301 ? 24.779 -6.755 -5.350 1.00 91.81 301 SER A C 1
ATOM 2069 O O . SER A 1 301 ? 24.140 -7.229 -4.409 1.00 91.81 301 SER A O 1
ATOM 2071 N N . THR A 1 302 ? 25.936 -6.112 -5.153 1.00 92.94 302 THR A N 1
ATOM 2072 C CA . THR A 1 302 ? 26.485 -5.883 -3.804 1.00 92.94 302 THR A CA 1
ATOM 2073 C C . THR A 1 302 ? 25.668 -4.855 -3.023 1.00 92.94 302 THR A C 1
ATOM 2075 O O . THR A 1 302 ? 25.433 -5.052 -1.830 1.00 92.94 302 THR A O 1
ATOM 2078 N N . GLY A 1 303 ? 25.159 -3.810 -3.685 1.00 92.38 303 GLY A N 1
ATOM 2079 C CA . GLY A 1 303 ? 24.213 -2.860 -3.095 1.00 92.38 303 GLY A CA 1
ATOM 2080 C C . GLY A 1 303 ? 22.927 -3.539 -2.617 1.00 92.38 303 GLY A C 1
ATOM 2081 O O . GLY A 1 303 ? 22.560 -3.398 -1.454 1.00 92.38 303 GLY A O 1
ATOM 2082 N N . LEU A 1 304 ? 22.300 -4.356 -3.469 1.00 89.62 304 LEU A N 1
ATOM 2083 C CA . LEU A 1 304 ? 21.077 -5.094 -3.145 1.00 89.62 304 LEU A CA 1
ATOM 2084 C C . LEU A 1 304 ? 21.299 -6.123 -2.025 1.00 89.62 304 LEU A C 1
ATOM 2086 O O . LEU A 1 304 ? 20.490 -6.197 -1.108 1.00 89.62 304 LEU A O 1
ATOM 2090 N N . SER A 1 305 ? 22.418 -6.854 -2.034 1.00 90.31 305 SER A N 1
ATOM 2091 C CA . SER A 1 305 ? 22.787 -7.770 -0.941 1.00 90.31 305 SER A CA 1
ATOM 2092 C C . SER A 1 305 ? 23.051 -7.031 0.384 1.00 90.31 305 SER A C 1
ATOM 2094 O O . SER A 1 305 ? 22.721 -7.532 1.462 1.00 90.31 305 SER A O 1
ATOM 2096 N N . THR A 1 306 ? 23.568 -5.799 0.326 1.00 92.94 306 THR A N 1
ATOM 2097 C CA . THR A 1 306 ? 23.694 -4.922 1.505 1.00 92.94 306 THR A CA 1
ATOM 2098 C C . THR A 1 306 ? 22.316 -4.460 2.002 1.00 92.94 306 THR A C 1
ATOM 2100 O O . THR A 1 306 ? 22.065 -4.437 3.207 1.00 92.94 306 THR A O 1
ATOM 2103 N N . THR A 1 307 ? 21.382 -4.141 1.101 1.00 92.38 307 THR A N 1
ATOM 2104 C CA . THR A 1 307 ? 19.989 -3.812 1.457 1.00 92.38 307 THR A CA 1
ATOM 2105 C C . THR A 1 307 ? 19.259 -5.006 2.082 1.00 92.38 307 THR A C 1
ATOM 2107 O O . THR A 1 307 ? 18.615 -4.854 3.116 1.00 92.38 307 THR A O 1
ATOM 2110 N N . ASP A 1 308 ? 19.405 -6.201 1.516 1.00 92.94 308 ASP A N 1
ATOM 2111 C CA . ASP A 1 308 ? 18.779 -7.434 2.007 1.00 92.94 308 ASP A CA 1
ATOM 2112 C C . ASP A 1 308 ? 19.301 -7.844 3.398 1.00 92.94 308 ASP A C 1
ATOM 2114 O O . ASP A 1 308 ? 18.527 -8.106 4.324 1.00 92.94 308 ASP A O 1
ATOM 2118 N N . SER A 1 309 ? 20.621 -7.789 3.603 1.00 91.56 309 SER A N 1
ATOM 2119 C CA . SER A 1 309 ? 21.239 -8.081 4.905 1.00 91.56 309 SER A CA 1
ATOM 2120 C C . SER A 1 309 ? 20.918 -7.029 5.976 1.00 91.56 309 SER A C 1
ATOM 2122 O O . SER A 1 309 ? 20.678 -7.391 7.134 1.00 91.56 309 SER A O 1
ATOM 2124 N N . THR A 1 310 ? 20.831 -5.741 5.622 1.00 93.56 310 THR A N 1
ATOM 2125 C CA . THR A 1 310 ? 20.373 -4.696 6.561 1.00 93.56 310 THR A CA 1
ATOM 2126 C C . THR A 1 310 ? 18.884 -4.823 6.885 1.00 93.56 310 THR A C 1
ATOM 2128 O O . THR A 1 310 ? 18.516 -4.688 8.053 1.00 93.56 310 THR A O 1
ATOM 2131 N N . MET A 1 311 ? 18.033 -5.175 5.917 1.00 91.75 311 MET A N 1
ATOM 2132 C CA . MET A 1 311 ? 16.606 -5.426 6.149 1.00 91.75 311 MET A CA 1
ATOM 2133 C C . MET A 1 311 ? 16.370 -6.678 7.007 1.00 91.75 311 MET A C 1
ATOM 2135 O O . MET A 1 311 ? 15.584 -6.631 7.953 1.00 91.75 311 MET A O 1
ATOM 2139 N N . THR A 1 312 ? 17.120 -7.756 6.769 1.00 92.50 312 THR A N 1
ATOM 2140 C CA . THR A 1 312 ? 17.120 -8.968 7.609 1.00 92.50 312 THR A CA 1
ATOM 2141 C C . THR A 1 312 ? 17.566 -8.659 9.043 1.00 92.50 312 THR A C 1
ATOM 2143 O O . THR A 1 312 ? 16.934 -9.098 10.010 1.00 92.50 312 THR A O 1
ATOM 2146 N N . SER A 1 313 ? 18.613 -7.842 9.203 1.00 89.19 313 SER A N 1
ATOM 2147 C CA . SER A 1 313 ? 19.110 -7.404 10.517 1.00 89.19 313 SER A CA 1
ATOM 2148 C C . SER A 1 313 ? 18.095 -6.525 11.255 1.00 89.19 313 SER A C 1
ATOM 2150 O O . SER A 1 313 ? 17.874 -6.708 12.456 1.00 89.19 313 SER A O 1
ATOM 2152 N N . LEU A 1 314 ? 17.429 -5.609 10.545 1.00 92.31 314 LEU A N 1
ATOM 2153 C CA . LEU A 1 314 ? 16.376 -4.755 11.095 1.00 92.31 314 LEU A CA 1
ATOM 2154 C C . LEU A 1 314 ? 15.139 -5.572 11.490 1.00 92.31 314 LEU A C 1
ATOM 2156 O O . LEU A 1 314 ? 14.624 -5.382 12.589 1.00 92.31 314 LEU A O 1
ATOM 2160 N N . SER A 1 315 ? 14.713 -6.523 10.655 1.00 91.25 315 SER A N 1
ATOM 2161 C CA . SER A 1 315 ? 13.610 -7.446 10.952 1.00 91.25 315 SER A CA 1
ATOM 2162 C C . SER A 1 315 ? 13.899 -8.279 12.204 1.00 91.25 315 SER A C 1
ATOM 2164 O O . SER A 1 315 ? 13.064 -8.346 13.103 1.00 91.25 315 SER A O 1
ATOM 2166 N N . THR A 1 316 ? 15.109 -8.838 12.311 1.00 93.62 316 THR A N 1
ATOM 2167 C CA . THR A 1 316 ? 15.556 -9.611 13.486 1.00 93.62 316 THR A CA 1
ATOM 2168 C C . THR A 1 316 ? 15.610 -8.743 14.749 1.00 93.62 316 THR A C 1
ATOM 2170 O O . THR A 1 316 ? 15.205 -9.172 15.833 1.00 93.62 316 THR A O 1
ATOM 2173 N N . SER A 1 317 ? 16.068 -7.495 14.621 1.00 90.94 317 SER A N 1
ATOM 2174 C CA . SER A 1 317 ? 16.107 -6.532 15.729 1.00 90.94 317 SER A CA 1
ATOM 2175 C C . SER A 1 317 ? 14.698 -6.143 16.186 1.00 90.94 317 SER A C 1
ATOM 2177 O O . SER A 1 317 ? 14.413 -6.153 17.383 1.00 90.94 317 SER A O 1
ATOM 2179 N N . ALA A 1 318 ? 13.793 -5.870 15.242 1.00 89.38 318 ALA A N 1
ATOM 2180 C CA . ALA A 1 318 ? 12.405 -5.509 15.509 1.00 89.38 318 ALA A CA 1
ATOM 2181 C C . ALA A 1 318 ? 11.619 -6.663 16.149 1.00 89.38 318 ALA A C 1
ATOM 2183 O O . ALA A 1 318 ? 10.931 -6.444 17.146 1.00 89.38 318 ALA A O 1
ATOM 2184 N N . SER A 1 319 ? 11.763 -7.899 15.656 1.00 90.25 319 SER A N 1
ATOM 2185 C CA . SER A 1 319 ? 11.119 -9.073 16.261 1.00 90.25 319 SER A CA 1
ATOM 2186 C C . SER A 1 319 ? 11.647 -9.356 17.671 1.00 90.25 319 SER A C 1
ATOM 2188 O O . SER A 1 319 ? 10.867 -9.692 18.562 1.00 90.25 319 SER A O 1
ATOM 2190 N N . THR A 1 320 ? 12.948 -9.160 17.911 1.00 93.69 320 THR A N 1
ATOM 2191 C CA . THR A 1 320 ? 13.552 -9.321 19.247 1.00 93.69 320 THR A CA 1
ATOM 2192 C C . THR A 1 320 ? 13.069 -8.236 20.216 1.00 93.69 320 THR A C 1
ATOM 2194 O O . THR A 1 320 ? 12.686 -8.545 21.347 1.00 93.69 320 THR A O 1
ATOM 2197 N N . ALA A 1 321 ? 13.006 -6.976 19.775 1.00 91.69 321 ALA A N 1
ATOM 2198 C CA . ALA A 1 321 ? 12.482 -5.864 20.571 1.00 91.69 321 ALA A CA 1
ATOM 2199 C C . ALA A 1 321 ? 10.981 -6.017 20.880 1.00 91.69 321 ALA A C 1
ATOM 2201 O O . ALA A 1 321 ? 10.555 -5.794 22.017 1.00 91.69 321 ALA A O 1
ATOM 2202 N N . LEU A 1 322 ? 10.179 -6.459 19.907 1.00 90.50 322 LEU A N 1
ATOM 2203 C CA . LEU A 1 322 ? 8.752 -6.727 20.092 1.00 90.50 322 LEU A CA 1
ATOM 2204 C C . LEU A 1 322 ? 8.513 -7.921 21.029 1.00 90.50 322 LEU A C 1
ATOM 2206 O O . LEU A 1 322 ? 7.684 -7.823 21.929 1.00 90.50 322 LEU A O 1
ATOM 2210 N N . SER A 1 323 ? 9.285 -9.005 20.897 1.00 91.00 323 SER A N 1
ATOM 2211 C CA . SER A 1 323 ? 9.236 -10.159 21.811 1.00 91.00 323 SER A CA 1
ATOM 2212 C C . SER A 1 323 ? 9.622 -9.778 23.249 1.00 91.00 323 SER A C 1
ATOM 2214 O O . SER A 1 323 ? 8.950 -10.167 24.209 1.00 91.00 323 SER A O 1
ATOM 2216 N N . THR A 1 324 ? 10.642 -8.928 23.407 1.00 93.06 324 THR A N 1
ATOM 2217 C CA . THR A 1 324 ? 11.041 -8.362 24.708 1.00 93.06 324 THR A CA 1
ATOM 2218 C C . THR A 1 324 ? 9.922 -7.496 25.296 1.00 93.06 324 THR A C 1
ATOM 2220 O O . THR A 1 324 ? 9.580 -7.630 26.469 1.00 93.06 324 THR A O 1
ATOM 2223 N N . THR A 1 325 ? 9.288 -6.658 24.472 1.00 92.12 325 THR A N 1
ATOM 2224 C CA . THR A 1 325 ? 8.158 -5.806 24.881 1.00 92.12 325 THR A CA 1
ATOM 2225 C C . THR A 1 325 ? 6.954 -6.649 25.309 1.00 92.12 325 THR A C 1
ATOM 2227 O O . THR A 1 325 ? 6.398 -6.418 26.379 1.00 92.12 325 THR A O 1
ATOM 2230 N N . ASN A 1 326 ? 6.597 -7.680 24.538 1.00 91.88 326 ASN A N 1
ATOM 2231 C CA . ASN A 1 326 ? 5.527 -8.621 24.869 1.00 91.88 326 ASN A CA 1
ATOM 2232 C C . ASN A 1 326 ? 5.808 -9.378 26.181 1.00 91.88 326 ASN A C 1
ATOM 2234 O O . ASN A 1 326 ? 4.921 -9.514 27.021 1.00 91.88 326 ASN A O 1
ATOM 2238 N N . SER A 1 327 ? 7.056 -9.800 26.399 1.00 92.31 327 SER A N 1
ATOM 2239 C CA . SER A 1 327 ? 7.493 -10.447 27.646 1.00 92.31 327 SER A CA 1
ATOM 2240 C C . SER A 1 327 ? 7.398 -9.504 28.853 1.00 92.31 327 SER A C 1
ATOM 2242 O O . SER A 1 327 ? 6.952 -9.918 29.923 1.00 92.31 327 SER A O 1
ATOM 2244 N N . ASN A 1 328 ? 7.743 -8.224 28.676 1.00 92.94 328 ASN A N 1
ATOM 2245 C CA . ASN A 1 328 ? 7.616 -7.193 29.710 1.00 92.94 328 ASN A CA 1
ATOM 2246 C C . ASN A 1 328 ? 6.148 -6.843 30.015 1.00 92.94 328 ASN A C 1
ATOM 2248 O O . ASN A 1 328 ? 5.798 -6.620 31.172 1.00 92.94 328 ASN A O 1
ATOM 2252 N N . VAL A 1 329 ? 5.267 -6.837 29.010 1.00 92.56 329 VAL A N 1
ATOM 2253 C CA . VAL A 1 329 ? 3.818 -6.663 29.211 1.00 92.56 329 VAL A CA 1
ATOM 2254 C C . VAL A 1 329 ? 3.222 -7.873 29.939 1.00 92.56 329 VAL A C 1
ATOM 2256 O O . VAL A 1 329 ? 2.444 -7.696 30.876 1.00 92.56 329 VAL A O 1
ATOM 2259 N N . ALA A 1 330 ? 3.627 -9.097 29.588 1.00 91.88 330 ALA A N 1
ATOM 2260 C CA . ALA A 1 330 ? 3.178 -10.314 30.264 1.00 91.88 330 ALA A CA 1
ATOM 2261 C C . ALA A 1 330 ? 3.645 -10.383 31.733 1.00 91.88 330 ALA A C 1
ATOM 2263 O O . ALA A 1 330 ? 2.852 -10.719 32.619 1.00 91.88 330 ALA A O 1
ATOM 2264 N N . SER A 1 331 ? 4.899 -10.018 32.025 1.00 87.19 331 SER A N 1
ATOM 2265 C CA . SER A 1 331 ? 5.419 -9.988 33.399 1.00 87.19 331 SER A CA 1
ATOM 2266 C C . SER A 1 331 ? 4.797 -8.861 34.233 1.00 87.19 331 SER A C 1
ATOM 2268 O O . SER A 1 331 ? 4.458 -9.085 35.400 1.00 87.19 331 SER A O 1
ATOM 2270 N N . LEU A 1 332 ? 4.540 -7.690 33.638 1.00 92.12 332 LEU A N 1
ATOM 2271 C CA . LEU A 1 332 ? 3.814 -6.595 34.286 1.00 92.12 332 LEU A CA 1
ATOM 2272 C C . LEU A 1 332 ? 2.348 -6.966 34.557 1.00 92.12 332 LEU A C 1
ATOM 2274 O O . LEU A 1 332 ? 1.865 -6.728 35.660 1.00 92.12 332 LEU A O 1
ATOM 2278 N N . SER A 1 333 ? 1.662 -7.618 33.613 1.00 89.62 333 SER A N 1
ATOM 2279 C CA . SER A 1 333 ? 0.297 -8.136 33.800 1.00 89.62 333 SER A CA 1
ATOM 2280 C C . SER A 1 333 ? 0.235 -9.188 34.915 1.00 89.62 333 SER A C 1
ATOM 2282 O O . SER A 1 333 ? -0.654 -9.157 35.769 1.00 89.62 333 SER A O 1
ATOM 2284 N N . THR A 1 334 ? 1.219 -10.091 34.965 1.00 92.19 334 THR A N 1
ATOM 2285 C CA . THR A 1 334 ? 1.344 -11.089 36.041 1.00 92.19 334 THR A CA 1
ATOM 2286 C C . THR A 1 334 ? 1.564 -10.402 37.394 1.00 92.19 334 THR A C 1
ATOM 2288 O O . THR A 1 334 ? 0.865 -10.699 38.360 1.00 92.19 334 THR A O 1
ATOM 2291 N N . SER A 1 335 ? 2.448 -9.404 37.451 1.00 89.62 335 SER A N 1
ATOM 2292 C CA . SER A 1 335 ? 2.729 -8.632 38.672 1.00 89.62 335 SER A CA 1
ATOM 2293 C C . SER A 1 335 ? 1.520 -7.810 39.140 1.00 89.62 335 SER A C 1
ATOM 2295 O O . SER A 1 335 ? 1.217 -7.778 40.332 1.00 89.62 335 SER A O 1
ATOM 2297 N N . ALA A 1 336 ? 0.787 -7.192 38.211 1.00 87.50 336 ALA A N 1
ATOM 2298 C CA . ALA A 1 336 ? -0.427 -6.433 38.497 1.00 87.50 336 ALA A CA 1
ATOM 2299 C C . ALA A 1 336 ? -1.555 -7.336 39.018 1.00 87.50 336 ALA A C 1
ATOM 2301 O O . ALA A 1 336 ? -2.174 -7.014 40.030 1.00 87.50 336 ALA A O 1
ATOM 2302 N N . SER A 1 337 ? -1.789 -8.493 38.390 1.00 87.94 337 SER A N 1
ATOM 2303 C CA . SER A 1 337 ? -2.810 -9.451 38.841 1.00 87.94 337 S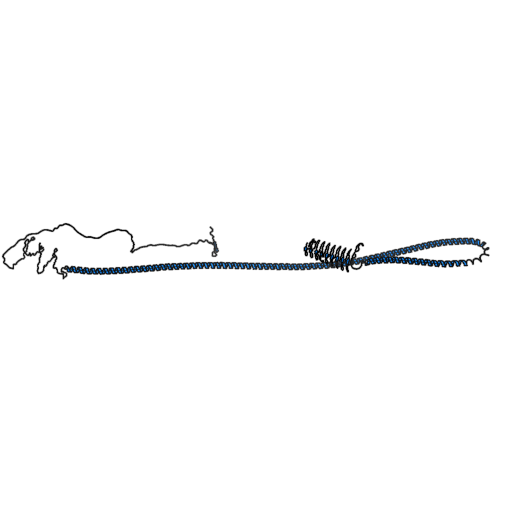ER A CA 1
ATOM 2304 C C . SER A 1 337 ? -2.484 -10.063 40.213 1.00 87.94 337 SER A C 1
ATOM 2306 O O . SER A 1 337 ? -3.380 -10.187 41.053 1.00 87.94 337 SER A O 1
ATOM 2308 N N . ALA A 1 338 ? -1.208 -10.347 40.501 1.00 90.25 338 ALA A N 1
ATOM 2309 C CA . ALA A 1 338 ? -0.751 -10.763 41.829 1.00 90.25 338 ALA A CA 1
ATOM 2310 C C . ALA A 1 338 ? -0.928 -9.647 42.879 1.00 90.25 338 ALA A C 1
ATOM 2312 O O . ALA A 1 338 ? -1.415 -9.904 43.984 1.00 90.25 338 ALA A O 1
ATOM 2313 N N . GLY A 1 339 ? -0.602 -8.399 42.526 1.00 89.81 339 GLY A N 1
ATOM 2314 C CA . GLY A 1 339 ? -0.810 -7.227 43.381 1.00 89.81 339 GLY A CA 1
ATOM 2315 C C . GLY A 1 339 ? -2.286 -6.986 43.710 1.00 89.81 339 GLY A C 1
ATOM 2316 O O . GLY A 1 339 ? -2.636 -6.830 44.880 1.00 89.81 339 GLY A O 1
ATOM 2317 N N . ILE A 1 340 ? -3.166 -7.047 42.706 1.00 88.44 340 ILE A N 1
ATOM 2318 C CA . ILE A 1 340 ? -4.624 -6.921 42.872 1.00 88.44 340 ILE A CA 1
ATOM 2319 C C . ILE A 1 340 ? -5.174 -8.065 43.734 1.00 88.44 340 ILE A C 1
ATOM 2321 O O . ILE A 1 340 ? -5.919 -7.804 44.676 1.00 88.44 340 ILE A O 1
ATOM 2325 N N . SER A 1 341 ? -4.755 -9.311 43.492 1.00 89.75 341 SER A N 1
ATOM 2326 C CA . SER A 1 341 ? -5.179 -10.470 44.299 1.00 89.75 341 SER A CA 1
ATOM 2327 C C . SER A 1 341 ? -4.740 -10.348 45.764 1.00 89.75 341 SER A C 1
ATOM 2329 O O . SER A 1 341 ? -5.493 -10.691 46.679 1.00 89.75 341 SER A O 1
ATOM 2331 N N . THR A 1 342 ? -3.545 -9.801 46.005 1.00 92.56 342 THR A N 1
ATOM 2332 C CA . THR A 1 342 ? -3.030 -9.520 47.355 1.00 92.56 342 THR A CA 1
ATOM 2333 C C . THR A 1 342 ? -3.837 -8.410 48.032 1.00 92.56 342 THR A C 1
ATOM 2335 O O . THR A 1 342 ? -4.270 -8.573 49.173 1.00 92.56 342 THR A O 1
ATOM 2338 N N . ALA A 1 343 ? -4.118 -7.313 47.321 1.00 87.62 343 ALA A N 1
ATOM 2339 C CA . ALA A 1 343 ? -4.947 -6.219 47.824 1.00 87.62 343 ALA A CA 1
ATOM 2340 C C . ALA A 1 343 ? -6.379 -6.682 48.146 1.00 87.62 343 ALA A C 1
ATOM 2342 O O . ALA A 1 343 ? -6.893 -6.381 49.222 1.00 87.62 343 ALA A O 1
ATOM 2343 N N . GLN A 1 344 ? -6.998 -7.481 47.273 1.00 89.31 344 GLN A N 1
ATOM 2344 C CA . GLN A 1 344 ? -8.333 -8.047 47.485 1.00 89.31 344 GLN A CA 1
ATOM 2345 C C . GLN A 1 344 ? -8.363 -9.037 48.662 1.00 89.31 344 GLN A C 1
ATOM 2347 O O . GLN A 1 344 ? -9.315 -9.034 49.442 1.00 89.31 344 GLN A O 1
ATOM 2352 N N . SER A 1 345 ? -7.297 -9.819 48.862 1.00 90.56 345 SER A N 1
ATOM 2353 C CA . SER A 1 345 ? -7.136 -10.671 50.051 1.00 90.56 345 SER A CA 1
ATOM 2354 C C . SER A 1 345 ? -7.019 -9.843 51.339 1.00 90.56 345 SER A C 1
ATOM 2356 O O . SER A 1 345 ? -7.617 -10.191 52.360 1.00 90.56 345 SER A O 1
ATOM 2358 N N . GLY A 1 346 ? -6.318 -8.704 51.285 1.00 92.94 346 GLY A N 1
ATOM 2359 C CA . GLY A 1 346 ? -6.266 -7.723 52.372 1.00 92.94 346 GLY A CA 1
ATOM 2360 C C . GLY A 1 346 ? -7.632 -7.099 52.676 1.00 92.94 346 GLY A C 1
ATOM 2361 O O . GLY A 1 346 ? -8.033 -7.046 53.837 1.00 92.94 346 GLY A O 1
ATOM 2362 N N . VAL A 1 347 ? -8.390 -6.708 51.646 1.00 91.94 347 VAL A N 1
ATOM 2363 C CA . VAL A 1 347 ? -9.757 -6.169 51.782 1.00 91.94 347 VAL A CA 1
ATOM 2364 C C . VAL A 1 347 ? -10.718 -7.208 52.372 1.00 91.94 347 VAL A C 1
ATOM 2366 O O . VAL A 1 347 ? -11.467 -6.871 53.285 1.00 91.94 347 VAL A O 1
ATOM 2369 N N . ASN A 1 348 ? -10.662 -8.472 51.940 1.00 90.88 348 ASN A N 1
ATOM 2370 C CA . ASN A 1 348 ? -11.460 -9.557 52.531 1.00 90.88 348 ASN A CA 1
ATOM 2371 C C . ASN A 1 348 ? -11.077 -9.841 53.994 1.00 90.88 348 ASN A C 1
ATOM 2373 O O . ASN A 1 348 ? -11.940 -10.109 54.832 1.00 90.88 348 ASN A O 1
ATOM 2377 N N . SER A 1 349 ? -9.788 -9.756 54.328 1.00 88.38 349 SER A N 1
ATOM 2378 C CA . SER A 1 349 ? -9.319 -9.907 55.712 1.00 88.38 349 SER A CA 1
ATOM 2379 C C . SER A 1 349 ? -9.823 -8.758 56.592 1.00 88.38 349 SER A C 1
ATOM 2381 O O . SER A 1 349 ? -10.309 -8.986 57.701 1.00 88.38 349 SER A O 1
ATOM 2383 N N . LEU A 1 350 ? -9.788 -7.526 56.073 1.00 90.62 350 LEU A N 1
ATOM 2384 C CA . LEU A 1 350 ? -10.296 -6.336 56.755 1.00 90.62 350 LEU A CA 1
ATOM 2385 C C . LEU A 1 350 ? -11.826 -6.348 56.894 1.00 90.62 350 LEU A C 1
ATOM 2387 O O . LEU A 1 350 ? -12.329 -5.985 57.954 1.00 90.62 350 LEU A O 1
ATOM 2391 N N . SER A 1 351 ? -12.576 -6.806 55.885 1.00 89.38 351 SER A N 1
ATOM 2392 C CA . SER A 1 351 ? -14.038 -6.935 55.977 1.00 89.38 351 SER A CA 1
ATOM 2393 C C . SER A 1 351 ? -14.452 -8.015 56.981 1.00 89.38 351 SER A C 1
ATOM 2395 O O . SER A 1 351 ? -15.402 -7.814 57.742 1.00 89.38 351 SER A O 1
ATOM 2397 N N . THR A 1 352 ? -13.691 -9.110 57.071 1.00 92.06 352 THR A N 1
ATOM 2398 C CA . THR A 1 352 ? -13.867 -10.149 58.099 1.00 92.06 352 THR A CA 1
ATOM 2399 C C . THR A 1 352 ? -13.594 -9.588 59.499 1.00 92.06 352 THR A C 1
ATOM 2401 O O . THR A 1 352 ? -14.417 -9.757 60.399 1.00 92.06 352 THR A O 1
ATOM 2404 N N . ALA A 1 353 ? -12.497 -8.844 59.682 1.00 91.56 353 ALA A N 1
ATOM 2405 C CA . ALA A 1 353 ? -12.170 -8.190 60.951 1.00 91.56 353 ALA A CA 1
ATOM 2406 C C . ALA A 1 353 ? -13.208 -7.122 61.355 1.00 91.56 353 ALA A C 1
ATOM 2408 O O . ALA A 1 353 ? -13.603 -7.047 62.521 1.00 91.56 353 ALA A O 1
ATOM 2409 N N . ALA A 1 354 ? -13.711 -6.336 60.398 1.00 87.12 354 ALA A N 1
ATOM 2410 C CA . ALA A 1 354 ? -14.780 -5.364 60.620 1.00 87.12 354 ALA A CA 1
ATOM 2411 C C . ALA A 1 354 ? -16.110 -6.047 60.987 1.00 87.12 354 ALA A C 1
ATOM 2413 O O . ALA A 1 354 ? -16.782 -5.614 61.921 1.00 87.12 354 ALA A O 1
ATOM 2414 N N . SER A 1 355 ? -16.459 -7.157 60.329 1.00 87.50 355 SER A N 1
ATOM 2415 C CA . SER A 1 355 ? -17.662 -7.948 60.635 1.00 87.50 355 SER A CA 1
ATOM 2416 C C . SER A 1 355 ? -17.588 -8.597 62.021 1.00 87.50 355 SER A C 1
ATOM 2418 O O . SER A 1 355 ? -18.566 -8.567 62.774 1.00 87.50 355 SER A O 1
ATOM 2420 N N . ALA A 1 356 ? -16.420 -9.123 62.405 1.00 91.19 356 ALA A N 1
ATOM 2421 C CA . ALA A 1 356 ? -16.167 -9.635 63.751 1.00 91.19 356 ALA A CA 1
ATOM 2422 C C . ALA A 1 356 ? -16.251 -8.519 64.810 1.00 91.19 356 ALA A C 1
ATOM 2424 O O . ALA A 1 356 ? -16.890 -8.694 65.849 1.00 91.19 356 ALA A O 1
ATOM 2425 N N . THR A 1 357 ? -15.692 -7.339 64.520 1.00 91.88 357 THR A N 1
ATOM 2426 C CA . THR A 1 357 ? -15.787 -6.151 65.386 1.00 91.88 357 THR A CA 1
ATOM 2427 C C . THR A 1 357 ? -17.244 -5.713 65.560 1.00 91.88 357 THR A C 1
ATOM 2429 O O . THR A 1 357 ? -17.699 -5.536 66.687 1.00 91.88 357 THR A O 1
ATOM 2432 N N . ASN A 1 358 ? -18.014 -5.631 64.471 1.00 90.69 358 ASN A N 1
ATOM 2433 C CA . ASN A 1 358 ? -19.439 -5.299 64.499 1.00 90.69 358 ASN A CA 1
ATOM 2434 C C . ASN A 1 358 ? -20.262 -6.330 65.295 1.00 90.69 358 ASN A C 1
ATOM 2436 O O . ASN A 1 358 ? -21.105 -5.955 66.105 1.00 90.69 358 ASN A O 1
ATOM 2440 N N . SER A 1 359 ? -19.967 -7.624 65.137 1.00 89.94 359 SER A N 1
ATOM 2441 C CA . SER A 1 359 ? -20.595 -8.701 65.923 1.00 89.94 359 SER A CA 1
ATOM 2442 C C . SER A 1 359 ? -20.254 -8.595 67.415 1.00 89.94 359 SER A C 1
ATOM 2444 O O . SER A 1 359 ? -21.119 -8.786 68.269 1.00 89.94 359 SER A O 1
ATOM 2446 N N . THR A 1 360 ? -19.015 -8.215 67.740 1.00 93.25 360 THR A N 1
ATOM 2447 C CA . THR A 1 360 ? -18.569 -7.988 69.123 1.00 93.25 360 THR A CA 1
ATOM 2448 C C . THR A 1 360 ? -19.291 -6.784 69.736 1.00 93.25 360 THR A C 1
ATOM 2450 O O . THR A 1 360 ? -19.830 -6.898 70.836 1.00 93.25 360 THR A O 1
ATOM 2453 N N . ILE A 1 361 ? -19.412 -5.673 69.000 1.00 92.50 361 ILE A N 1
ATOM 2454 C CA . ILE A 1 361 ? -20.178 -4.481 69.408 1.00 92.50 361 ILE A CA 1
ATOM 2455 C C . ILE A 1 361 ? -21.666 -4.817 69.601 1.00 92.50 361 ILE A C 1
ATOM 2457 O O . ILE A 1 361 ? -22.251 -4.420 70.608 1.00 92.50 361 ILE A O 1
ATOM 2461 N N . ALA A 1 362 ? -22.274 -5.595 68.701 1.00 89.75 362 ALA A N 1
ATOM 2462 C CA . ALA A 1 362 ? -23.665 -6.035 68.825 1.00 89.75 362 ALA A CA 1
ATOM 2463 C C . ALA A 1 362 ? -23.884 -6.935 70.058 1.00 89.75 362 ALA A C 1
ATOM 2465 O O . ALA A 1 362 ? -24.842 -6.737 70.812 1.00 89.75 362 ALA A O 1
ATOM 2466 N N . SER A 1 363 ? -22.974 -7.881 70.318 1.00 87.00 363 SER A N 1
ATOM 2467 C CA . SER A 1 363 ? -23.040 -8.747 71.504 1.00 87.00 363 SER A CA 1
ATOM 2468 C C . SER A 1 363 ? -22.839 -7.967 72.812 1.00 87.00 363 SER A C 1
ATOM 2470 O O . SER A 1 363 ? -23.555 -8.207 73.786 1.00 87.00 363 SER A O 1
ATOM 2472 N N . LEU A 1 364 ? -21.947 -6.969 72.822 1.00 92.94 364 LEU A N 1
ATOM 2473 C CA . LEU A 1 364 ? -21.730 -6.074 73.959 1.00 92.94 364 LEU A CA 1
ATOM 2474 C C . LEU A 1 364 ? -22.939 -5.156 74.191 1.00 92.94 364 LEU A C 1
ATOM 2476 O O . LEU A 1 364 ? -23.354 -4.984 75.332 1.00 92.94 364 LEU A O 1
ATOM 2480 N N . SER A 1 365 ? -23.555 -4.630 73.130 1.00 89.12 365 SER A N 1
ATOM 2481 C CA . SER A 1 365 ? -24.794 -3.841 73.200 1.00 89.12 365 SER A CA 1
ATOM 2482 C C . SER A 1 365 ? -25.969 -4.666 73.750 1.00 89.12 365 SER A C 1
ATOM 2484 O O . SER A 1 365 ? -26.695 -4.222 74.645 1.00 89.12 365 SER A O 1
ATOM 2486 N N . THR A 1 366 ? -26.102 -5.920 73.308 1.00 90.38 366 THR A N 1
ATOM 2487 C CA . THR A 1 366 ? -27.098 -6.870 73.835 1.00 90.38 366 THR A CA 1
ATOM 2488 C C . THR A 1 366 ? -26.831 -7.201 75.308 1.00 90.38 366 THR A C 1
ATOM 2490 O O . THR A 1 366 ? -27.747 -7.167 76.129 1.00 90.38 366 THR A O 1
ATOM 2493 N N . SER A 1 367 ? -25.572 -7.440 75.681 1.00 89.50 367 SER A N 1
ATOM 2494 C CA . SER A 1 367 ? -25.175 -7.719 77.071 1.00 89.50 367 SER A CA 1
ATOM 2495 C C . SER A 1 367 ? -25.378 -6.506 77.989 1.00 89.50 367 SER A C 1
ATOM 2497 O O . SER A 1 367 ? -25.825 -6.647 79.124 1.00 89.50 367 SER A O 1
ATOM 2499 N N . ALA A 1 368 ? -25.119 -5.295 77.490 1.00 89.44 368 ALA A N 1
ATOM 2500 C CA . ALA A 1 368 ? -25.368 -4.056 78.216 1.00 89.44 368 ALA A CA 1
ATOM 2501 C C . ALA A 1 368 ? -26.872 -3.804 78.407 1.00 89.44 368 ALA A C 1
ATOM 2503 O O . ALA A 1 368 ? -27.303 -3.518 79.521 1.00 89.44 368 ALA A O 1
ATOM 2504 N N . SER A 1 369 ? -27.692 -3.960 77.361 1.00 87.69 369 SER A N 1
ATOM 2505 C CA . SER A 1 369 ? -29.147 -3.756 77.456 1.00 87.69 369 SER A CA 1
ATOM 2506 C C . SER A 1 369 ? -29.832 -4.780 78.370 1.00 87.69 369 SER A C 1
ATOM 2508 O O . SER A 1 369 ? -30.669 -4.405 79.197 1.00 87.69 369 SER A O 1
ATOM 2510 N N . THR A 1 370 ? -29.431 -6.054 78.303 1.00 90.75 370 THR A N 1
ATOM 2511 C CA . THR A 1 370 ? -29.907 -7.104 79.221 1.00 90.75 370 THR A CA 1
ATOM 2512 C C . THR A 1 370 ? -29.405 -6.894 80.651 1.00 90.75 370 THR A C 1
ATOM 2514 O O . THR A 1 370 ? -30.184 -7.066 81.588 1.00 90.75 370 THR A O 1
ATOM 2517 N N . GLY A 1 371 ? -28.166 -6.428 80.844 1.00 91.06 371 GLY A N 1
ATOM 2518 C CA . GLY A 1 371 ? -27.637 -6.024 82.151 1.00 91.06 371 GLY A CA 1
ATOM 2519 C C . GLY A 1 371 ? -28.409 -4.856 82.775 1.00 91.06 371 GLY A C 1
ATOM 2520 O O . GLY A 1 371 ? -28.836 -4.945 83.925 1.00 91.06 371 GLY A O 1
ATOM 2521 N N . VAL A 1 372 ? -28.680 -3.796 82.007 1.00 88.00 372 VAL A N 1
ATOM 2522 C CA . VAL A 1 372 ? -29.488 -2.642 82.451 1.00 88.00 372 VAL A CA 1
ATOM 2523 C C . VAL A 1 372 ? -30.938 -3.052 82.739 1.00 88.00 372 VAL A C 1
ATOM 2525 O O . VAL A 1 372 ? -31.507 -2.599 83.730 1.00 88.00 372 VAL A O 1
ATOM 2528 N N . SER A 1 373 ? -31.520 -3.956 81.946 1.00 89.56 373 SER A N 1
ATOM 2529 C CA . SER A 1 373 ? -32.870 -4.498 82.191 1.00 89.56 373 SER A CA 1
ATOM 2530 C C . SER A 1 373 ? -32.931 -5.410 83.424 1.00 89.56 373 SER A C 1
ATOM 2532 O O . SER A 1 373 ? -33.916 -5.407 84.162 1.00 89.56 373 SER A O 1
ATOM 2534 N N . SER A 1 374 ? -31.864 -6.163 83.696 1.00 88.50 374 SER A N 1
ATOM 2535 C CA . SER A 1 374 ? -31.731 -6.977 84.914 1.00 88.50 374 SER A CA 1
ATOM 2536 C C . SER A 1 374 ? -31.560 -6.091 86.151 1.00 88.50 374 SER A C 1
ATOM 2538 O O . SER A 1 374 ? -32.146 -6.352 87.200 1.00 88.50 374 SER A O 1
ATOM 2540 N N . LEU A 1 375 ? -30.817 -4.987 86.023 1.00 90.75 375 LEU A N 1
ATOM 2541 C CA . LEU A 1 375 ? -30.659 -4.001 87.088 1.00 90.75 375 LEU A CA 1
ATOM 2542 C C . LEU A 1 375 ? -31.959 -3.224 87.350 1.00 90.75 375 LEU A C 1
ATOM 2544 O O . LEU A 1 375 ? -32.300 -3.002 88.509 1.00 90.75 375 LEU A O 1
ATOM 2548 N N . SER A 1 376 ? -32.722 -2.851 86.316 1.00 88.88 376 SER A N 1
ATOM 2549 C CA . SER A 1 376 ? -33.999 -2.141 86.490 1.00 88.88 376 SER A CA 1
ATOM 2550 C C . SER A 1 376 ? -35.093 -3.038 87.080 1.00 88.88 376 SER A C 1
ATOM 2552 O O . SER A 1 376 ? -35.842 -2.593 87.951 1.00 88.88 376 SER A O 1
ATOM 2554 N N . THR A 1 377 ? -35.150 -4.318 86.697 1.00 89.94 377 THR A N 1
ATOM 2555 C CA . THR A 1 377 ? -36.059 -5.304 87.312 1.00 89.94 377 THR A CA 1
ATOM 2556 C C . THR A 1 377 ? -35.646 -5.665 88.742 1.00 89.94 377 THR A C 1
ATOM 2558 O O . THR A 1 377 ? -36.511 -5.742 89.618 1.00 89.94 377 THR A O 1
ATOM 2561 N N . GLY A 1 378 ? -34.346 -5.783 89.032 1.00 89.75 378 GLY A N 1
ATOM 2562 C CA . GLY A 1 378 ? -33.828 -5.934 90.398 1.00 89.75 378 GLY A CA 1
ATOM 2563 C C . GLY A 1 378 ? -34.124 -4.719 91.289 1.00 89.75 378 GLY A C 1
ATOM 2564 O O . GLY A 1 378 ? -34.577 -4.874 92.426 1.00 89.75 378 GLY A O 1
ATOM 2565 N N . LEU A 1 379 ? -33.963 -3.502 90.761 1.00 89.62 379 LEU A N 1
ATOM 2566 C CA . LEU A 1 379 ? -34.300 -2.258 91.458 1.00 89.62 379 LEU A CA 1
ATOM 2567 C C . LEU A 1 379 ? -35.815 -2.121 91.680 1.00 89.62 379 LEU A C 1
ATOM 2569 O O . LEU A 1 379 ? -36.235 -1.760 92.776 1.00 89.62 379 LEU A O 1
ATOM 2573 N N . SER A 1 380 ? -36.640 -2.484 90.694 1.00 84.88 380 SER A N 1
ATOM 2574 C CA . SER A 1 380 ? -38.104 -2.543 90.824 1.00 84.88 380 SER A CA 1
ATOM 2575 C C . SER A 1 380 ? -38.548 -3.550 91.894 1.00 84.88 380 SER A C 1
ATOM 2577 O O . SER A 1 380 ? -39.392 -3.240 92.739 1.00 84.88 380 SER A O 1
ATOM 2579 N N . SER A 1 381 ? -37.916 -4.726 91.935 1.00 88.50 381 SER A N 1
ATOM 2580 C CA . SER A 1 381 ? -38.155 -5.752 92.961 1.00 88.50 381 SER A CA 1
ATOM 2581 C C . SER A 1 381 ? -37.743 -5.265 94.355 1.00 88.50 381 SER A C 1
ATOM 2583 O O . SER A 1 381 ? -38.465 -5.474 95.330 1.00 88.50 381 SER A O 1
ATOM 2585 N N . THR A 1 382 ? -36.625 -4.538 94.447 1.00 90.31 382 THR A N 1
ATOM 2586 C CA . THR A 1 382 ? -36.151 -3.904 95.688 1.00 90.31 382 THR A CA 1
ATOM 2587 C C . THR A 1 382 ? -37.122 -2.818 96.157 1.00 90.31 382 THR A C 1
ATOM 2589 O O . THR A 1 382 ? -37.545 -2.832 97.309 1.00 90.31 382 THR A O 1
ATOM 2592 N N . ASN A 1 383 ? -37.557 -1.927 95.261 1.00 90.12 383 ASN A N 1
ATOM 2593 C CA . ASN A 1 383 ? -38.542 -0.883 95.552 1.00 90.12 383 ASN A CA 1
ATOM 2594 C C . ASN A 1 383 ? -39.890 -1.472 96.003 1.00 90.12 383 ASN A C 1
ATOM 2596 O O . ASN A 1 383 ? -40.483 -1.004 96.975 1.00 90.12 383 ASN A O 1
ATOM 2600 N N . SER A 1 384 ? -40.349 -2.538 95.344 1.00 86.69 384 SER A N 1
ATOM 2601 C CA . SER A 1 384 ? -41.568 -3.269 95.716 1.00 86.69 384 SER A CA 1
ATOM 2602 C C . SER A 1 384 ? -41.431 -3.920 97.096 1.00 86.69 384 SER A C 1
ATOM 2604 O O . SER A 1 384 ? -42.344 -3.832 97.917 1.00 86.69 384 SER A O 1
ATOM 2606 N N . SER A 1 385 ? -40.259 -4.485 97.399 1.00 89.25 385 SER A N 1
ATOM 2607 C CA . SER A 1 385 ? -39.946 -5.060 98.713 1.00 89.25 385 SER A CA 1
ATOM 2608 C C . SER A 1 385 ? -39.940 -3.988 99.808 1.00 89.25 385 SER A C 1
ATOM 2610 O O . SER A 1 385 ? -40.622 -4.158 100.814 1.00 89.25 385 SER A O 1
ATOM 2612 N N . VAL A 1 386 ? -39.284 -2.843 99.588 1.00 89.81 386 VAL A N 1
ATOM 2613 C CA . VAL A 1 386 ? -39.295 -1.688 100.511 1.00 89.81 386 VAL A CA 1
ATOM 2614 C C . VAL A 1 386 ? -40.715 -1.141 100.709 1.00 89.81 386 VAL A C 1
ATOM 2616 O O . VAL A 1 386 ? -41.109 -0.860 101.840 1.00 89.81 386 VAL A O 1
ATOM 2619 N N . THR A 1 387 ? -41.518 -1.064 99.645 1.00 88.94 387 THR A N 1
ATOM 2620 C CA . THR A 1 387 ? -42.924 -0.621 99.708 1.00 88.94 387 THR A CA 1
ATOM 2621 C C . THR A 1 387 ? -43.782 -1.588 100.529 1.00 88.94 387 THR A C 1
ATOM 2623 O O . THR A 1 387 ? -44.537 -1.164 101.407 1.00 88.94 387 THR A O 1
ATOM 2626 N N . SER A 1 388 ? -43.640 -2.899 100.303 1.00 83.69 388 SER A N 1
ATOM 2627 C CA . SER A 1 388 ? -44.368 -3.921 101.067 1.00 83.69 388 SER A CA 1
ATOM 2628 C C . SER A 1 388 ? -43.936 -3.972 102.538 1.00 83.69 388 SER A C 1
ATOM 2630 O O . SER A 1 388 ? -44.787 -4.106 103.418 1.00 83.69 388 SER A O 1
ATOM 2632 N N . LEU A 1 389 ? -42.646 -3.769 102.829 1.00 89.50 389 LEU A N 1
ATOM 2633 C CA . LEU A 1 389 ? -42.120 -3.693 104.192 1.00 89.50 389 LEU A CA 1
ATOM 2634 C C . LEU A 1 389 ? -42.615 -2.427 104.910 1.00 89.50 389 LEU A C 1
ATOM 2636 O O . LEU A 1 389 ? -43.009 -2.501 106.070 1.00 89.50 389 LEU A O 1
ATOM 2640 N N . SER A 1 390 ? -42.684 -1.291 104.208 1.00 85.19 390 SER A N 1
ATOM 2641 C CA . SER A 1 390 ? -43.272 -0.041 104.711 1.00 85.19 390 SER A CA 1
ATOM 2642 C C . SER A 1 390 ? -44.768 -0.193 105.016 1.00 85.19 390 SER A C 1
ATOM 2644 O O . SER A 1 390 ? -45.217 0.185 106.097 1.00 85.19 390 SER A O 1
ATOM 2646 N N . THR A 1 391 ? -45.524 -0.840 104.122 1.00 87.06 391 THR A N 1
ATOM 2647 C CA . THR A 1 391 ? -46.955 -1.145 104.323 1.00 87.06 391 THR A CA 1
ATOM 2648 C C . THR A 1 391 ? -47.168 -2.135 105.472 1.00 87.06 391 THR A C 1
ATOM 2650 O O . THR A 1 391 ? -48.091 -1.982 106.270 1.00 87.06 391 THR A O 1
ATOM 2653 N N . SER A 1 392 ? -46.289 -3.130 105.614 1.00 85.44 392 SER A N 1
ATOM 2654 C CA . SER A 1 392 ? -46.321 -4.078 106.734 1.00 85.44 392 SER A CA 1
ATOM 2655 C C . SER A 1 392 ? -46.005 -3.383 108.059 1.00 85.44 392 SER A C 1
ATOM 2657 O O . SER A 1 392 ? -46.691 -3.622 109.048 1.00 85.44 392 SER A O 1
ATOM 2659 N N . ALA A 1 393 ? -45.030 -2.470 108.080 1.00 86.31 393 ALA A N 1
ATOM 2660 C CA . ALA A 1 393 ? -44.678 -1.683 109.259 1.00 86.31 393 ALA A CA 1
ATOM 2661 C C . ALA A 1 393 ? -45.796 -0.708 109.670 1.00 86.31 393 ALA A C 1
ATOM 2663 O O . ALA A 1 393 ? -46.115 -0.621 110.856 1.00 86.31 393 ALA A O 1
ATOM 2664 N N . SER A 1 394 ? -46.443 -0.020 108.722 1.00 84.56 394 SER A N 1
ATOM 2665 C CA . SER A 1 394 ? -47.578 0.867 109.022 1.00 84.56 394 SER A CA 1
ATOM 2666 C C . SER A 1 394 ? -48.824 0.088 109.462 1.00 84.56 394 SER A C 1
ATOM 2668 O O . SER A 1 394 ? -49.517 0.510 110.391 1.00 84.56 394 SER A O 1
ATOM 2670 N N . THR A 1 395 ? -49.067 -1.092 108.883 1.00 86.81 395 THR A N 1
ATOM 2671 C CA . THR A 1 395 ? -50.137 -2.009 109.313 1.00 86.81 395 THR A CA 1
ATOM 2672 C C . THR A 1 395 ? -49.858 -2.573 110.706 1.00 86.81 395 THR A C 1
ATOM 2674 O O . THR A 1 395 ? -50.760 -2.604 111.541 1.00 86.81 395 THR A O 1
ATOM 2677 N N . ALA A 1 396 ? -48.612 -2.948 111.012 1.00 86.06 396 ALA A N 1
ATOM 2678 C CA . ALA A 1 396 ? -48.204 -3.399 112.342 1.00 86.06 396 ALA A CA 1
ATOM 2679 C C . ALA A 1 396 ? -48.323 -2.278 113.388 1.00 86.06 396 ALA A C 1
ATOM 2681 O O . ALA A 1 396 ? -48.869 -2.510 114.464 1.00 86.06 396 ALA A O 1
ATOM 2682 N N . ALA A 1 397 ? -47.911 -1.048 113.062 1.00 82.56 397 ALA A N 1
ATOM 2683 C CA . ALA A 1 397 ? -48.095 0.118 113.929 1.00 82.56 397 ALA A CA 1
ATOM 2684 C C . ALA A 1 397 ? -49.584 0.432 114.175 1.00 82.56 397 ALA A C 1
ATOM 2686 O O . ALA A 1 397 ? -49.969 0.739 115.302 1.00 82.56 397 ALA A O 1
ATOM 2687 N N . SER A 1 398 ? -50.432 0.287 113.151 1.00 81.50 398 SER A N 1
ATOM 2688 C CA . SER A 1 398 ? -51.892 0.462 113.256 1.00 81.50 398 SER A CA 1
ATOM 2689 C C . SER A 1 398 ? -52.567 -0.667 114.047 1.00 81.50 398 SER A C 1
ATOM 2691 O O . SER A 1 398 ? -53.519 -0.437 114.791 1.00 81.50 398 SER A O 1
ATOM 2693 N N . SER A 1 399 ? -52.049 -1.892 113.937 1.00 82.69 399 SER A N 1
ATOM 2694 C CA . SER A 1 399 ? -52.491 -3.050 114.727 1.00 82.69 399 SER A CA 1
ATOM 2695 C C . SER A 1 399 ? -52.064 -2.917 116.192 1.00 82.69 399 SER A C 1
ATOM 2697 O O . SER A 1 399 ? -52.815 -3.269 117.097 1.00 82.69 399 SER A O 1
ATOM 2699 N N . LEU A 1 400 ? -50.884 -2.346 116.445 1.00 84.38 400 LEU A N 1
ATOM 2700 C CA . LEU A 1 400 ? -50.407 -2.046 117.791 1.00 84.38 400 LEU A CA 1
ATOM 2701 C C . LEU A 1 400 ? -51.198 -0.894 118.425 1.00 84.38 400 LEU A C 1
ATOM 2703 O O . LEU A 1 400 ? -51.572 -1.001 119.588 1.00 84.38 400 LEU A O 1
ATOM 2707 N N . SER A 1 401 ? -51.514 0.176 117.686 1.00 77.56 401 SER A N 1
ATOM 2708 C CA . SER A 1 401 ? -52.305 1.294 118.223 1.00 77.56 401 SER A CA 1
ATOM 2709 C C . SER A 1 401 ? -53.761 0.901 118.501 1.00 77.56 401 SER A C 1
ATOM 2711 O O . SER A 1 401 ? -54.289 1.237 119.561 1.00 77.56 401 SER A O 1
ATOM 2713 N N . THR A 1 402 ? -54.392 0.113 117.623 1.00 79.94 402 THR A N 1
ATOM 2714 C CA . THR A 1 402 ? -55.724 -0.470 117.878 1.00 79.94 402 THR A CA 1
ATOM 2715 C C . THR A 1 402 ? -55.694 -1.530 118.981 1.00 79.94 402 THR A C 1
ATOM 2717 O O . THR A 1 402 ? -56.622 -1.583 119.789 1.00 79.94 402 THR A O 1
ATOM 2720 N N . GLY A 1 403 ? -54.615 -2.308 119.104 1.00 83.81 403 GLY A N 1
ATOM 2721 C CA . GLY A 1 403 ? -54.375 -3.214 120.230 1.00 83.81 403 GLY A CA 1
ATOM 2722 C C . GLY A 1 403 ? -54.268 -2.474 121.567 1.00 83.81 403 GLY A C 1
ATOM 2723 O O . GLY A 1 403 ? -54.974 -2.814 122.513 1.00 83.81 403 GLY A O 1
ATOM 2724 N N . VAL A 1 404 ? -53.473 -1.402 121.636 1.00 79.81 404 VAL A N 1
ATOM 2725 C CA . VAL A 1 404 ? -53.362 -0.524 122.817 1.00 79.81 404 VAL A CA 1
ATOM 2726 C C . VAL A 1 404 ? -54.700 0.157 123.131 1.00 79.81 404 VAL A C 1
ATOM 2728 O O . VAL A 1 404 ? -55.097 0.203 124.294 1.00 79.81 404 VAL A O 1
ATOM 2731 N N . GLY A 1 405 ? -55.447 0.612 122.120 1.00 82.50 405 GLY A N 1
ATOM 2732 C CA . GLY A 1 405 ? -56.808 1.137 122.291 1.00 82.50 405 GLY A CA 1
ATOM 2733 C C . GLY A 1 405 ? -57.799 0.089 122.819 1.00 82.50 405 GLY A C 1
ATOM 2734 O O . GLY A 1 405 ? -58.630 0.394 123.676 1.00 82.50 405 GLY A O 1
ATOM 2735 N N . SER A 1 406 ? -57.665 -1.164 122.384 1.00 75.94 406 SER A N 1
ATOM 2736 C CA . SER A 1 406 ? -58.479 -2.292 122.855 1.00 75.94 406 SER A CA 1
ATOM 2737 C C . SER A 1 406 ? -58.127 -2.686 124.291 1.00 75.94 406 SER A C 1
ATOM 2739 O O . SER A 1 406 ? -59.030 -2.907 125.092 1.00 75.94 406 SER A O 1
ATOM 2741 N N . VAL A 1 407 ? -56.841 -2.694 124.659 1.00 78.62 407 VAL A N 1
ATOM 2742 C CA . VAL A 1 407 ? -56.378 -2.916 126.043 1.00 78.62 407 VAL A CA 1
ATOM 2743 C C . VAL A 1 407 ? -56.810 -1.769 126.960 1.00 78.62 407 VAL A C 1
ATOM 2745 O O . VAL A 1 407 ? -57.292 -2.026 128.058 1.00 78.62 407 VAL A O 1
ATOM 2748 N N . SER A 1 408 ? -56.726 -0.517 126.501 1.00 74.38 408 SER A N 1
ATOM 2749 C CA . SER A 1 408 ? -57.260 0.659 127.205 1.00 74.38 408 SER A CA 1
ATOM 2750 C C . SER A 1 408 ? -58.767 0.520 127.464 1.00 74.38 408 SER A C 1
ATOM 2752 O O . SER A 1 408 ? -59.231 0.669 128.596 1.00 74.38 408 SER A O 1
ATOM 2754 N N . THR A 1 409 ? -59.529 0.121 126.441 1.00 78.12 409 THR A N 1
ATOM 2755 C CA . THR A 1 409 ? -60.978 -0.117 126.548 1.00 78.12 409 THR A CA 1
ATOM 2756 C C . THR A 1 409 ? -61.294 -1.297 127.471 1.00 78.12 409 THR A C 1
ATOM 2758 O O . THR A 1 409 ? -62.189 -1.195 128.308 1.00 78.12 409 THR A O 1
ATOM 2761 N N . ALA A 1 410 ? -60.544 -2.398 127.392 1.00 79.06 410 ALA A N 1
ATOM 2762 C CA . ALA A 1 410 ? -60.708 -3.564 128.259 1.00 79.06 410 ALA A CA 1
ATOM 2763 C C . ALA A 1 410 ? -60.345 -3.260 129.722 1.00 79.06 410 ALA A C 1
ATOM 2765 O O . ALA A 1 410 ? -61.028 -3.731 130.630 1.00 79.06 410 ALA A O 1
ATOM 2766 N N . LEU A 1 411 ? -59.330 -2.428 129.972 1.00 77.62 411 LEU A N 1
ATOM 2767 C CA . LEU A 1 411 ? -58.965 -1.960 131.310 1.00 77.62 411 LEU A CA 1
ATOM 2768 C C . LEU A 1 411 ? -60.023 -0.997 131.873 1.00 77.62 411 LEU A C 1
ATOM 2770 O O . LEU A 1 411 ? -60.423 -1.140 133.025 1.00 77.62 411 LEU A O 1
ATOM 2774 N N . SER A 1 412 ? -60.548 -0.084 131.050 1.00 69.56 412 SER A N 1
ATOM 2775 C CA . SER A 1 412 ? -61.682 0.783 131.406 1.00 69.56 412 SER A CA 1
ATOM 2776 C C . SER A 1 412 ? -62.951 -0.029 131.705 1.00 69.56 412 SER A C 1
ATOM 2778 O O . SER A 1 412 ? -63.620 0.203 132.711 1.00 69.56 412 SER A O 1
ATOM 2780 N N . THR A 1 413 ? -63.234 -1.057 130.900 1.00 75.62 413 THR A N 1
ATOM 2781 C CA . THR A 1 413 ? -64.332 -2.011 131.126 1.00 75.62 413 THR A CA 1
ATOM 2782 C C . THR A 1 413 ? -64.100 -2.827 132.397 1.00 75.62 413 THR A C 1
ATOM 2784 O O . THR A 1 413 ? -65.031 -3.029 133.163 1.00 75.62 413 THR A O 1
ATOM 2787 N N . THR A 1 414 ? -62.863 -3.237 132.688 1.00 79.94 414 THR A N 1
ATOM 2788 C CA . THR A 1 414 ? -62.513 -3.945 133.932 1.00 79.94 414 THR A CA 1
ATOM 2789 C C . THR A 1 414 ? -62.716 -3.046 135.152 1.00 79.94 414 THR A C 1
ATOM 2791 O O . THR A 1 414 ? -63.335 -3.472 136.121 1.00 79.94 414 THR A O 1
ATOM 2794 N N . ASN A 1 415 ? -62.288 -1.784 135.088 1.00 74.25 415 ASN A N 1
ATOM 2795 C CA . A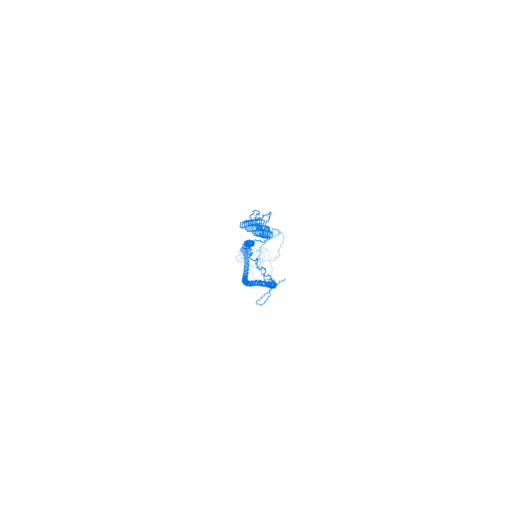SN A 1 415 ? -62.524 -0.787 136.133 1.00 74.25 415 ASN A CA 1
ATOM 2796 C C . ASN A 1 415 ? -64.031 -0.543 136.359 1.00 74.25 415 ASN A C 1
ATOM 2798 O O . ASN A 1 415 ? -64.504 -0.560 137.496 1.00 74.25 415 ASN A O 1
ATOM 2802 N N . SER A 1 416 ? -64.803 -0.409 135.277 1.00 65.69 416 SER A N 1
ATOM 2803 C CA . SER A 1 416 ? -66.269 -0.302 135.319 1.00 65.69 416 SER A CA 1
ATOM 2804 C C . SER A 1 416 ? -66.942 -1.575 135.845 1.00 65.69 416 SER A C 1
ATOM 2806 O O . SER A 1 416 ? -67.926 -1.485 136.575 1.00 65.69 416 SER A O 1
ATOM 2808 N N . ASN A 1 417 ? -66.401 -2.760 135.552 1.00 70.31 417 ASN A N 1
ATOM 2809 C CA . ASN A 1 417 ? -66.903 -4.038 136.056 1.00 70.31 417 ASN A CA 1
ATOM 2810 C C . ASN A 1 417 ? -66.573 -4.240 137.540 1.00 70.31 417 ASN A C 1
ATOM 2812 O O . ASN A 1 417 ? -67.400 -4.790 138.254 1.00 70.31 417 ASN A O 1
ATOM 2816 N N . VAL A 1 418 ? -65.433 -3.749 138.038 1.00 72.69 418 VAL A N 1
ATOM 2817 C CA . VAL A 1 418 ? -65.133 -3.710 139.483 1.00 72.69 418 VAL A CA 1
ATOM 2818 C C . VAL A 1 418 ? -66.108 -2.773 140.204 1.00 72.69 418 VAL A C 1
ATOM 2820 O O . VAL A 1 418 ? -66.700 -3.169 141.207 1.00 72.69 418 VAL A O 1
ATOM 2823 N N . ALA A 1 419 ? -66.355 -1.580 139.651 1.00 64.50 419 ALA A N 1
ATOM 2824 C CA . ALA A 1 419 ? -67.361 -0.645 140.164 1.00 64.50 419 ALA A CA 1
ATOM 2825 C C . ALA A 1 419 ? -68.807 -1.174 140.045 1.00 64.50 419 ALA A C 1
ATOM 2827 O O . ALA A 1 419 ? -69.668 -0.804 140.838 1.00 64.50 419 ALA A O 1
ATOM 2828 N N . SER A 1 420 ? -69.078 -2.058 139.082 1.00 56.41 420 SER A N 1
ATOM 2829 C CA . SER A 1 420 ? -70.378 -2.724 138.934 1.00 56.41 420 SER A CA 1
ATOM 2830 C C . SER A 1 420 ? -70.508 -3.943 139.846 1.00 56.41 420 SER A C 1
ATOM 2832 O O . SER A 1 420 ? -71.600 -4.219 140.324 1.00 56.41 420 SER A O 1
ATOM 2834 N N . LEU A 1 421 ? -69.422 -4.661 140.149 1.00 62.12 421 LEU A N 1
ATOM 2835 C CA . LEU A 1 421 ? -69.431 -5.839 141.022 1.00 62.12 421 LEU A CA 1
ATOM 2836 C C . LEU A 1 421 ? -69.678 -5.463 142.491 1.00 62.12 421 LEU A C 1
ATOM 2838 O O . LEU A 1 421 ? -70.377 -6.189 143.200 1.00 62.12 421 LEU A O 1
ATOM 2842 N N . SER A 1 422 ? -69.198 -4.299 142.935 1.00 53.28 422 SER A N 1
ATOM 2843 C CA . SER A 1 422 ? -69.553 -3.734 144.246 1.00 53.28 422 SER A CA 1
ATOM 2844 C C . SER A 1 422 ? -71.036 -3.332 144.357 1.00 53.28 422 SER A C 1
ATOM 2846 O O . SER A 1 422 ? -71.562 -3.291 145.466 1.00 53.28 422 SER A O 1
ATOM 2848 N N . VAL A 1 423 ? -71.737 -3.127 143.232 1.00 58.31 423 VAL A N 1
ATOM 2849 C CA . VAL A 1 423 ? -73.200 -2.906 143.165 1.00 58.31 423 VAL A CA 1
ATOM 2850 C C . VAL A 1 423 ? -73.973 -4.213 142.902 1.00 58.31 423 VAL A C 1
ATOM 2852 O O . VAL A 1 423 ? -75.085 -4.404 143.395 1.00 58.31 423 VAL A O 1
ATOM 2855 N N . ALA A 1 424 ? -73.384 -5.168 142.181 1.00 48.28 424 ALA A N 1
ATOM 2856 C CA . ALA A 1 424 ? -73.967 -6.487 141.941 1.00 48.28 424 ALA A CA 1
ATOM 2857 C C . ALA A 1 424 ? -73.975 -7.344 143.217 1.00 48.28 424 ALA A C 1
ATOM 2859 O O . ALA A 1 424 ? -74.921 -8.088 143.459 1.00 48.28 424 ALA A O 1
ATOM 2860 N N . THR A 1 425 ? -72.969 -7.205 144.085 1.00 55.50 425 THR A N 1
ATOM 2861 C CA . THR A 1 425 ? -72.892 -7.966 145.347 1.00 55.50 425 THR A CA 1
ATOM 2862 C C . THR A 1 425 ? -74.009 -7.583 146.332 1.00 55.50 425 THR A C 1
ATOM 2864 O O . THR A 1 425 ? -74.429 -8.418 147.129 1.00 55.50 425 THR A O 1
ATOM 2867 N N . SER A 1 426 ? -74.564 -6.367 146.247 1.00 48.53 426 SER A N 1
ATOM 2868 C CA . SER A 1 426 ? -75.731 -5.939 147.038 1.00 48.53 426 SER A CA 1
ATOM 2869 C C . SER A 1 426 ? -77.088 -6.235 146.378 1.00 48.53 426 SER A C 1
ATOM 2871 O O . SER A 1 426 ? -78.123 -6.014 147.005 1.00 48.53 426 SER A O 1
ATOM 2873 N N . SER A 1 427 ? -77.112 -6.758 145.145 1.00 53.12 427 SER A N 1
ATOM 2874 C CA . SER A 1 427 ? -78.341 -7.019 144.371 1.00 53.12 427 SER A CA 1
ATOM 2875 C C . SER A 1 427 ? -78.484 -8.459 143.843 1.00 53.12 427 SER A C 1
ATOM 2877 O O . SER A 1 427 ? -79.590 -8.884 143.514 1.00 53.12 427 SER A O 1
ATOM 2879 N N . GLY A 1 428 ? -77.417 -9.263 143.836 1.00 51.66 428 GLY A N 1
ATOM 2880 C CA . GLY A 1 428 ? -77.429 -10.653 143.357 1.00 51.66 428 GLY A CA 1
ATOM 2881 C C . GLY A 1 428 ? -78.216 -11.645 144.227 1.00 51.66 428 GLY A C 1
ATOM 2882 O O . GLY A 1 428 ? -78.543 -12.735 143.764 1.00 51.66 428 GLY A O 1
ATOM 2883 N N . LEU A 1 429 ? -78.567 -11.276 145.464 1.00 53.72 429 LEU A N 1
ATOM 2884 C CA . LEU A 1 429 ? -79.324 -12.135 146.386 1.00 53.72 429 LEU A CA 1
ATOM 2885 C C . LEU A 1 429 ? -80.811 -12.292 145.998 1.00 53.72 429 LEU A C 1
ATOM 2887 O O . LEU A 1 429 ? -81.462 -13.223 146.463 1.00 53.72 429 LEU A O 1
ATOM 2891 N N . SER A 1 430 ? -81.367 -11.406 145.161 1.00 47.38 430 SER A N 1
ATOM 2892 C CA . SER A 1 430 ? -82.822 -11.292 144.949 1.00 47.38 430 SER A CA 1
ATOM 2893 C C . SER A 1 430 ? -83.356 -11.812 143.607 1.00 47.38 430 SER A C 1
ATOM 2895 O O . SER A 1 430 ? -84.568 -11.808 143.405 1.00 47.38 430 SER A O 1
ATOM 2897 N N . THR A 1 431 ? -82.500 -12.258 142.677 1.00 55.09 431 THR A N 1
ATOM 2898 C CA . THR A 1 431 ? -82.914 -12.579 141.288 1.00 55.09 431 THR A CA 1
ATOM 2899 C C . THR A 1 431 ? -82.531 -13.974 140.779 1.00 55.09 431 THR A C 1
ATOM 2901 O O . THR A 1 431 ? -82.991 -14.379 139.712 1.00 55.09 431 THR A O 1
ATOM 2904 N N . ALA A 1 432 ? -81.783 -14.768 141.549 1.00 52.56 432 ALA A N 1
ATOM 2905 C CA . ALA A 1 432 ? -81.308 -16.098 141.141 1.00 52.56 432 ALA A CA 1
ATOM 2906 C C . ALA A 1 432 ? -82.398 -17.199 141.040 1.00 52.56 432 ALA A C 1
ATOM 2908 O O . ALA A 1 432 ? -82.076 -18.348 140.747 1.00 52.56 432 ALA A O 1
ATOM 2909 N N . GLN A 1 433 ? -83.674 -16.889 141.305 1.00 49.41 433 GLN A N 1
ATOM 2910 C CA . GLN A 1 433 ? -84.672 -17.899 141.688 1.00 49.41 433 GLN A CA 1
ATOM 2911 C C . GLN A 1 433 ? -85.577 -18.444 140.560 1.00 49.41 433 GLN A C 1
ATOM 2913 O O . GLN A 1 433 ? -86.070 -19.560 140.708 1.00 49.41 433 GLN A O 1
ATOM 2918 N N . SER A 1 434 ? -85.814 -17.715 139.453 1.00 45.38 434 SER A N 1
ATOM 2919 C CA . SER A 1 434 ? -86.986 -18.026 138.589 1.00 45.38 434 SER A CA 1
ATOM 2920 C C . SER A 1 434 ? -86.806 -18.011 137.059 1.00 45.38 434 SER A C 1
ATOM 2922 O O . SER A 1 434 ? -87.674 -18.528 136.363 1.00 45.38 434 SER A O 1
ATOM 2924 N N . GLY A 1 435 ? -85.755 -17.400 136.493 1.00 57.16 435 GLY A N 1
ATOM 2925 C CA . GLY A 1 435 ? -85.771 -17.020 135.062 1.00 57.16 435 GLY A CA 1
ATOM 2926 C C . GLY A 1 435 ? -85.144 -17.991 134.046 1.00 57.16 435 GLY A C 1
ATOM 2927 O O . GLY A 1 435 ? -85.585 -18.057 132.902 1.00 57.16 435 GLY A O 1
ATOM 2928 N N . VAL A 1 436 ? -84.085 -18.715 134.419 1.00 53.88 436 VAL A N 1
ATOM 2929 C CA . VAL A 1 436 ? -83.052 -19.141 133.441 1.00 53.88 436 VAL A CA 1
ATOM 2930 C C . VAL A 1 436 ? -83.327 -20.502 132.767 1.00 53.88 436 VAL A C 1
ATOM 2932 O O . VAL A 1 436 ? -82.692 -20.839 131.772 1.00 53.88 436 VAL A O 1
ATOM 2935 N N . GLY A 1 437 ? -84.280 -21.294 133.267 1.00 55.78 437 GLY A N 1
ATOM 2936 C CA . GLY A 1 437 ? -84.380 -22.720 132.919 1.00 55.78 437 GLY A CA 1
ATOM 2937 C C . GLY A 1 437 ? -84.920 -23.080 131.525 1.00 55.78 437 GLY A C 1
ATOM 2938 O O . GLY A 1 437 ? -84.499 -24.092 130.973 1.00 55.78 437 GLY A O 1
ATOM 2939 N N . SER A 1 438 ? -85.856 -22.306 130.958 1.00 45.50 438 SER A N 1
ATOM 2940 C CA . SER A 1 438 ? -86.837 -22.887 130.007 1.00 45.50 438 SER A CA 1
ATOM 2941 C C . SER A 1 438 ? -86.871 -22.307 128.587 1.00 45.50 438 SER A C 1
ATOM 2943 O O . SER A 1 438 ? -87.642 -22.799 127.768 1.00 45.50 438 SER A O 1
ATOM 2945 N N . LEU A 1 439 ? -86.086 -21.268 128.271 1.00 52.41 439 LEU A N 1
ATOM 2946 C CA . LEU A 1 439 ? -86.188 -20.554 126.980 1.00 52.41 439 LEU A CA 1
ATOM 2947 C C . LEU A 1 439 ? -84.931 -20.643 126.093 1.00 52.41 439 LEU A C 1
ATOM 2949 O O . LEU A 1 439 ? -84.971 -20.274 124.922 1.00 52.41 439 LEU A O 1
ATOM 2953 N N . SER A 1 440 ? -83.820 -21.151 126.627 1.00 46.06 440 SER A N 1
ATOM 2954 C CA . SER A 1 440 ? -82.523 -21.245 125.938 1.00 46.06 440 SER A CA 1
ATOM 2955 C C . SER A 1 440 ? -82.441 -22.371 124.898 1.00 46.06 440 SER A C 1
ATOM 2957 O O . SER A 1 440 ? -81.612 -22.311 123.992 1.00 46.06 440 SER A O 1
ATOM 2959 N N . THR A 1 441 ? -83.291 -23.394 125.005 1.00 54.88 441 THR A N 1
ATOM 2960 C CA . THR A 1 441 ? -83.228 -24.620 124.192 1.00 54.88 441 THR A CA 1
ATOM 2961 C C . THR A 1 441 ? -83.931 -24.507 122.838 1.00 54.88 441 THR A C 1
ATOM 2963 O O . THR A 1 441 ? -83.440 -25.059 121.858 1.00 54.88 441 THR A O 1
ATOM 2966 N N . SER A 1 442 ? -85.048 -23.780 122.747 1.00 50.06 442 SER A N 1
ATOM 2967 C CA . SER A 1 442 ? -85.876 -23.746 121.527 1.00 50.06 442 SER A CA 1
ATOM 2968 C C . SER A 1 442 ? -85.345 -22.831 120.417 1.00 50.06 442 SER A C 1
ATOM 2970 O O . SER A 1 442 ? -85.703 -23.014 119.256 1.00 50.06 442 SER A O 1
ATOM 2972 N N . LEU A 1 443 ? -84.509 -21.837 120.739 1.00 60.12 443 LEU A N 1
ATOM 2973 C CA . LEU A 1 443 ? -84.084 -20.811 119.773 1.00 60.12 443 LEU A CA 1
ATOM 2974 C C . LEU A 1 443 ? -82.893 -21.244 118.894 1.00 60.12 443 LEU A C 1
ATOM 2976 O O . LEU A 1 443 ? -82.724 -20.735 117.788 1.00 60.12 443 LEU A O 1
ATOM 2980 N N . SER A 1 444 ? -82.078 -22.195 119.356 1.00 50.94 444 SER A N 1
ATOM 2981 C CA . SER A 1 444 ? -80.858 -22.633 118.658 1.00 50.94 444 SER A CA 1
ATOM 2982 C C . SER A 1 444 ? -81.132 -23.515 117.434 1.00 50.94 444 SER A C 1
ATOM 2984 O O . SER A 1 444 ? -80.425 -23.410 116.432 1.00 50.94 444 SER A O 1
ATOM 2986 N N . SER A 1 445 ? -82.168 -24.360 117.484 1.00 53.47 445 SER A N 1
ATOM 2987 C CA . SER A 1 445 ? -82.468 -25.342 116.430 1.00 53.47 445 SER A CA 1
ATOM 2988 C C . SER A 1 445 ? -82.907 -24.694 115.109 1.00 53.47 445 SER A C 1
ATOM 2990 O O . SER A 1 445 ? -82.490 -25.130 114.036 1.00 53.47 445 SER A O 1
ATOM 2992 N N . THR A 1 446 ? -83.689 -23.613 115.172 1.00 60.53 446 THR A N 1
ATOM 2993 C CA . THR A 1 446 ? -84.256 -22.938 113.990 1.00 60.53 446 THR A CA 1
ATOM 2994 C C . THR A 1 446 ? -83.196 -22.242 113.129 1.00 60.53 446 THR A C 1
ATOM 2996 O O . THR A 1 446 ? -83.329 -22.191 111.907 1.00 60.53 446 THR A O 1
ATOM 2999 N N . ASN A 1 447 ? -82.126 -21.723 113.741 1.00 54.72 447 ASN A N 1
ATOM 3000 C CA . ASN A 1 447 ? -81.114 -20.918 113.051 1.00 54.72 447 ASN A CA 1
ATOM 3001 C C . ASN A 1 447 ? -80.251 -21.740 112.070 1.00 54.72 447 ASN A C 1
ATOM 3003 O O . ASN A 1 447 ? -79.911 -21.270 110.984 1.00 54.72 447 ASN A O 1
ATOM 3007 N N . SER A 1 448 ? -79.918 -22.984 112.428 1.00 51.28 448 SER A N 1
ATOM 3008 C CA . SER A 1 448 ? -78.967 -23.814 111.673 1.00 51.28 448 SER A CA 1
ATOM 3009 C C . SER A 1 448 ? -79.463 -24.228 110.282 1.00 51.28 448 SER A C 1
ATOM 3011 O O . SER A 1 448 ? -78.659 -24.349 109.361 1.00 51.28 448 SER A O 1
ATOM 3013 N N . ASN A 1 449 ? -80.779 -24.390 110.102 1.00 60.34 449 ASN A N 1
ATOM 3014 C CA . ASN A 1 449 ? -81.366 -24.875 108.845 1.00 60.34 449 ASN A CA 1
ATOM 3015 C C . ASN A 1 449 ? -81.425 -23.806 107.735 1.00 60.34 449 ASN A C 1
ATOM 3017 O O . ASN A 1 449 ? -81.547 -24.147 106.559 1.00 60.34 449 ASN A O 1
ATOM 3021 N N . VAL A 1 450 ? -81.334 -22.518 108.088 1.00 62.94 450 VAL A N 1
ATOM 3022 C CA . VAL A 1 450 ? -81.377 -21.402 107.122 1.00 62.94 450 VAL A CA 1
ATOM 3023 C C . VAL A 1 450 ? -80.009 -21.179 106.467 1.00 62.94 450 VAL A C 1
ATOM 3025 O O . VAL A 1 450 ? -79.924 -20.855 105.283 1.00 62.94 450 VAL A O 1
ATOM 3028 N N . ILE A 1 451 ? -78.925 -21.397 107.218 1.00 63.06 451 ILE A N 1
ATOM 3029 C CA . ILE A 1 451 ? -77.549 -21.159 106.759 1.00 63.06 451 ILE A CA 1
ATOM 3030 C C . ILE A 1 451 ? -77.157 -22.159 105.659 1.00 63.06 451 ILE A C 1
ATOM 3032 O O . ILE A 1 451 ? -76.625 -21.762 104.622 1.00 63.06 451 ILE A O 1
ATOM 3036 N N . SER A 1 452 ? -77.479 -23.443 105.843 1.00 56.47 452 SER A N 1
ATOM 3037 C CA . SER A 1 452 ? -77.080 -24.532 104.939 1.00 56.47 452 SER A CA 1
ATOM 3038 C C . SER A 1 452 ? -77.649 -24.420 103.519 1.00 56.47 452 SER A C 1
ATOM 3040 O O . SER A 1 452 ? -76.957 -24.760 102.563 1.00 56.47 452 SER A O 1
ATOM 3042 N N . LEU A 1 453 ? -78.876 -23.911 103.354 1.00 61.22 453 LEU A N 1
ATOM 3043 C CA . LEU A 1 453 ? -79.505 -23.753 102.033 1.00 61.22 453 LEU A CA 1
ATOM 3044 C C . LEU A 1 453 ? -78.885 -22.599 101.215 1.00 61.22 453 LEU A C 1
ATOM 3046 O O . LEU A 1 453 ? -78.852 -22.639 99.982 1.00 61.22 453 LEU A O 1
ATOM 3050 N N . SER A 1 454 ? -78.359 -21.581 101.902 1.00 55.41 454 SER A N 1
ATOM 3051 C CA . SER A 1 454 ? -77.769 -20.394 101.276 1.00 55.41 454 SER A CA 1
ATOM 3052 C C . SER A 1 454 ? -76.419 -20.706 100.607 1.00 55.41 454 SER A C 1
ATOM 3054 O O . SER A 1 454 ? -76.181 -20.330 99.456 1.00 55.41 454 SER A O 1
ATOM 3056 N N . THR A 1 455 ? -75.555 -21.475 101.282 1.00 61.66 455 THR A N 1
ATOM 3057 C CA . THR A 1 455 ? -74.189 -21.791 100.815 1.00 61.66 455 THR A CA 1
ATOM 3058 C C . THR A 1 455 ? -74.154 -22.655 99.547 1.00 61.66 455 THR A C 1
ATOM 3060 O O . THR A 1 455 ? -73.295 -22.457 98.683 1.00 61.66 455 THR A O 1
ATOM 3063 N N . SER A 1 456 ? -75.090 -23.596 99.390 1.00 52.75 456 SER A N 1
ATOM 3064 C CA . SER A 1 456 ? -75.146 -24.456 98.196 1.00 52.75 456 SER A CA 1
ATOM 3065 C C . SER A 1 456 ? -75.471 -23.670 96.921 1.00 52.75 456 SER A C 1
ATOM 3067 O O . SER A 1 456 ? -74.943 -23.978 95.853 1.00 52.75 456 SER A O 1
ATOM 3069 N N . THR A 1 457 ? -76.299 -22.627 97.031 1.00 67.69 457 THR A N 1
ATOM 3070 C CA . THR A 1 457 ? -76.794 -21.864 95.874 1.00 67.69 457 THR A CA 1
ATOM 3071 C C . THR A 1 457 ? -75.743 -20.885 95.338 1.00 67.69 457 THR A C 1
ATOM 3073 O O . THR A 1 457 ? -75.538 -20.797 94.126 1.00 67.69 457 THR A O 1
ATOM 3076 N N . SER A 1 458 ? -75.017 -20.189 96.219 1.00 55.56 458 SER A N 1
ATOM 3077 C CA . SER A 1 458 ? -73.973 -19.227 95.823 1.00 55.56 458 SER A CA 1
ATOM 3078 C C . SER A 1 458 ? -72.763 -19.890 95.150 1.00 55.56 458 SER A C 1
ATOM 3080 O O . SER A 1 458 ? -72.177 -19.328 94.219 1.00 55.56 458 SER A O 1
ATOM 3082 N N . THR A 1 459 ? -72.419 -21.109 95.574 1.00 66.88 459 THR A N 1
ATOM 3083 C CA . THR A 1 459 ? -71.293 -21.872 95.017 1.00 66.88 459 THR A CA 1
ATOM 3084 C C . THR A 1 459 ? -71.540 -22.243 93.548 1.00 66.88 459 THR A C 1
ATOM 3086 O O . THR A 1 459 ? -70.684 -21.995 92.698 1.00 66.88 459 THR A O 1
ATOM 3089 N N . ALA A 1 460 ? -72.734 -22.751 93.218 1.00 68.81 460 ALA A N 1
ATOM 3090 C CA . ALA A 1 460 ? -73.080 -23.183 91.859 1.00 68.81 460 ALA A CA 1
ATOM 3091 C C . ALA A 1 460 ? -73.062 -22.032 90.832 1.00 68.81 460 ALA A C 1
ATOM 3093 O O . ALA A 1 460 ? -72.516 -22.180 89.736 1.00 68.81 460 ALA A O 1
ATOM 3094 N N . VAL A 1 461 ? -73.605 -20.863 91.198 1.00 70.25 461 VAL A N 1
ATOM 3095 C CA . VAL A 1 461 ? -73.614 -19.666 90.333 1.00 70.25 461 VAL A CA 1
ATOM 3096 C C . VAL A 1 461 ? -72.191 -19.153 90.076 1.00 70.25 461 VAL A C 1
ATOM 3098 O O . VAL A 1 461 ? -71.857 -18.777 88.951 1.00 70.25 461 VAL A O 1
ATOM 3101 N N . SER A 1 462 ? -71.322 -19.203 91.091 1.00 60.78 462 SER A N 1
ATOM 3102 C CA . SER A 1 462 ? -69.926 -18.759 90.980 1.00 60.78 462 SER A CA 1
ATOM 3103 C C . SER A 1 462 ? -69.124 -19.609 89.983 1.00 60.78 462 SER A C 1
ATOM 3105 O O . SER A 1 462 ? -68.410 -19.065 89.138 1.00 60.78 462 SER A O 1
ATOM 3107 N N . SER A 1 463 ? -69.282 -20.938 90.016 1.00 65.19 463 SER A N 1
ATOM 3108 C CA . SER A 1 463 ? -68.619 -21.851 89.070 1.00 65.19 463 SER A CA 1
ATOM 3109 C C . SER A 1 463 ? -69.081 -21.655 87.619 1.00 65.19 463 SER A C 1
ATOM 3111 O O . SER A 1 463 ? -68.263 -21.727 86.697 1.00 65.19 463 SER A O 1
ATOM 3113 N N . ALA A 1 464 ? -70.367 -21.356 87.402 1.00 70.12 464 ALA A N 1
ATOM 3114 C CA . ALA A 1 464 ? -70.894 -21.048 86.073 1.00 70.12 464 ALA A CA 1
ATOM 3115 C C . ALA A 1 464 ? -70.294 -19.746 85.506 1.00 70.12 464 ALA A C 1
ATOM 3117 O O . ALA A 1 464 ? -69.824 -19.725 84.366 1.00 70.12 464 ALA A O 1
ATOM 3118 N N . ASN A 1 465 ? -70.227 -18.683 86.316 1.00 69.44 465 ASN A N 1
ATOM 3119 C CA . ASN A 1 465 ? -69.695 -17.382 85.898 1.00 69.44 465 ASN A CA 1
ATOM 3120 C C . ASN A 1 465 ? -68.213 -17.448 85.470 1.00 69.44 465 ASN A C 1
ATOM 3122 O O . ASN A 1 465 ? -67.833 -16.922 84.418 1.00 69.44 465 ASN A O 1
ATOM 3126 N N . SER A 1 466 ? -67.378 -18.156 86.237 1.00 59.47 466 SER A N 1
ATOM 3127 C CA . SER A 1 466 ? -65.964 -18.372 85.891 1.00 59.47 466 SER A CA 1
ATOM 3128 C C . SER A 1 466 ? -65.786 -19.146 84.578 1.00 59.47 466 SER A C 1
ATOM 3130 O O . SER A 1 466 ? -64.864 -18.858 83.816 1.00 59.47 466 SER A O 1
ATOM 3132 N N . SER A 1 467 ? -66.691 -20.085 84.284 1.00 68.94 467 SER A N 1
ATOM 3133 C CA . SER A 1 467 ? -66.651 -20.916 83.070 1.00 68.94 467 SER A CA 1
ATOM 3134 C C . SER A 1 467 ? -67.022 -20.136 81.801 1.00 68.94 467 SER A C 1
ATOM 3136 O O . SER A 1 467 ? -66.416 -20.334 80.752 1.00 68.94 467 SER A O 1
ATOM 3138 N N . VAL A 1 468 ? -67.976 -19.202 81.884 1.00 71.56 468 VAL A N 1
ATOM 3139 C CA . VAL A 1 468 ? -68.295 -18.294 80.762 1.00 71.56 468 VAL A CA 1
ATOM 3140 C C . VAL A 1 468 ? -67.143 -17.309 80.516 1.00 71.56 468 VAL A C 1
ATOM 3142 O O . VAL A 1 468 ? -66.769 -17.047 79.370 1.00 71.56 468 VAL A O 1
ATOM 3145 N N . THR A 1 469 ? -66.528 -16.811 81.592 1.00 70.94 469 THR A N 1
ATOM 3146 C CA . THR A 1 469 ? -65.407 -15.860 81.519 1.00 70.94 469 THR A CA 1
ATOM 3147 C C . THR A 1 469 ? -64.177 -16.480 80.843 1.00 70.94 469 THR A C 1
ATOM 3149 O O . THR A 1 469 ? -63.585 -15.859 79.953 1.00 70.94 469 THR A O 1
ATOM 3152 N N . SER A 1 470 ? -63.816 -17.723 81.187 1.00 59.75 470 SER A N 1
ATOM 3153 C CA . SER A 1 470 ? -62.680 -18.415 80.563 1.00 59.75 470 SER A CA 1
ATOM 3154 C C . SER A 1 470 ? -62.906 -18.680 79.070 1.00 59.75 470 SER A C 1
ATOM 3156 O O . SER A 1 470 ? -62.031 -18.343 78.272 1.00 59.75 470 SER A O 1
ATOM 3158 N N . LEU A 1 471 ? -64.095 -19.151 78.663 1.00 65.62 471 LEU A N 1
ATOM 3159 C CA . LEU A 1 471 ? -64.436 -19.322 77.242 1.00 65.62 471 LEU A CA 1
ATOM 3160 C C . LEU A 1 471 ? -64.327 -18.006 76.451 1.00 65.62 471 LEU A C 1
ATOM 3162 O O . LEU A 1 471 ? -63.785 -18.006 75.345 1.00 65.62 471 LEU A O 1
ATOM 3166 N N . SER A 1 472 ? -64.778 -16.878 77.015 1.00 61.66 472 SER A N 1
ATOM 3167 C CA . SER A 1 472 ? -64.670 -15.566 76.351 1.00 61.66 472 SER A CA 1
ATOM 3168 C C . SER A 1 472 ? -63.212 -15.122 76.127 1.00 61.66 472 SER A C 1
ATOM 3170 O O . SER A 1 472 ? -62.878 -14.543 75.088 1.00 61.66 472 SER A O 1
ATOM 3172 N N . THR A 1 473 ? -62.319 -15.471 77.058 1.00 68.19 473 THR A N 1
ATOM 3173 C CA . THR A 1 473 ? -60.880 -15.172 76.977 1.00 68.19 473 THR A CA 1
ATOM 3174 C C . THR A 1 473 ? -60.185 -16.079 75.956 1.00 68.19 473 THR A C 1
ATOM 3176 O O . THR A 1 473 ? -59.372 -15.616 75.154 1.00 68.19 473 THR A O 1
ATOM 3179 N N . SER A 1 474 ? -60.544 -17.366 75.908 1.00 60.28 474 SER A N 1
ATOM 3180 C CA . SER A 1 474 ? -60.030 -18.299 74.897 1.00 60.28 474 SER A CA 1
ATOM 3181 C C . SER A 1 474 ? -60.478 -17.927 73.478 1.00 60.28 474 SER A C 1
ATOM 3183 O O . SER A 1 474 ? -59.658 -17.944 72.561 1.00 60.28 474 SER A O 1
ATOM 3185 N N . ALA A 1 475 ? -61.744 -17.537 73.291 1.00 66.44 475 ALA A N 1
ATOM 3186 C CA . ALA A 1 475 ? -62.279 -17.148 71.984 1.00 66.44 475 ALA A CA 1
ATOM 3187 C C . ALA A 1 475 ? -61.644 -15.854 71.441 1.00 66.44 475 ALA A C 1
ATOM 3189 O O . ALA A 1 475 ? -61.267 -15.793 70.270 1.00 66.44 475 ALA A O 1
ATOM 3190 N N . SER A 1 476 ? -61.471 -14.836 72.291 1.00 59.03 476 SER A N 1
ATOM 3191 C CA . SER A 1 476 ? -60.804 -13.579 71.909 1.00 59.03 476 SER A CA 1
ATOM 3192 C C . SER A 1 476 ? -59.315 -13.776 71.601 1.00 59.03 476 SER A C 1
ATOM 3194 O O . SER A 1 476 ? -58.821 -13.233 70.611 1.00 59.03 476 SER A O 1
ATOM 3196 N N . THR A 1 477 ? -58.618 -14.624 72.366 1.00 67.56 477 THR A N 1
ATOM 3197 C CA . THR A 1 477 ? -57.220 -14.995 72.078 1.00 67.56 477 THR A CA 1
ATOM 3198 C C . THR A 1 477 ? -57.105 -15.723 70.735 1.00 67.56 477 THR A C 1
ATOM 3200 O O . THR A 1 477 ? -56.280 -15.347 69.905 1.00 67.56 477 THR A O 1
ATOM 3203 N N . ALA A 1 478 ? -57.975 -16.705 70.464 1.00 65.69 478 ALA A N 1
ATOM 3204 C CA . ALA A 1 478 ? -57.985 -17.431 69.192 1.00 65.69 478 ALA A CA 1
ATOM 3205 C C . ALA A 1 478 ? -58.255 -16.511 67.985 1.00 65.69 478 ALA A C 1
ATOM 3207 O O . ALA A 1 478 ? -57.601 -16.648 66.951 1.00 65.69 478 ALA A O 1
ATOM 3208 N N . ALA A 1 479 ? -59.160 -15.535 68.122 1.00 64.06 479 ALA A N 1
ATOM 3209 C CA . ALA A 1 479 ? -59.428 -14.545 67.078 1.00 64.06 479 ALA A CA 1
ATOM 3210 C C . ALA A 1 479 ? -58.210 -13.640 66.798 1.00 64.06 479 ALA A C 1
ATOM 3212 O O . ALA A 1 479 ? -57.918 -13.350 65.637 1.00 64.06 479 ALA A O 1
ATOM 3213 N N . ALA A 1 480 ? -57.466 -13.240 67.836 1.00 62.81 480 ALA A N 1
ATOM 3214 C CA . ALA A 1 480 ? -56.238 -12.453 67.699 1.00 62.81 480 ALA A CA 1
ATOM 3215 C C . ALA A 1 480 ? -55.071 -13.263 67.095 1.00 62.81 480 ALA A C 1
ATOM 3217 O O . ALA A 1 480 ? -54.325 -12.750 66.256 1.00 62.81 480 ALA A O 1
ATOM 3218 N N . SER A 1 481 ? -54.929 -14.542 67.458 1.00 61.34 481 SER A N 1
ATOM 3219 C CA . SER A 1 481 ? -53.961 -15.451 66.825 1.00 61.34 481 SER A CA 1
ATOM 3220 C C . SER A 1 481 ? -54.296 -15.724 65.355 1.00 61.34 481 SER A C 1
ATOM 3222 O O . SER A 1 481 ? -53.392 -15.823 64.528 1.00 61.34 481 SER A O 1
ATOM 3224 N N . LEU A 1 482 ? -55.583 -15.796 64.997 1.00 64.88 482 LEU A N 1
ATOM 3225 C CA . LEU A 1 482 ? -55.995 -15.975 63.605 1.00 64.88 482 LEU A CA 1
ATOM 3226 C C . LEU A 1 482 ? -55.796 -14.697 62.776 1.00 64.88 482 LEU A C 1
ATOM 3228 O O . LEU A 1 482 ? -55.288 -14.783 61.660 1.00 64.88 482 LEU A O 1
ATOM 3232 N N . SER A 1 483 ? -56.127 -13.510 63.299 1.00 59.91 483 SER A N 1
ATOM 3233 C CA . SER A 1 483 ? -55.928 -12.250 62.564 1.00 59.91 483 SER A CA 1
ATOM 3234 C C . SER A 1 483 ? -54.445 -11.933 62.342 1.00 59.91 483 SER A C 1
ATOM 3236 O O . SER A 1 483 ? -54.059 -11.549 61.234 1.00 59.91 483 SER A O 1
ATOM 3238 N N . THR A 1 484 ? -53.594 -12.173 63.344 1.00 63.31 484 THR A N 1
ATOM 3239 C CA . THR A 1 484 ? -52.133 -12.085 63.186 1.00 63.31 484 THR A CA 1
ATOM 3240 C C . THR A 1 484 ? -51.613 -13.138 62.208 1.00 63.31 484 THR A C 1
ATOM 3242 O O . THR A 1 484 ? -50.869 -12.776 61.302 1.00 63.31 484 THR A O 1
ATOM 3245 N N . GLY A 1 485 ? -52.084 -14.388 62.276 1.00 69.62 485 GLY A N 1
ATOM 3246 C CA . GLY A 1 485 ? -51.730 -15.443 61.318 1.00 69.62 485 GLY A CA 1
ATOM 3247 C C . GLY A 1 485 ? -52.085 -15.115 59.860 1.00 69.62 485 GLY A C 1
ATOM 3248 O O . GLY A 1 485 ? -51.238 -15.253 58.977 1.00 69.62 485 GLY A O 1
ATOM 3249 N N . VAL A 1 486 ? -53.299 -14.619 59.592 1.00 63.09 486 VAL A N 1
ATOM 3250 C CA . VAL A 1 486 ? -53.725 -14.207 58.238 1.00 63.09 486 VAL A CA 1
ATOM 3251 C C . VAL A 1 486 ? -52.935 -12.983 57.754 1.00 63.09 486 VAL A C 1
ATOM 3253 O O . VAL A 1 486 ? -52.548 -12.926 56.587 1.00 63.09 486 VAL A O 1
ATOM 3256 N N . THR A 1 487 ? -52.617 -12.036 58.643 1.00 62.38 487 THR A N 1
ATOM 3257 C CA . THR A 1 487 ? -51.776 -10.871 58.308 1.00 62.38 487 THR A CA 1
ATOM 3258 C C . THR A 1 487 ? -50.338 -11.291 57.985 1.00 62.38 487 THR A C 1
ATOM 3260 O O . THR A 1 487 ? -49.766 -10.829 56.993 1.00 62.38 487 THR A O 1
ATOM 3263 N N . SER A 1 488 ? -49.762 -12.214 58.761 1.00 59.09 488 SER A N 1
ATOM 3264 C CA . SER A 1 488 ? -48.444 -12.797 58.493 1.00 59.09 488 SER A CA 1
ATOM 3265 C C . SER A 1 488 ? -48.428 -13.558 57.169 1.00 59.09 488 SER A C 1
ATOM 3267 O O . SER A 1 488 ? -47.531 -13.327 56.367 1.00 59.09 488 SER A O 1
ATOM 3269 N N . LEU A 1 489 ? -49.443 -14.378 56.876 1.00 60.56 489 LEU A N 1
ATOM 3270 C CA . LEU A 1 489 ? -49.541 -15.107 55.607 1.00 60.56 489 LEU A CA 1
ATOM 3271 C C . LEU A 1 489 ? -49.712 -14.166 54.399 1.00 60.56 489 LEU A C 1
ATOM 3273 O O . LEU A 1 489 ? -49.094 -14.390 53.359 1.00 60.56 489 LEU A O 1
ATOM 3277 N N . SER A 1 490 ? -50.483 -13.084 54.541 1.00 58.72 490 SER A N 1
ATOM 3278 C CA . SER A 1 490 ? -50.623 -12.023 53.527 1.00 58.72 490 SER A CA 1
ATOM 3279 C C . SER A 1 490 ? -49.292 -11.291 53.265 1.00 58.72 490 SER A C 1
ATOM 3281 O O . SER A 1 490 ? -48.876 -11.084 52.121 1.00 58.72 490 SER A O 1
ATOM 3283 N N . THR A 1 491 ? -48.545 -10.981 54.327 1.00 59.62 491 THR A N 1
ATOM 3284 C CA . THR A 1 491 ? -47.217 -10.350 54.222 1.00 59.62 491 THR A CA 1
ATOM 3285 C C . THR A 1 491 ? -46.184 -11.308 53.611 1.00 59.62 491 THR A C 1
ATOM 3287 O O . THR A 1 491 ? -45.396 -10.911 52.752 1.00 59.62 491 THR A O 1
ATOM 3290 N N . SER A 1 492 ? -46.210 -12.590 53.986 1.00 55.19 492 SER A N 1
ATOM 3291 C CA . SER A 1 492 ? -45.316 -13.620 53.440 1.00 55.19 492 SER A CA 1
ATOM 3292 C C . SER A 1 492 ? -45.624 -13.968 51.982 1.00 55.19 492 SER A C 1
ATOM 3294 O O . SER A 1 492 ? -44.700 -14.208 51.213 1.00 55.19 492 SER A O 1
ATOM 3296 N N . THR A 1 493 ? -46.893 -13.966 51.563 1.00 57.62 493 THR A N 1
ATOM 3297 C CA . THR A 1 493 ? -47.251 -14.215 50.154 1.00 57.62 493 THR A CA 1
ATOM 3298 C C . THR A 1 493 ? -46.971 -13.009 49.261 1.00 57.62 493 THR A C 1
ATOM 3300 O O . THR A 1 493 ? -46.455 -13.199 48.162 1.00 57.62 493 THR A O 1
ATOM 3303 N N . SER A 1 494 ? -47.189 -11.773 49.728 1.00 51.12 494 SER A N 1
ATOM 3304 C CA . SER A 1 494 ? -46.803 -10.580 48.953 1.00 51.12 494 SER A CA 1
ATOM 3305 C C . SER A 1 494 ? -45.280 -10.448 48.789 1.00 51.12 494 SER A C 1
ATOM 3307 O O . SER A 1 494 ? -44.812 -10.148 47.690 1.00 51.12 494 SER A O 1
ATOM 3309 N N . THR A 1 495 ? -44.489 -10.770 49.820 1.00 54.59 495 THR A N 1
ATOM 3310 C CA . THR A 1 495 ? -43.016 -10.809 49.707 1.00 54.59 495 THR A CA 1
ATOM 3311 C C . THR A 1 495 ? -42.498 -11.998 48.892 1.00 54.59 495 THR A C 1
ATOM 3313 O O . THR A 1 495 ? -41.563 -11.821 48.111 1.00 54.59 495 THR A O 1
ATOM 3316 N N . ALA A 1 496 ? -43.117 -13.182 48.973 1.00 48.78 496 ALA A N 1
ATOM 3317 C CA . ALA A 1 496 ? -42.748 -14.320 48.124 1.00 48.78 496 ALA A CA 1
ATOM 3318 C C . ALA A 1 496 ? -43.006 -14.044 46.630 1.00 48.78 496 ALA A C 1
ATOM 3320 O O . ALA A 1 496 ? -42.140 -14.316 45.798 1.00 48.78 496 ALA A O 1
ATOM 3321 N N . ILE A 1 497 ? -44.156 -13.452 46.285 1.00 53.41 497 ILE A N 1
ATOM 3322 C CA . ILE A 1 497 ? -44.497 -13.099 44.896 1.00 53.41 497 ILE A CA 1
ATOM 3323 C C . ILE A 1 497 ? -43.573 -11.989 44.361 1.00 53.41 497 ILE A C 1
ATOM 3325 O O . ILE A 1 497 ? -43.181 -12.034 43.195 1.00 53.41 497 ILE A O 1
ATOM 3329 N N . ALA A 1 498 ? -43.142 -11.047 45.208 1.00 47.94 498 ALA A N 1
ATOM 3330 C CA . ALA A 1 498 ? -42.105 -10.077 44.846 1.00 47.94 498 ALA A CA 1
ATOM 3331 C C . ALA A 1 498 ? -40.724 -10.733 44.618 1.00 47.94 498 ALA A C 1
ATOM 3333 O O . ALA A 1 498 ? -39.993 -10.327 43.714 1.00 47.94 498 ALA A O 1
ATOM 3334 N N . GLY A 1 499 ? -40.374 -11.765 45.395 1.00 49.78 499 GLY A N 1
ATOM 3335 C CA . GLY A 1 499 ? -39.105 -12.490 45.270 1.00 49.78 499 GLY A CA 1
ATOM 3336 C C . GLY A 1 499 ? -38.992 -13.340 43.998 1.00 49.78 499 GLY A C 1
ATOM 3337 O O . GLY A 1 499 ? -37.965 -13.298 43.319 1.00 49.78 499 GLY A O 1
ATOM 3338 N N . PHE A 1 500 ? -40.050 -14.068 43.625 1.00 47.03 500 PHE A N 1
ATOM 3339 C CA . PHE A 1 500 ? -40.021 -14.969 42.460 1.00 47.03 500 PHE A CA 1
ATOM 3340 C C . PHE A 1 500 ? -39.880 -14.260 41.101 1.00 47.03 500 PHE A C 1
ATOM 3342 O O . PHE A 1 500 ? -39.503 -14.898 40.121 1.00 47.03 500 PHE A O 1
ATOM 3349 N N . GLN A 1 501 ? -40.101 -12.945 41.037 1.00 45.66 501 GLN A N 1
ATOM 3350 C CA . GLN A 1 501 ? -39.896 -12.143 39.826 1.00 45.66 501 GLN A CA 1
ATOM 3351 C C . GLN A 1 501 ? -38.440 -11.689 39.602 1.00 45.66 501 GLN A C 1
ATOM 3353 O O . GLN A 1 501 ? -38.152 -11.109 38.558 1.00 45.66 501 GLN A O 1
ATOM 3358 N N . GLN A 1 502 ? -37.523 -11.914 40.552 1.00 44.56 502 GLN A N 1
ATOM 3359 C CA . GLN A 1 502 ? -36.188 -11.294 40.564 1.00 44.56 502 GLN A CA 1
ATOM 3360 C C . GLN A 1 502 ? -35.048 -12.295 40.862 1.00 44.56 502 GLN A C 1
ATOM 3362 O O . GLN A 1 502 ? -34.104 -11.950 41.572 1.00 44.56 502 GLN A O 1
ATOM 3367 N N . GLY A 1 503 ? -35.100 -13.536 40.349 1.00 52.25 503 GLY A N 1
ATOM 3368 C CA . GLY A 1 503 ? -34.098 -14.524 40.781 1.00 52.25 503 GLY A CA 1
ATOM 3369 C C . GLY A 1 503 ? -33.960 -15.876 40.078 1.00 52.25 503 GLY A C 1
ATOM 3370 O O . GLY A 1 503 ? -33.723 -16.842 40.796 1.00 52.25 503 GLY A O 1
ATOM 3371 N N . GLN A 1 504 ? -34.046 -15.982 38.743 1.00 43.03 504 GLN A N 1
ATOM 3372 C CA . GLN A 1 504 ? -33.284 -16.983 37.953 1.00 43.03 504 GLN A CA 1
ATOM 3373 C C . GLN A 1 504 ? -33.405 -16.742 36.432 1.00 43.03 504 GLN A C 1
ATOM 3375 O O . GLN A 1 504 ? -34.503 -16.629 35.906 1.00 43.03 504 GLN A O 1
ATOM 3380 N N . ASN A 1 505 ? -32.254 -16.667 35.754 1.00 41.16 505 ASN A N 1
ATOM 3381 C CA . ASN A 1 505 ? -32.006 -16.718 34.302 1.00 41.16 505 ASN A CA 1
ATOM 3382 C C . ASN A 1 505 ? -33.089 -16.196 33.319 1.00 41.16 505 ASN A C 1
ATOM 3384 O O . ASN A 1 505 ? -33.946 -16.952 32.870 1.00 41.16 505 ASN A O 1
ATOM 3388 N N . GLY A 1 506 ? -32.867 -14.998 32.756 1.00 41.53 506 GLY A N 1
ATOM 3389 C CA . GLY A 1 506 ? -32.768 -14.939 31.285 1.00 41.53 506 GLY A CA 1
ATOM 3390 C C . GLY A 1 506 ? -33.616 -13.956 30.468 1.00 41.53 506 GLY A C 1
ATOM 3391 O O . GLY A 1 506 ? -33.346 -13.865 29.276 1.00 41.53 506 GLY A O 1
ATOM 3392 N N . VAL A 1 507 ? -34.571 -13.194 31.021 1.00 38.62 507 VAL A N 1
ATOM 3393 C CA . VAL A 1 507 ? -35.264 -12.123 30.256 1.00 38.62 507 VAL A CA 1
ATOM 3394 C C . VAL A 1 507 ? -35.437 -10.853 31.091 1.00 38.62 507 VAL A C 1
ATOM 3396 O O . VAL A 1 507 ? -35.978 -10.883 32.194 1.00 38.62 507 VAL A O 1
ATOM 3399 N N . MET A 1 508 ? -35.005 -9.713 30.544 1.00 44.97 508 MET A N 1
ATOM 3400 C CA . MET A 1 508 ? -35.122 -8.393 31.173 1.00 44.97 508 MET A CA 1
ATOM 3401 C C . MET A 1 508 ? -36.535 -7.814 30.993 1.00 44.97 508 MET A C 1
ATOM 3403 O O . MET A 1 508 ? -36.849 -7.251 29.945 1.00 44.97 508 MET A O 1
ATOM 3407 N N . ARG A 1 509 ? -37.381 -7.877 32.029 1.00 42.28 509 ARG A N 1
ATOM 3408 C CA . ARG A 1 509 ? -38.578 -7.018 32.116 1.00 42.28 509 ARG A CA 1
ATOM 3409 C C . ARG A 1 509 ? -38.201 -5.693 32.778 1.00 42.28 509 ARG A C 1
ATOM 3411 O O . ARG A 1 509 ? -37.867 -5.667 33.958 1.00 42.28 509 ARG A O 1
ATOM 3418 N N . SER A 1 510 ? -38.262 -4.600 32.018 1.00 49.47 510 SER A N 1
ATOM 3419 C CA . SER A 1 510 ? -37.986 -3.255 32.536 1.00 49.47 510 SER A CA 1
ATOM 3420 C C . SER A 1 510 ? -38.994 -2.855 33.621 1.00 49.47 510 SER A C 1
ATOM 3422 O O . SER A 1 510 ? -40.203 -2.988 33.426 1.00 49.47 510 SER A O 1
ATOM 3424 N N . GLN A 1 511 ? -38.501 -2.348 34.753 1.00 43.94 511 GLN A N 1
ATOM 3425 C CA . GLN A 1 511 ? -39.328 -1.800 35.828 1.00 43.94 511 GLN A CA 1
ATOM 3426 C C . GLN A 1 511 ? -39.430 -0.269 35.720 1.00 43.94 511 GLN A C 1
ATOM 3428 O O . GLN A 1 511 ? -38.704 0.441 36.414 1.00 43.94 511 GLN A O 1
ATOM 3433 N N . TYR A 1 512 ? -40.371 0.257 34.926 1.00 41.81 512 TYR A N 1
ATOM 3434 C CA . TYR A 1 512 ? -40.962 1.564 35.245 1.00 41.81 512 TYR A CA 1
ATOM 3435 C C . TYR A 1 512 ? -42.376 1.772 34.674 1.00 41.81 512 TYR A C 1
ATOM 3437 O O . TYR A 1 512 ? -42.658 1.403 33.542 1.00 41.81 512 TYR A O 1
ATOM 3445 N N . ASN A 1 513 ? -43.222 2.407 35.491 1.00 42.94 513 ASN A N 1
ATOM 3446 C CA . ASN A 1 513 ? -44.554 2.971 35.224 1.00 42.94 513 ASN A CA 1
ATOM 3447 C C . ASN A 1 513 ? -45.634 2.087 34.523 1.00 42.94 513 ASN A C 1
ATOM 3449 O O . ASN A 1 513 ? -45.639 1.947 33.299 1.00 42.94 513 ASN A O 1
ATOM 3453 N N . PRO A 1 514 ? -46.640 1.565 35.258 1.00 46.38 514 PRO A N 1
ATOM 3454 C CA . PRO A 1 514 ? -47.716 0.756 34.684 1.00 46.38 514 PRO A CA 1
ATOM 3455 C C . PRO A 1 514 ? -48.854 1.611 34.092 1.00 46.38 514 PRO A C 1
ATOM 3457 O O . PRO A 1 514 ? -49.821 1.927 34.789 1.00 46.38 514 PRO A O 1
ATOM 3460 N N . GLN A 1 515 ? -48.798 1.948 32.795 1.00 48.75 515 GLN A N 1
ATOM 3461 C CA . GLN A 1 515 ? -49.987 2.491 32.103 1.00 48.75 515 GLN A CA 1
ATOM 3462 C C . GLN A 1 515 ? -50.169 2.120 30.612 1.00 48.75 515 GLN A C 1
ATOM 3464 O O . GLN A 1 515 ? -51.314 2.080 30.173 1.00 48.75 515 GLN A O 1
ATOM 3469 N N . THR A 1 516 ? -49.115 1.816 29.836 1.00 50.34 516 THR A N 1
ATOM 3470 C CA . THR A 1 516 ? -49.243 1.548 28.373 1.00 50.34 516 THR A CA 1
ATOM 3471 C C . THR A 1 516 ? -48.323 0.457 27.784 1.00 50.34 516 THR A C 1
ATOM 3473 O O . THR A 1 516 ? -48.361 0.217 26.581 1.00 50.34 516 THR A O 1
ATOM 3476 N N . ALA A 1 517 ? -47.500 -0.230 28.583 1.00 57.31 517 ALA A N 1
ATOM 3477 C CA . ALA A 1 517 ? -46.427 -1.099 28.074 1.00 57.31 517 ALA A CA 1
ATOM 3478 C C . ALA A 1 517 ? -46.893 -2.497 27.590 1.00 57.31 517 ALA A C 1
ATOM 3480 O O . ALA A 1 517 ? -46.869 -3.467 28.350 1.00 57.31 517 ALA A O 1
ATOM 3481 N N . THR A 1 518 ? -47.266 -2.629 26.313 1.00 73.88 518 THR A N 1
ATOM 3482 C CA . THR A 1 518 ? -47.719 -3.895 25.695 1.00 73.88 518 THR A CA 1
ATOM 3483 C C . THR A 1 518 ? -46.600 -4.667 24.977 1.00 73.88 518 THR A C 1
ATOM 3485 O O . THR A 1 518 ? -46.561 -4.724 23.747 1.00 73.88 518 THR A O 1
ATOM 3488 N N . THR A 1 519 ? -45.693 -5.303 25.730 1.00 83.00 519 THR A N 1
ATOM 3489 C CA . THR A 1 519 ? -44.821 -6.366 25.180 1.00 83.00 519 THR A CA 1
ATOM 3490 C C . THR A 1 519 ? -45.676 -7.507 24.632 1.00 83.00 519 THR A C 1
ATOM 3492 O O . THR A 1 519 ? -46.409 -8.136 25.399 1.00 83.00 519 THR A O 1
ATOM 3495 N N . THR A 1 520 ? -45.564 -7.790 23.339 1.00 85.44 520 THR A N 1
ATOM 3496 C CA . THR A 1 520 ? -46.438 -8.711 22.606 1.00 85.44 520 THR A CA 1
ATOM 3497 C C . THR A 1 520 ? -45.586 -9.718 21.839 1.00 85.44 520 THR A C 1
ATOM 3499 O O . THR A 1 520 ? -44.880 -9.347 20.910 1.00 85.44 520 THR A O 1
ATOM 3502 N N . ALA A 1 521 ? -45.633 -10.991 22.231 1.00 90.00 521 ALA A N 1
ATOM 3503 C CA . ALA A 1 521 ? -45.021 -12.100 21.498 1.00 90.00 521 ALA A CA 1
ATOM 3504 C C . ALA A 1 521 ? -46.131 -13.084 21.114 1.00 90.00 521 ALA A C 1
ATOM 3506 O O . ALA A 1 521 ? -46.589 -13.852 21.961 1.00 90.00 521 ALA A O 1
ATOM 3507 N N . THR A 1 522 ? -46.626 -12.998 19.878 1.00 90.06 522 THR A N 1
ATOM 3508 C CA . THR A 1 522 ? -47.746 -13.830 19.390 1.00 90.06 522 THR A CA 1
ATOM 3509 C C . THR A 1 522 ? -47.319 -14.917 18.416 1.00 90.06 522 THR A C 1
ATOM 3511 O O . THR A 1 522 ? -48.080 -15.862 18.224 1.00 90.06 522 THR A O 1
ATOM 3514 N N . GLY A 1 523 ? -46.128 -14.809 17.825 1.00 87.94 523 GLY A N 1
ATOM 3515 C CA . GLY A 1 523 ? -45.570 -15.871 16.993 1.00 87.94 523 GLY A CA 1
ATOM 3516 C C . GLY A 1 523 ? -45.107 -17.073 17.819 1.00 87.94 523 GLY A C 1
ATOM 3517 O O . GLY A 1 523 ? -44.632 -16.935 18.953 1.00 87.94 523 GLY A O 1
ATOM 3518 N N . LEU A 1 524 ? -45.200 -18.267 17.240 1.00 86.69 524 LEU A N 1
ATOM 3519 C CA . LEU A 1 524 ? -44.641 -19.487 17.812 1.00 86.69 524 LEU A CA 1
ATOM 3520 C C . LEU A 1 524 ? -43.127 -19.318 18.005 1.00 86.69 524 LEU A C 1
ATOM 3522 O O . LEU A 1 524 ? -42.410 -18.986 17.068 1.00 86.69 524 LEU A O 1
ATOM 3526 N N . ASN A 1 525 ? -42.628 -19.563 19.218 1.00 89.62 525 ASN A N 1
ATOM 3527 C CA . ASN A 1 525 ? -41.217 -19.381 19.594 1.00 89.62 525 ASN A CA 1
ATOM 3528 C C . ASN A 1 525 ? -40.680 -17.936 19.436 1.00 89.62 525 ASN A C 1
ATOM 3530 O O . ASN A 1 525 ? -39.467 -17.755 19.325 1.00 89.62 525 ASN A O 1
ATOM 3534 N N . ALA A 1 526 ? -41.549 -16.919 19.419 1.00 92.25 526 ALA A N 1
ATOM 3535 C CA . ALA A 1 526 ? -41.146 -15.518 19.296 1.00 92.25 526 ALA A CA 1
ATOM 3536 C C . ALA A 1 526 ? -40.641 -14.905 20.623 1.00 92.25 526 ALA A C 1
ATOM 3538 O O . ALA A 1 526 ? -41.072 -15.293 21.713 1.00 92.25 526 ALA A O 1
ATOM 3539 N N . LEU A 1 527 ? -39.756 -13.906 20.537 1.00 92.38 527 LEU A N 1
ATOM 3540 C CA . LEU A 1 527 ? -39.151 -13.207 21.680 1.00 92.38 527 LEU A CA 1
ATOM 3541 C C . LEU A 1 527 ? -39.422 -11.697 21.614 1.00 92.38 527 LEU A C 1
ATOM 3543 O O . LEU A 1 527 ? -38.801 -11.001 20.817 1.00 92.38 527 LEU A O 1
ATOM 3547 N N . ALA A 1 528 ? -40.288 -11.174 22.491 1.00 92.25 528 ALA A N 1
ATOM 3548 C CA . ALA A 1 528 ? -40.529 -9.733 22.642 1.00 92.25 528 ALA A CA 1
ATOM 3549 C C . ALA A 1 528 ? -39.977 -9.196 23.976 1.00 92.25 528 ALA A C 1
ATOM 3551 O O . ALA A 1 528 ? -40.361 -9.677 25.044 1.00 92.25 528 ALA A O 1
ATOM 3552 N N . ALA A 1 529 ? -39.110 -8.180 23.933 1.00 88.38 529 ALA A N 1
ATOM 3553 C CA . ALA A 1 529 ? -38.491 -7.584 25.121 1.00 88.38 529 ALA A CA 1
ATOM 3554 C C . ALA A 1 529 ? -38.207 -6.078 24.950 1.00 88.38 529 ALA A C 1
ATOM 3556 O O . ALA A 1 529 ? -37.157 -5.673 24.458 1.00 88.38 529 ALA A O 1
ATOM 3557 N N . GLY A 1 530 ? -39.140 -5.239 25.405 1.00 85.62 530 GLY A N 1
ATOM 3558 C CA . GLY A 1 530 ? -39.028 -3.776 25.393 1.00 85.62 530 GLY A CA 1
ATOM 3559 C C . GLY A 1 530 ? -40.401 -3.101 25.391 1.00 85.62 530 GLY A C 1
ATOM 3560 O O . GLY A 1 530 ? -41.416 -3.760 25.171 1.00 85.62 530 GLY A O 1
ATOM 3561 N N . ASN A 1 531 ? -40.476 -1.804 25.699 1.00 86.25 531 ASN A N 1
ATOM 3562 C CA . ASN A 1 531 ? -41.767 -1.120 25.828 1.00 86.25 531 ASN A CA 1
ATOM 3563 C C . ASN A 1 531 ? -42.512 -1.098 24.482 1.00 86.25 531 ASN A C 1
ATOM 3565 O O . ASN A 1 531 ? -42.066 -0.429 23.561 1.00 86.25 531 ASN A O 1
ATOM 3569 N N . GLY A 1 532 ? -43.626 -1.822 24.357 1.00 87.19 532 GLY A N 1
ATOM 3570 C CA . GLY A 1 532 ? -44.353 -1.935 23.086 1.00 87.19 532 GLY A CA 1
ATOM 3571 C C . GLY A 1 532 ? -43.677 -2.819 22.028 1.00 87.19 532 GLY A C 1
ATOM 3572 O O . GLY A 1 532 ? -44.055 -2.739 20.864 1.00 87.19 532 GLY A O 1
ATOM 3573 N N . ALA A 1 533 ? -42.693 -3.648 22.403 1.00 92.62 533 ALA A N 1
ATOM 3574 C CA . ALA A 1 533 ? -42.075 -4.610 21.489 1.00 92.62 533 ALA A CA 1
ATOM 3575 C C . ALA A 1 533 ? -43.098 -5.654 20.997 1.00 92.62 533 ALA A C 1
ATOM 3577 O O . ALA A 1 533 ? -43.825 -6.225 21.812 1.00 92.62 533 ALA A O 1
ATOM 3578 N N . ASN A 1 534 ? -43.126 -5.929 19.693 1.00 93.88 534 ASN A N 1
ATOM 3579 C CA . ASN A 1 534 ? -44.127 -6.747 19.009 1.00 93.88 534 ASN A CA 1
ATOM 3580 C C . ASN A 1 534 ? -43.472 -7.838 18.134 1.00 93.88 534 ASN A C 1
ATOM 3582 O O . ASN A 1 534 ? -43.223 -7.627 16.950 1.00 93.88 534 ASN A O 1
ATOM 3586 N N . ALA A 1 535 ? -43.186 -9.006 18.710 1.00 95.06 535 ALA A N 1
ATOM 3587 C CA . ALA A 1 535 ? -42.667 -10.181 18.004 1.00 95.06 535 ALA A CA 1
ATOM 3588 C C . ALA A 1 535 ? -43.845 -11.049 17.522 1.00 95.06 535 ALA A C 1
ATOM 3590 O O . ALA A 1 535 ? -44.311 -11.958 18.219 1.00 95.06 535 ALA A O 1
ATOM 3591 N N . ALA A 1 536 ? -44.408 -10.689 16.368 1.00 94.19 536 ALA A N 1
ATOM 3592 C CA . ALA A 1 536 ? -45.676 -11.244 15.898 1.00 94.19 536 ALA A CA 1
ATOM 3593 C C . ALA A 1 536 ? -45.532 -12.385 14.879 1.00 94.19 536 ALA A C 1
ATOM 3595 O O . ALA A 1 536 ? -46.464 -13.177 14.756 1.00 94.19 536 ALA A O 1
ATOM 3596 N N . GLY A 1 537 ? -44.388 -12.502 14.196 1.00 92.75 537 GLY A N 1
ATOM 3597 C CA . GLY A 1 537 ? -44.095 -13.633 13.312 1.00 92.75 537 GLY A CA 1
ATOM 3598 C C . GLY A 1 537 ? -43.532 -14.837 14.070 1.00 92.75 537 GLY A C 1
ATOM 3599 O O . GLY A 1 537 ? -42.863 -14.679 15.094 1.00 92.75 537 GLY A O 1
ATOM 3600 N N . ASP A 1 538 ? -43.763 -16.050 13.572 1.00 93.62 538 ASP A N 1
ATOM 3601 C CA . ASP A 1 538 ? -43.145 -17.260 14.131 1.00 93.62 538 ASP A CA 1
ATOM 3602 C C . ASP A 1 538 ? -41.613 -17.151 14.089 1.00 93.62 538 ASP A C 1
ATOM 3604 O O . ASP A 1 538 ? -41.048 -16.596 13.148 1.00 93.62 538 ASP A O 1
ATOM 3608 N N . ASN A 1 539 ? -40.934 -17.639 15.129 1.00 94.94 539 ASN A N 1
ATOM 3609 C CA . ASN A 1 539 ? -39.486 -17.532 15.344 1.00 94.94 539 ASN A CA 1
ATOM 3610 C C . ASN A 1 539 ? -38.911 -16.092 15.346 1.00 94.94 539 ASN A C 1
ATOM 3612 O O . ASN A 1 539 ? -37.692 -15.935 15.268 1.00 94.94 539 ASN A O 1
ATOM 3616 N N . SER A 1 540 ? -39.745 -15.048 15.443 1.00 96.25 540 SER A N 1
ATOM 3617 C CA . SER A 1 540 ? -39.292 -13.649 15.392 1.00 96.25 540 SER A CA 1
ATOM 3618 C C . SER A 1 540 ? -38.673 -13.132 16.699 1.00 96.25 540 SER A C 1
ATOM 3620 O O . SER A 1 540 ? -38.925 -13.648 17.792 1.00 96.25 540 SER A O 1
ATOM 3622 N N . VAL A 1 541 ? -37.880 -12.062 16.599 1.00 96.81 541 VAL A N 1
ATOM 3623 C CA . VAL A 1 541 ? -37.277 -11.358 17.742 1.00 96.81 541 VAL A CA 1
ATOM 3624 C C . VAL A 1 541 ? -37.582 -9.865 17.652 1.00 96.81 541 VAL A C 1
ATOM 3626 O O . VAL A 1 541 ? -37.150 -9.211 16.711 1.00 96.81 541 VAL A O 1
ATOM 3629 N N . ALA A 1 542 ? -38.259 -9.305 18.653 1.00 95.75 542 ALA A N 1
ATOM 3630 C CA . ALA A 1 542 ? -38.462 -7.868 18.823 1.00 95.75 542 ALA A CA 1
ATOM 3631 C C . ALA A 1 542 ? -37.844 -7.403 20.152 1.00 95.75 542 ALA A C 1
ATOM 3633 O O . ALA A 1 542 ? -38.365 -7.690 21.231 1.00 95.75 542 ALA A O 1
ATOM 3634 N N . PHE A 1 543 ? -36.728 -6.683 20.093 1.00 93.12 543 PHE A N 1
ATOM 3635 C CA . PHE A 1 543 ? -35.986 -6.219 21.265 1.00 93.12 543 PHE A CA 1
ATOM 3636 C C . PHE A 1 543 ? -35.838 -4.695 21.236 1.00 93.12 543 PHE A C 1
ATOM 3638 O O . PHE A 1 543 ? -35.420 -4.146 20.225 1.00 93.12 543 PHE A O 1
ATOM 3645 N N . GLY A 1 544 ? -36.124 -4.016 22.346 1.00 89.94 544 GLY A N 1
ATOM 3646 C CA . GLY A 1 544 ? -36.130 -2.550 22.433 1.00 89.94 544 GLY A CA 1
ATOM 3647 C C . GLY A 1 544 ? -37.533 -1.933 22.379 1.00 89.94 544 GLY A C 1
ATOM 3648 O O . GLY A 1 544 ? -38.542 -2.634 22.296 1.00 89.94 544 GLY A O 1
ATOM 3649 N N . THR A 1 545 ? -37.611 -0.613 22.536 1.00 90.62 545 THR A N 1
ATOM 3650 C CA . THR A 1 545 ? -38.886 0.122 22.559 1.00 90.62 545 THR A CA 1
ATOM 3651 C C . THR A 1 545 ? -39.514 0.126 21.166 1.00 90.62 545 THR A C 1
ATOM 3653 O O . THR A 1 545 ? -38.819 0.282 20.174 1.00 90.62 545 THR A O 1
ATOM 3656 N N . ASN A 1 546 ? -40.821 -0.122 21.076 1.00 91.44 546 ASN A N 1
ATOM 3657 C CA . ASN A 1 546 ? -41.619 -0.117 19.844 1.00 91.44 546 ASN A CA 1
ATOM 3658 C C . ASN A 1 546 ? -41.103 -0.974 18.660 1.00 91.44 546 ASN A C 1
ATOM 3660 O O . ASN A 1 546 ? -41.696 -0.930 17.584 1.00 91.44 546 ASN A O 1
ATOM 3664 N N . ALA A 1 547 ? -40.074 -1.802 18.866 1.00 95.31 547 ALA A N 1
ATOM 3665 C CA . ALA A 1 547 ? -39.550 -2.765 17.905 1.00 95.31 547 ALA A CA 1
ATOM 3666 C C . ALA A 1 547 ? -40.648 -3.741 17.454 1.00 95.31 547 ALA A C 1
ATOM 3668 O O . ALA A 1 547 ? -41.299 -4.365 18.290 1.00 95.31 547 ALA A O 1
ATOM 3669 N N . SER A 1 548 ? -40.834 -3.919 16.150 1.00 96.19 548 SER A N 1
ATOM 3670 C CA . SER A 1 548 ? -41.889 -4.754 15.574 1.00 96.19 548 SER A CA 1
ATOM 3671 C C . SER A 1 548 ? -41.300 -5.755 14.584 1.00 96.19 548 SER A C 1
ATOM 3673 O O . SER A 1 548 ? -40.710 -5.372 13.580 1.00 96.19 548 SER A O 1
ATOM 3675 N N . ALA A 1 549 ? -41.480 -7.044 14.854 1.00 96.81 549 ALA A N 1
ATOM 3676 C CA . ALA A 1 549 ? -41.021 -8.161 14.035 1.00 96.81 549 ALA A CA 1
ATOM 3677 C C . ALA A 1 549 ? -42.212 -9.069 13.641 1.00 96.81 549 ALA A C 1
ATOM 3679 O O . ALA A 1 549 ? -42.385 -10.155 14.203 1.00 96.81 549 ALA A O 1
ATOM 3680 N N . PRO A 1 550 ? -43.123 -8.617 12.752 1.00 95.12 550 PRO A N 1
ATOM 3681 C CA . PRO A 1 550 ? -44.255 -9.427 12.303 1.00 95.12 550 PRO A CA 1
ATOM 3682 C C . PRO A 1 550 ? -43.917 -10.409 11.171 1.00 95.12 550 PRO A C 1
ATOM 3684 O O . PRO A 1 550 ? -44.711 -11.312 10.919 1.00 95.12 550 PRO A O 1
ATOM 3687 N N . GLY A 1 551 ? -42.767 -10.278 10.500 1.00 94.00 551 GLY A N 1
ATOM 3688 C CA . GLY A 1 551 ? -42.324 -11.264 9.510 1.00 94.00 551 GLY A CA 1
ATOM 3689 C C . GLY A 1 551 ? -41.918 -12.595 10.160 1.00 94.00 551 GLY A C 1
ATOM 3690 O O . GLY A 1 551 ? -41.332 -12.610 11.246 1.00 94.00 551 GLY A O 1
ATOM 3691 N N . LEU A 1 552 ? -42.188 -13.726 9.503 1.00 95.31 552 LEU A N 1
ATOM 3692 C CA . LEU A 1 552 ? -41.710 -15.037 9.964 1.00 95.31 552 LEU A CA 1
ATOM 3693 C C . LEU A 1 552 ? -40.172 -15.051 9.981 1.00 95.31 552 LEU A C 1
ATOM 3695 O O . LEU A 1 552 ? -39.536 -14.634 9.017 1.00 95.31 552 LEU A O 1
ATOM 3699 N N . GLY A 1 553 ? -39.568 -15.462 11.096 1.00 94.75 553 GLY A N 1
ATOM 3700 C CA . GLY A 1 553 ? -38.119 -15.429 11.321 1.00 94.75 553 GLY A CA 1
ATOM 3701 C C . GLY A 1 553 ? -37.489 -14.028 11.348 1.00 94.75 553 GLY A C 1
ATOM 3702 O O . GLY A 1 553 ? -36.267 -13.924 11.263 1.00 94.75 553 GLY A O 1
ATOM 3703 N N . SER A 1 554 ? -38.286 -12.955 11.421 1.00 97.38 554 SER A N 1
ATOM 3704 C CA . SER A 1 554 ? -37.781 -11.574 11.374 1.00 97.38 554 SER A CA 1
ATOM 3705 C C . SER A 1 554 ? -37.149 -11.109 12.693 1.00 97.38 554 SER A C 1
ATOM 3707 O O . SER A 1 554 ? -37.476 -11.597 13.777 1.00 97.38 554 SER A O 1
ATOM 3709 N N . VAL A 1 555 ? -36.232 -10.144 12.608 1.00 97.75 555 VAL A N 1
ATOM 3710 C CA . VAL A 1 555 ? -35.458 -9.626 13.745 1.00 97.75 555 VAL A CA 1
ATOM 3711 C C . VAL A 1 555 ? -35.504 -8.099 13.759 1.00 97.75 555 VAL A C 1
ATOM 3713 O O . VAL A 1 555 ? -35.039 -7.451 12.832 1.00 97.75 555 VAL A O 1
ATOM 3716 N N . SER A 1 556 ? -36.024 -7.514 14.833 1.00 96.75 556 SER A N 1
ATOM 3717 C CA . SER A 1 556 ? -36.150 -6.072 15.050 1.00 96.75 556 SER A CA 1
ATOM 3718 C C . SER A 1 556 ? -35.479 -5.694 16.374 1.00 96.75 556 SER A C 1
ATOM 3720 O O . SER A 1 556 ? -35.980 -6.073 17.432 1.00 96.75 556 SER A O 1
ATOM 3722 N N . ILE A 1 557 ? -34.351 -4.974 16.351 1.00 95.88 557 ILE A N 1
ATOM 3723 C CA . ILE A 1 557 ? -33.527 -4.692 17.545 1.00 95.88 557 ILE A CA 1
ATOM 3724 C C . ILE A 1 557 ? -33.189 -3.197 17.665 1.00 95.88 557 ILE A C 1
ATOM 3726 O O . ILE A 1 557 ? -32.365 -2.679 16.918 1.00 95.88 557 ILE A O 1
ATOM 3730 N N . GLY A 1 558 ? -33.762 -2.527 18.664 1.00 92.81 558 GLY A N 1
ATOM 3731 C CA . GLY A 1 558 ? -33.530 -1.120 19.008 1.00 92.81 558 GLY A CA 1
ATOM 3732 C C . GLY A 1 558 ? -34.844 -0.348 19.170 1.00 92.81 558 GLY A C 1
ATOM 3733 O O . GLY A 1 558 ? -35.863 -0.970 19.462 1.00 92.81 558 GLY A O 1
ATOM 3734 N N . ASP A 1 559 ? -34.844 0.975 18.995 1.00 93.31 559 ASP A N 1
ATOM 3735 C CA . ASP A 1 559 ? -36.070 1.786 19.112 1.00 93.31 559 ASP A CA 1
ATOM 3736 C C . ASP A 1 559 ? -36.818 1.886 17.768 1.00 93.31 559 ASP A C 1
ATOM 3738 O O . ASP A 1 559 ? -36.196 1.931 16.709 1.00 93.31 559 ASP A O 1
ATOM 3742 N N . GLY A 1 560 ? -38.151 1.848 17.790 1.00 92.44 560 GLY A N 1
ATOM 3743 C CA . GLY A 1 560 ? -39.038 2.092 16.639 1.00 92.44 560 GLY A CA 1
ATOM 3744 C C . GLY A 1 560 ? -38.864 1.224 15.375 1.00 92.44 560 GLY A C 1
ATOM 3745 O O . GLY A 1 560 ? -39.512 1.502 14.368 1.00 92.44 560 GLY A O 1
ATOM 3746 N N . ASN A 1 561 ? -37.998 0.205 15.383 1.00 96.88 561 ASN A N 1
ATOM 3747 C CA . ASN A 1 561 ? -37.693 -0.622 14.207 1.00 96.88 561 ASN A CA 1
ATOM 3748 C C . ASN A 1 561 ? -38.885 -1.487 13.752 1.00 96.88 561 ASN A C 1
ATOM 3750 O O . ASN A 1 561 ? -39.712 -1.902 14.564 1.00 96.88 561 ASN A O 1
ATOM 3754 N N . VAL A 1 562 ? -38.946 -1.804 12.456 1.00 97.25 562 VAL A N 1
ATOM 3755 C CA . VAL A 1 562 ? -40.018 -2.586 11.823 1.00 97.25 562 VAL A CA 1
ATOM 3756 C C . VAL A 1 562 ? -39.436 -3.583 10.812 1.00 97.25 562 VAL A C 1
ATOM 3758 O O . VAL A 1 562 ? -38.997 -3.191 9.734 1.00 97.25 562 VAL A O 1
ATOM 3761 N N . ALA A 1 563 ? -39.469 -4.877 11.127 1.00 97.12 563 ALA A N 1
ATOM 3762 C CA . ALA A 1 563 ? -39.031 -5.979 10.267 1.00 97.12 563 ALA A CA 1
ATOM 3763 C C . ALA A 1 563 ? -40.246 -6.782 9.752 1.00 97.12 563 ALA A C 1
ATOM 3765 O O . ALA A 1 563 ? -40.658 -7.785 10.336 1.00 97.12 563 ALA A O 1
ATOM 3766 N N . ASN A 1 564 ? -40.862 -6.305 8.666 1.00 94.56 564 ASN A N 1
ATOM 3767 C CA . ASN A 1 564 ? -42.096 -6.877 8.111 1.00 94.56 564 ASN A CA 1
ATOM 3768 C C . ASN A 1 564 ? -41.864 -8.077 7.179 1.00 94.56 564 ASN A C 1
ATOM 3770 O O . ASN A 1 564 ? -42.755 -8.914 7.047 1.00 94.56 564 ASN A O 1
ATOM 3774 N N . GLY A 1 565 ? -40.709 -8.157 6.514 1.00 92.88 565 GLY A N 1
ATOM 3775 C CA . GLY A 1 565 ? -40.417 -9.249 5.581 1.00 92.88 565 GLY A CA 1
ATOM 3776 C C . GLY A 1 565 ? -40.082 -10.568 6.286 1.00 92.88 565 GLY A C 1
ATOM 3777 O O . GLY A 1 565 ? -39.543 -10.580 7.393 1.00 92.88 565 GLY A O 1
ATOM 3778 N N . GLU A 1 566 ? -40.352 -11.697 5.630 1.00 95.00 566 GLU A N 1
ATOM 3779 C CA . GLU A 1 566 ? -39.871 -13.007 6.088 1.00 95.00 566 GLU A CA 1
ATOM 3780 C C . GLU A 1 566 ? -38.332 -13.008 6.136 1.00 95.00 566 GLU A C 1
ATOM 3782 O O . GLU A 1 566 ? -37.674 -12.607 5.177 1.00 95.00 566 GLU A O 1
ATOM 3787 N N . GLY A 1 567 ? -37.746 -13.378 7.275 1.00 94.44 567 GLY A N 1
ATOM 3788 C CA . GLY A 1 567 ? -36.303 -13.294 7.520 1.00 94.44 567 GLY A CA 1
ATOM 3789 C C . GLY A 1 567 ? -35.710 -11.878 7.458 1.00 94.44 567 GLY A C 1
ATOM 3790 O O . GLY A 1 567 ? -34.492 -11.748 7.342 1.00 94.44 567 GLY A O 1
ATOM 3791 N N . ALA A 1 568 ? -36.530 -10.819 7.488 1.00 97.38 568 ALA A N 1
ATOM 3792 C CA . ALA A 1 568 ? -36.044 -9.440 7.456 1.00 97.38 568 ALA A CA 1
ATOM 3793 C C . ALA A 1 568 ? -35.406 -9.020 8.789 1.00 97.38 568 ALA A C 1
ATOM 3795 O O . ALA A 1 568 ? -35.803 -9.485 9.860 1.00 97.38 568 ALA A O 1
ATOM 3796 N N . VAL A 1 569 ? -34.437 -8.108 8.725 1.00 97.88 569 VAL A N 1
ATOM 3797 C CA . VAL A 1 569 ? -33.635 -7.668 9.872 1.00 97.88 569 VAL A CA 1
ATOM 3798 C C . VAL A 1 569 ? -33.591 -6.138 9.938 1.00 97.88 569 VAL A C 1
ATOM 3800 O O . VAL A 1 569 ? -33.080 -5.497 9.026 1.00 97.88 569 VAL A O 1
ATOM 3803 N N . ALA A 1 570 ? -34.088 -5.545 11.022 1.00 97.50 570 ALA A N 1
ATOM 3804 C CA . ALA A 1 570 ? -34.065 -4.105 11.284 1.00 97.50 570 ALA A CA 1
ATOM 3805 C C . ALA A 1 570 ? -33.337 -3.816 12.612 1.00 97.50 570 ALA A C 1
ATOM 3807 O O . ALA A 1 570 ? -33.760 -4.306 13.659 1.00 97.50 570 ALA A O 1
ATOM 3808 N N . ILE A 1 571 ? -32.229 -3.065 12.597 1.00 96.38 571 ILE A N 1
ATOM 3809 C CA . ILE A 1 571 ? -31.369 -2.867 13.782 1.00 96.38 571 ILE A CA 1
ATOM 3810 C C . ILE A 1 571 ? -30.953 -1.399 13.948 1.00 96.38 571 ILE A C 1
ATOM 3812 O O . ILE A 1 571 ? -30.193 -0.877 13.136 1.00 96.38 571 ILE A O 1
ATOM 3816 N N . GLY A 1 572 ? -31.359 -0.759 15.046 1.00 95.44 572 GLY A N 1
ATOM 3817 C CA . GLY A 1 572 ? -30.934 0.596 15.418 1.00 95.44 572 GLY A CA 1
ATOM 3818 C C . GLY A 1 572 ? -32.092 1.488 15.867 1.00 95.44 572 GLY A C 1
ATOM 3819 O O . GLY A 1 572 ? -32.799 1.117 16.797 1.00 95.44 572 GLY A O 1
ATOM 3820 N N . ASP A 1 573 ? -32.272 2.663 15.268 1.00 93.25 573 ASP A N 1
ATOM 3821 C CA . ASP A 1 573 ? -33.302 3.630 15.690 1.00 93.25 573 ASP A CA 1
ATOM 3822 C C . ASP A 1 573 ? -33.651 4.642 14.583 1.00 93.25 573 ASP A C 1
ATOM 3824 O O . ASP A 1 573 ? -32.795 5.448 14.229 1.00 93.25 573 ASP A O 1
ATOM 3828 N N . PRO A 1 574 ? -34.883 4.671 14.051 1.00 94.88 574 PRO A N 1
ATOM 3829 C CA . PRO A 1 574 ? -35.716 3.526 13.702 1.00 94.88 574 PRO A CA 1
ATOM 3830 C C . PRO A 1 574 ? -35.352 3.025 12.292 1.00 94.88 574 PRO A C 1
ATOM 3832 O O . PRO A 1 574 ? -34.920 3.801 11.447 1.00 94.88 574 PRO A O 1
ATOM 3835 N N . ASN A 1 575 ? -35.536 1.742 11.985 1.00 97.12 575 ASN A N 1
ATOM 3836 C CA . ASN A 1 575 ? -35.274 1.199 10.644 1.00 97.12 575 ASN A CA 1
ATOM 3837 C C . ASN A 1 575 ? -36.438 0.333 10.159 1.00 97.12 575 ASN A C 1
ATOM 3839 O O . ASN A 1 575 ? -37.087 -0.338 10.961 1.00 97.12 575 ASN A O 1
ATOM 3843 N N . VAL A 1 576 ? -36.684 0.316 8.849 1.00 97.44 576 VAL A N 1
ATOM 3844 C CA . VAL A 1 576 ? -37.810 -0.388 8.218 1.00 97.44 576 VAL A CA 1
ATOM 3845 C C . VAL A 1 576 ? -37.284 -1.388 7.187 1.00 97.44 576 VAL A C 1
ATOM 3847 O O . VAL A 1 576 ? -36.691 -0.993 6.189 1.00 97.44 576 VAL A O 1
ATOM 3850 N N . ALA A 1 577 ? -37.508 -2.682 7.410 1.00 96.81 577 ALA A N 1
ATOM 3851 C CA . ALA A 1 577 ? -37.089 -3.783 6.541 1.00 96.81 577 ALA A CA 1
ATOM 3852 C C . ALA A 1 577 ? -38.321 -4.607 6.118 1.00 96.81 577 ALA A C 1
ATOM 3854 O O . ALA A 1 577 ? -38.860 -5.399 6.896 1.00 96.81 577 ALA A O 1
ATOM 3855 N N . THR A 1 578 ? -38.828 -4.382 4.905 1.00 93.25 578 THR A N 1
ATOM 3856 C CA . THR A 1 578 ? -40.121 -4.926 4.430 1.00 93.25 578 THR A CA 1
ATOM 3857 C C . THR A 1 578 ? -39.994 -6.040 3.399 1.00 93.25 578 THR A C 1
ATOM 3859 O O . THR A 1 578 ? -40.905 -6.856 3.280 1.00 93.25 578 THR A O 1
ATOM 3862 N N . GLY A 1 579 ? -38.876 -6.123 2.678 1.00 89.62 579 GLY A N 1
ATOM 3863 C CA . GLY A 1 579 ? -38.625 -7.222 1.742 1.00 89.62 579 GLY A CA 1
ATOM 3864 C C . GLY A 1 579 ? -38.240 -8.524 2.449 1.00 89.62 579 GLY A C 1
ATOM 3865 O O . GLY A 1 579 ? -37.561 -8.488 3.475 1.00 89.62 579 GLY A O 1
ATOM 3866 N N . THR A 1 580 ? -38.594 -9.681 1.884 1.00 93.69 580 THR A N 1
ATOM 3867 C CA . THR A 1 580 ? -38.075 -10.978 2.355 1.00 93.69 580 THR A CA 1
ATOM 3868 C C . THR A 1 580 ? -36.543 -10.971 2.319 1.00 93.69 580 THR A C 1
ATOM 3870 O O . THR A 1 580 ? -35.945 -10.574 1.317 1.00 93.69 580 THR A O 1
ATOM 3873 N N . GLY A 1 581 ? -35.900 -11.331 3.429 1.00 93.19 581 GLY A N 1
ATOM 3874 C CA . GLY A 1 581 ? -34.445 -11.267 3.601 1.00 93.19 581 GLY A CA 1
ATOM 3875 C C . GLY A 1 581 ? -33.834 -9.862 3.477 1.00 93.19 581 GLY A C 1
ATOM 3876 O O . GLY A 1 581 ? -32.650 -9.753 3.169 1.00 93.19 581 GLY A O 1
ATOM 3877 N N . SER A 1 582 ? -34.617 -8.789 3.650 1.00 97.06 582 SER A N 1
ATOM 3878 C CA . SER A 1 582 ? -34.084 -7.417 3.656 1.00 97.06 582 SER A CA 1
ATOM 3879 C C . SER A 1 582 ? -33.373 -7.074 4.969 1.00 97.06 582 SER A C 1
ATOM 3881 O O . SER A 1 582 ? -33.703 -7.611 6.026 1.00 97.06 582 SER A O 1
ATOM 3883 N N . PHE A 1 583 ? -32.404 -6.161 4.907 1.00 97.69 583 PHE A N 1
ATOM 3884 C CA . PHE A 1 583 ? -31.635 -5.698 6.062 1.00 97.69 583 PHE A CA 1
ATOM 3885 C C . PHE A 1 583 ? -31.645 -4.166 6.136 1.00 97.69 583 PHE A C 1
ATOM 3887 O O . PHE A 1 583 ? -31.252 -3.511 5.175 1.00 97.69 583 PHE A O 1
ATOM 3894 N N . ALA A 1 584 ? -32.025 -3.579 7.269 1.00 97.25 584 ALA A N 1
ATOM 3895 C CA . ALA A 1 584 ? -31.969 -2.136 7.511 1.00 97.25 584 ALA A CA 1
ATOM 3896 C C . ALA A 1 584 ? -31.259 -1.847 8.847 1.00 97.25 584 ALA A C 1
ATOM 3898 O O . ALA A 1 584 ? -31.773 -2.198 9.908 1.00 97.25 584 ALA A O 1
ATOM 3899 N N . GLY A 1 585 ? -30.072 -1.233 8.818 1.00 96.19 585 GLY A N 1
ATOM 3900 C CA . GLY A 1 585 ? -29.224 -1.068 10.005 1.00 96.19 585 GLY A CA 1
ATOM 3901 C C . GLY A 1 585 ? -28.642 0.331 10.193 1.00 96.19 585 GLY A C 1
ATOM 3902 O O . GLY A 1 585 ? -27.962 0.844 9.307 1.00 96.19 585 GLY A O 1
ATOM 3903 N N . GLY A 1 586 ? -28.836 0.912 11.378 1.00 96.12 586 GLY A N 1
ATOM 3904 C CA . GLY A 1 586 ? -28.335 2.234 11.763 1.00 96.12 586 GLY A CA 1
ATOM 3905 C C . GLY A 1 586 ? -29.460 3.170 12.209 1.00 96.12 586 GLY A C 1
ATOM 3906 O O . GLY A 1 586 ? -30.249 2.801 13.077 1.00 96.12 586 GLY A O 1
ATOM 3907 N N . ASN A 1 587 ? -29.538 4.376 11.648 1.00 96.19 587 ASN A N 1
ATOM 3908 C CA . ASN A 1 587 ? -30.600 5.343 11.937 1.00 96.19 587 ASN A CA 1
ATOM 3909 C C . ASN A 1 587 ? -31.464 5.617 10.696 1.00 96.19 587 ASN A C 1
ATOM 3911 O O . ASN A 1 587 ? -30.923 5.834 9.617 1.00 96.19 587 ASN A O 1
ATOM 3915 N N . ASN A 1 588 ? -32.789 5.624 10.843 1.00 95.88 588 ASN A N 1
ATOM 3916 C CA . ASN A 1 588 ? -33.757 6.053 9.820 1.00 95.88 588 ASN A CA 1
ATOM 3917 C C . ASN A 1 588 ? -33.662 5.342 8.438 1.00 95.88 588 ASN A C 1
ATOM 3919 O O . ASN A 1 588 ? -34.062 5.910 7.422 1.00 95.88 588 ASN A O 1
ATOM 3923 N N . ASN A 1 589 ? -33.122 4.118 8.347 1.00 97.12 589 ASN A N 1
ATOM 3924 C CA . ASN A 1 589 ? -32.949 3.426 7.057 1.00 97.12 589 ASN A CA 1
ATOM 3925 C C . ASN A 1 589 ? -34.203 2.647 6.634 1.00 97.12 589 ASN A C 1
ATOM 3927 O O . ASN A 1 589 ? -34.834 1.987 7.460 1.00 97.12 589 ASN A O 1
ATOM 3931 N N . THR A 1 590 ? -34.502 2.630 5.332 1.00 96.62 590 THR A N 1
ATOM 3932 C CA . THR A 1 590 ? -35.574 1.811 4.739 1.00 96.62 590 THR A CA 1
ATOM 3933 C C . THR A 1 590 ? -35.023 0.850 3.682 1.00 96.62 590 THR A C 1
ATOM 3935 O O . THR A 1 590 ? -34.413 1.282 2.704 1.00 96.62 590 THR A O 1
ATOM 3938 N N . ALA A 1 591 ? -35.274 -0.448 3.854 1.00 96.50 591 ALA A N 1
ATOM 3939 C CA . ALA A 1 591 ? -34.927 -1.527 2.932 1.00 96.50 591 ALA A CA 1
ATOM 3940 C C . ALA A 1 591 ? -36.203 -2.254 2.462 1.00 96.50 591 ALA A C 1
ATOM 3942 O O . ALA A 1 591 ? -36.645 -3.246 3.048 1.00 96.50 591 ALA A O 1
ATOM 3943 N N . ASP A 1 592 ? -36.799 -1.746 1.386 1.00 94.12 592 ASP A N 1
ATOM 3944 C CA . ASP A 1 592 ? -38.064 -2.214 0.817 1.00 94.12 592 ASP A CA 1
ATOM 3945 C C . ASP A 1 592 ? -37.889 -2.797 -0.587 1.00 94.12 592 ASP A C 1
ATOM 3947 O O . ASP A 1 592 ? -38.402 -2.276 -1.571 1.00 94.12 592 ASP A O 1
ATOM 3951 N N . GLY A 1 593 ? -37.192 -3.931 -0.681 1.00 88.25 593 GLY A N 1
ATOM 3952 C CA . GLY A 1 593 ? -36.988 -4.653 -1.945 1.00 88.25 593 GLY A CA 1
ATOM 3953 C C . GLY A 1 593 ? -38.250 -5.281 -2.557 1.00 88.25 593 GLY A C 1
ATOM 3954 O O . GLY A 1 593 ? -38.119 -6.199 -3.369 1.00 88.25 593 GLY A O 1
ATOM 3955 N N . THR A 1 594 ? -39.450 -4.859 -2.138 1.00 88.31 594 THR A N 1
ATOM 3956 C CA . THR A 1 594 ? -40.744 -5.271 -2.712 1.00 88.31 594 THR A CA 1
ATOM 3957 C C . THR A 1 594 ? -41.226 -4.339 -3.828 1.00 88.31 594 THR A C 1
ATOM 3959 O O . THR A 1 594 ? -42.069 -4.727 -4.642 1.00 88.31 594 THR A O 1
ATOM 3962 N N . GLN A 1 595 ? -40.679 -3.118 -3.912 1.00 83.62 595 GLN A N 1
ATOM 3963 C CA . GLN A 1 595 ? -41.069 -2.155 -4.940 1.00 83.62 595 GLN A CA 1
ATOM 3964 C C . GLN A 1 595 ? -40.728 -2.669 -6.346 1.00 83.62 595 GLN A C 1
ATOM 3966 O O . GLN A 1 595 ? -39.862 -3.524 -6.548 1.00 83.62 595 GLN A O 1
ATOM 3971 N N . TYR A 1 596 ? -41.437 -2.135 -7.343 1.00 83.19 596 TYR A N 1
ATOM 3972 C CA . TYR A 1 596 ? -41.218 -2.420 -8.769 1.00 83.19 596 TYR A CA 1
ATOM 3973 C C . TYR A 1 596 ? -41.348 -3.906 -9.174 1.00 83.19 596 TYR A C 1
ATOM 3975 O O . TYR A 1 596 ? -40.887 -4.294 -10.245 1.00 83.19 596 TYR A O 1
ATOM 3983 N N . GLY A 1 597 ? -42.015 -4.726 -8.350 1.00 77.81 597 GLY A N 1
ATOM 3984 C CA . GLY A 1 597 ? -42.193 -6.168 -8.570 1.00 77.81 597 GLY A CA 1
ATOM 3985 C C . GLY A 1 597 ? -41.122 -7.047 -7.915 1.00 77.81 597 GLY A C 1
ATOM 3986 O O . GLY A 1 597 ? -41.062 -8.243 -8.202 1.00 77.81 597 GLY A O 1
ATOM 3987 N N . GLY A 1 598 ? -40.280 -6.472 -7.054 1.00 80.44 598 GLY A N 1
ATOM 3988 C CA . GLY A 1 598 ? -39.253 -7.200 -6.322 1.00 80.44 598 GLY A CA 1
ATOM 3989 C C . GLY A 1 598 ? -39.799 -8.164 -5.264 1.00 80.44 598 GLY A C 1
ATOM 3990 O O . GLY A 1 598 ? -40.921 -8.042 -4.779 1.00 80.44 598 GLY A O 1
ATOM 3991 N N . THR A 1 599 ? -38.969 -9.135 -4.880 1.00 82.50 599 THR A N 1
ATOM 3992 C CA . THR A 1 599 ? -39.286 -10.138 -3.844 1.00 82.50 599 THR A CA 1
ATOM 3993 C C . THR A 1 599 ? -38.524 -9.924 -2.532 1.00 82.50 599 THR A C 1
ATOM 3995 O O . THR A 1 599 ? -38.615 -10.763 -1.642 1.00 82.50 599 THR A O 1
ATOM 3998 N N . GLY A 1 600 ? -37.744 -8.846 -2.403 1.00 88.69 600 GLY A N 1
ATOM 3999 C CA . GLY A 1 600 ? -36.924 -8.542 -1.227 1.00 88.69 600 GLY A CA 1
ATOM 4000 C C . GLY A 1 600 ? -35.417 -8.455 -1.492 1.00 88.69 600 GLY A C 1
ATOM 4001 O O . GLY A 1 600 ? -34.979 -8.008 -2.553 1.00 88.69 600 GLY A O 1
ATOM 4002 N N . GLY A 1 601 ? -34.616 -8.820 -0.488 1.00 91.25 601 GLY A N 1
ATOM 4003 C CA . GLY A 1 601 ? -33.147 -8.795 -0.527 1.00 91.25 601 GLY A CA 1
ATOM 4004 C C . GLY A 1 601 ? -32.490 -7.407 -0.501 1.00 91.25 601 GLY A C 1
ATOM 4005 O O . GLY A 1 601 ? -31.288 -7.314 -0.725 1.00 91.25 601 GLY A O 1
ATOM 4006 N N . ALA A 1 602 ? -33.246 -6.329 -0.264 1.00 96.50 602 ALA A N 1
ATOM 4007 C CA . ALA A 1 602 ? -32.691 -4.976 -0.172 1.00 96.50 602 ALA A CA 1
ATOM 4008 C C . ALA A 1 602 ? -31.871 -4.765 1.115 1.00 96.50 602 ALA A C 1
ATOM 4010 O O . ALA A 1 602 ? -32.210 -5.317 2.164 1.00 96.50 602 ALA A O 1
ATOM 4011 N N . VAL A 1 603 ? -30.832 -3.929 1.052 1.00 97.50 603 VAL A N 1
ATOM 4012 C CA . VAL A 1 603 ? -29.934 -3.608 2.172 1.00 97.50 603 VAL A CA 1
ATOM 4013 C C . VAL A 1 603 ? -29.796 -2.092 2.331 1.00 97.50 603 VAL A C 1
ATOM 4015 O O . VAL A 1 603 ? -29.316 -1.424 1.422 1.00 97.50 603 VAL A O 1
ATOM 4018 N N . GLY A 1 604 ? -30.165 -1.553 3.494 1.00 96.38 604 GLY A N 1
ATOM 4019 C CA . GLY A 1 604 ? -29.922 -0.167 3.908 1.00 96.38 604 GLY A CA 1
ATOM 4020 C C . GLY A 1 604 ? -28.993 -0.114 5.126 1.00 96.38 604 GLY A C 1
ATOM 4021 O O . GLY A 1 604 ? -29.283 -0.758 6.133 1.00 96.38 604 GLY A O 1
ATOM 4022 N N . LEU A 1 605 ? -27.881 0.625 5.065 1.00 96.44 605 LEU A N 1
ATOM 4023 C CA . LEU A 1 605 ? -26.862 0.653 6.129 1.00 96.44 605 LEU A CA 1
ATOM 4024 C C . LEU A 1 605 ? -26.284 2.057 6.364 1.00 96.44 605 LEU A C 1
ATOM 4026 O O . LEU A 1 605 ? -25.576 2.587 5.511 1.00 96.44 605 LEU A O 1
ATOM 4030 N N . GLY A 1 606 ? -26.509 2.622 7.553 1.00 96.12 606 GLY A N 1
ATOM 4031 C CA . GLY A 1 606 ? -25.947 3.910 7.982 1.00 96.12 606 GLY A CA 1
ATOM 4032 C C . GLY A 1 606 ? -27.016 4.874 8.495 1.00 96.12 606 GLY A C 1
ATOM 4033 O O . GLY A 1 606 ? -27.722 4.530 9.441 1.00 96.12 606 GLY A O 1
ATOM 4034 N N . ASN A 1 607 ? -27.137 6.071 7.916 1.00 96.00 607 ASN A N 1
ATOM 4035 C CA . ASN A 1 607 ? -28.159 7.056 8.296 1.00 96.00 607 ASN A CA 1
ATOM 4036 C C . ASN A 1 607 ? -29.095 7.426 7.130 1.00 96.00 607 ASN A C 1
ATOM 4038 O O . ASN A 1 607 ? -28.634 7.905 6.099 1.00 96.00 607 ASN A O 1
ATOM 4042 N N . SER A 1 608 ? -30.411 7.323 7.320 1.00 96.12 608 SER A N 1
ATOM 4043 C CA . SER A 1 608 ? -31.441 7.837 6.402 1.00 96.12 608 SER A CA 1
ATOM 4044 C C . SER A 1 608 ? -31.349 7.295 4.964 1.00 96.12 608 SER A C 1
ATOM 4046 O O . SER A 1 608 ? -31.721 7.980 4.011 1.00 96.12 608 SER A O 1
ATOM 4048 N N . ASN A 1 609 ? -30.830 6.076 4.784 1.00 96.75 609 ASN A N 1
ATOM 4049 C CA . ASN A 1 609 ? -30.678 5.462 3.463 1.00 96.75 609 ASN A CA 1
ATOM 4050 C C . ASN A 1 609 ? -31.971 4.775 2.993 1.00 96.75 609 ASN A C 1
ATOM 4052 O O . ASN A 1 609 ? -32.746 4.262 3.800 1.00 96.75 609 ASN A O 1
ATOM 4056 N N . THR A 1 610 ? -32.178 4.716 1.678 1.00 95.75 610 THR A N 1
ATOM 4057 C CA . THR A 1 610 ? -33.359 4.124 1.030 1.00 95.75 610 THR A CA 1
ATOM 4058 C C . THR A 1 610 ? -32.934 3.100 -0.022 1.00 95.75 610 THR A C 1
ATOM 4060 O O . THR A 1 610 ? -32.302 3.464 -1.009 1.00 95.75 610 THR A O 1
ATOM 4063 N N . ALA A 1 611 ? -33.302 1.829 0.140 1.00 96.06 611 ALA A N 1
ATOM 4064 C CA . ALA A 1 611 ? -33.079 0.767 -0.844 1.00 96.06 611 ALA A CA 1
ATOM 4065 C C . ALA A 1 611 ? -34.422 0.124 -1.227 1.00 96.06 611 ALA A C 1
ATOM 4067 O O . ALA A 1 611 ? -35.018 -0.580 -0.415 1.00 96.06 611 ALA A O 1
ATOM 4068 N N . PHE A 1 612 ? -34.912 0.385 -2.443 1.00 92.94 612 PHE A N 1
ATOM 4069 C CA . PHE A 1 612 ? -36.257 -0.014 -2.900 1.00 92.94 612 PHE A CA 1
ATOM 4070 C C . PHE A 1 612 ? -36.262 -1.093 -3.995 1.00 92.94 612 PHE A C 1
ATOM 4072 O O . PHE A 1 612 ? -37.251 -1.798 -4.166 1.00 92.94 612 PHE A O 1
ATOM 4079 N N . GLY A 1 613 ? -35.182 -1.276 -4.751 1.00 88.62 613 GLY A N 1
ATOM 4080 C CA . GLY A 1 613 ? -35.134 -2.373 -5.720 1.00 88.62 613 GLY A CA 1
ATOM 4081 C C . GLY A 1 613 ? -34.959 -3.751 -5.073 1.00 88.62 613 GLY A C 1
ATOM 4082 O O . GLY A 1 613 ? -34.363 -3.881 -4.002 1.00 88.62 613 GLY A O 1
ATOM 4083 N N . GLN A 1 614 ? -35.393 -4.809 -5.766 1.00 90.81 614 GLN A N 1
ATOM 4084 C CA . GLN A 1 614 ? -34.989 -6.180 -5.432 1.00 90.81 614 GLN A CA 1
ATOM 4085 C C . GLN A 1 614 ? -33.456 -6.267 -5.397 1.00 90.81 614 GLN A C 1
ATOM 4087 O O . GLN A 1 614 ? -32.798 -5.894 -6.371 1.00 90.81 614 GLN A O 1
ATOM 4092 N N . GLY A 1 615 ? -32.880 -6.730 -4.286 1.00 91.06 615 GLY A N 1
ATOM 4093 C CA . GLY A 1 615 ? -31.422 -6.793 -4.122 1.00 91.06 615 GLY A CA 1
ATOM 4094 C C . GLY A 1 615 ? -30.699 -5.437 -4.176 1.00 91.06 615 GLY A C 1
ATOM 4095 O O . GLY A 1 615 ? -29.499 -5.417 -4.437 1.00 91.06 615 GLY A O 1
ATOM 4096 N N . ALA A 1 616 ? -31.400 -4.310 -4.001 1.00 95.62 616 ALA A N 1
ATOM 4097 C CA . ALA A 1 616 ? -30.782 -2.985 -3.993 1.00 95.62 616 ALA A CA 1
ATOM 4098 C C . ALA A 1 616 ? -29.989 -2.738 -2.701 1.00 95.62 616 ALA A C 1
ATOM 4100 O O . ALA A 1 616 ? -30.383 -3.188 -1.626 1.00 95.62 616 ALA A O 1
ATOM 4101 N N . VAL A 1 617 ? -28.891 -1.993 -2.795 1.00 96.81 617 VAL A N 1
ATOM 4102 C CA . VAL A 1 617 ? -27.950 -1.762 -1.692 1.00 96.81 617 VAL A CA 1
ATOM 4103 C C . VAL A 1 617 ? -27.711 -0.261 -1.536 1.00 96.81 617 VAL A C 1
ATOM 4105 O O . VAL A 1 617 ? -27.201 0.370 -2.453 1.00 96.81 617 VAL A O 1
ATOM 4108 N N . ALA A 1 618 ? -28.056 0.313 -0.384 1.00 96.81 618 ALA A N 1
ATOM 4109 C CA . ALA A 1 618 ? -27.828 1.717 -0.045 1.00 96.81 618 ALA A CA 1
ATOM 4110 C C . ALA A 1 618 ? -27.014 1.819 1.257 1.00 96.81 618 ALA A C 1
ATOM 4112 O O . ALA A 1 618 ? -27.515 1.502 2.338 1.00 96.81 618 ALA A O 1
ATOM 4113 N N . ILE A 1 619 ? -25.747 2.231 1.161 1.00 96.44 619 ILE A N 1
ATOM 4114 C CA . ILE A 1 619 ? -24.799 2.263 2.286 1.00 96.44 619 ILE A CA 1
ATOM 4115 C C . ILE A 1 619 ? -24.168 3.653 2.397 1.00 96.44 619 ILE A C 1
ATOM 4117 O O . ILE A 1 619 ? -23.524 4.110 1.456 1.00 96.44 619 ILE A O 1
ATOM 4121 N N . GLY A 1 620 ? -24.288 4.301 3.555 1.00 94.88 620 GLY A N 1
ATOM 4122 C CA . GLY A 1 620 ? -23.715 5.626 3.806 1.00 94.88 620 GLY A CA 1
ATOM 4123 C C . GLY A 1 620 ? -24.661 6.530 4.588 1.00 94.88 620 GLY A C 1
ATOM 4124 O O . GLY A 1 620 ? -25.254 6.097 5.580 1.00 94.88 620 GLY A O 1
ATOM 4125 N N . ASN A 1 621 ? -24.809 7.778 4.145 1.00 94.69 621 ASN A N 1
ATOM 4126 C CA . ASN A 1 621 ? -25.814 8.696 4.677 1.00 94.69 621 ASN A CA 1
ATOM 4127 C C . ASN A 1 621 ? -26.678 9.221 3.529 1.00 94.69 621 ASN A C 1
ATOM 4129 O O . ASN A 1 621 ? -26.143 9.681 2.522 1.00 94.69 621 ASN A O 1
ATOM 4133 N N . ASN A 1 622 ? -28.002 9.213 3.685 1.00 94.62 622 ASN A N 1
ATOM 4134 C CA . ASN A 1 622 ? -28.953 9.708 2.683 1.00 94.62 622 ASN A CA 1
ATOM 4135 C C . ASN A 1 622 ? -28.777 9.048 1.285 1.00 94.62 622 ASN A C 1
ATOM 4137 O O . ASN A 1 622 ? -29.204 9.600 0.267 1.00 94.62 622 ASN A O 1
ATOM 4141 N N . ALA A 1 623 ? -28.149 7.869 1.214 1.00 96.44 623 ALA A N 1
ATOM 4142 C CA . ALA A 1 623 ? -27.955 7.126 -0.025 1.00 96.44 623 ALA A CA 1
ATOM 4143 C C . ALA A 1 623 ? -29.281 6.508 -0.491 1.00 96.44 623 ALA A C 1
ATOM 4145 O O . ALA A 1 623 ? -30.101 6.070 0.318 1.00 96.44 623 ALA A O 1
ATOM 4146 N N . SER A 1 624 ? -29.509 6.473 -1.801 1.00 95.19 624 SER A N 1
ATOM 4147 C CA . SER A 1 624 ? -30.776 6.061 -2.409 1.00 95.19 624 SER A CA 1
ATOM 4148 C C . SER A 1 624 ? -30.556 5.101 -3.577 1.00 95.19 624 SER A C 1
ATOM 4150 O O . SER A 1 624 ? -30.014 5.497 -4.603 1.00 95.19 624 SER A O 1
ATOM 4152 N N . ALA A 1 625 ? -31.021 3.860 -3.455 1.00 95.38 625 ALA A N 1
ATOM 4153 C CA . ALA A 1 625 ? -30.980 2.837 -4.497 1.00 95.38 625 ALA A CA 1
ATOM 4154 C C . ALA A 1 625 ? -32.412 2.446 -4.911 1.00 95.38 625 ALA A C 1
ATOM 4156 O O . ALA A 1 625 ? -33.045 1.573 -4.308 1.00 95.38 625 ALA A O 1
ATOM 4157 N N . TYR A 1 626 ? -32.940 3.122 -5.936 1.00 91.75 626 TYR A N 1
ATOM 4158 C CA . TYR A 1 626 ? -34.316 2.928 -6.421 1.00 91.75 626 TYR A CA 1
ATOM 4159 C C . TYR A 1 626 ? -34.450 1.783 -7.432 1.00 91.75 626 TYR A C 1
ATOM 4161 O O . TYR A 1 626 ? -35.520 1.200 -7.573 1.00 91.75 626 TYR A O 1
ATOM 4169 N N . GLY A 1 627 ? -33.379 1.464 -8.154 1.00 87.19 627 GLY A N 1
ATOM 4170 C CA . GLY A 1 627 ? -33.375 0.426 -9.181 1.00 87.19 627 GLY A CA 1
ATOM 4171 C C . GLY A 1 627 ? -33.250 -0.999 -8.644 1.00 87.19 627 GLY A C 1
ATOM 4172 O O . GLY A 1 627 ? -32.587 -1.231 -7.634 1.00 87.19 627 GLY A O 1
ATOM 4173 N N . GLN A 1 628 ? -33.815 -1.984 -9.352 1.00 89.12 628 GLN A N 1
ATOM 4174 C CA . GLN A 1 628 ? -33.508 -3.399 -9.092 1.00 89.12 628 GLN A CA 1
ATOM 4175 C C . GLN A 1 628 ? -31.999 -3.639 -9.231 1.00 89.12 628 GLN A C 1
ATOM 4177 O O . GLN A 1 628 ? -31.387 -3.196 -10.205 1.00 89.12 628 GLN A O 1
ATOM 4182 N N . SER A 1 629 ? -31.407 -4.310 -8.241 1.00 91.06 629 SER A N 1
ATOM 4183 C CA . SER A 1 629 ? -29.957 -4.524 -8.104 1.00 91.06 629 SER A CA 1
ATOM 4184 C C . SER A 1 629 ? -29.103 -3.245 -8.160 1.00 91.06 629 SER A C 1
ATOM 4186 O O . SER A 1 629 ? -27.916 -3.321 -8.468 1.00 91.06 629 SER A O 1
ATOM 4188 N N . ALA A 1 630 ? -29.685 -2.070 -7.887 1.00 94.19 630 ALA A N 1
ATOM 4189 C CA . ALA A 1 630 ? -28.942 -0.816 -7.856 1.00 94.19 630 ALA A CA 1
ATOM 4190 C C . ALA A 1 630 ? -28.102 -0.689 -6.576 1.00 94.19 630 ALA A C 1
ATOM 4192 O O . ALA A 1 630 ? -28.516 -1.141 -5.505 1.00 94.19 630 ALA A O 1
ATOM 4193 N N . ILE A 1 631 ? -26.939 -0.047 -6.679 1.00 96.06 631 ILE A N 1
ATOM 4194 C CA . ILE A 1 631 ? -25.987 0.128 -5.577 1.00 96.06 631 ILE A CA 1
ATOM 4195 C C . ILE A 1 631 ? -25.693 1.618 -5.398 1.00 96.06 631 ILE A C 1
ATOM 4197 O O . ILE A 1 631 ? -25.127 2.251 -6.283 1.00 96.06 631 ILE A O 1
ATOM 4201 N N . ALA A 1 632 ? -26.039 2.166 -4.238 1.00 96.06 632 ALA A N 1
ATOM 4202 C CA . ALA A 1 632 ? -25.685 3.510 -3.805 1.00 96.06 632 ALA A CA 1
ATOM 4203 C C . ALA A 1 632 ? -24.737 3.425 -2.599 1.00 96.06 632 ALA A C 1
ATOM 4205 O O . ALA A 1 632 ? -25.097 2.872 -1.559 1.00 96.06 632 ALA A O 1
ATOM 4206 N N . LEU A 1 633 ? -23.523 3.957 -2.735 1.00 95.31 633 LEU A N 1
ATOM 4207 C CA . LEU A 1 633 ? -22.484 3.916 -1.703 1.00 95.31 633 LEU A CA 1
ATOM 4208 C C . LEU A 1 633 ? -21.911 5.319 -1.470 1.00 95.31 633 LEU A C 1
ATOM 4210 O O . LEU A 1 633 ? -21.293 5.865 -2.375 1.00 95.31 633 LEU A O 1
ATOM 4214 N N . GLY A 1 634 ? -22.077 5.886 -0.276 1.00 91.00 634 GLY A N 1
ATOM 4215 C CA . GLY A 1 634 ? -21.522 7.200 0.075 1.00 91.00 634 GLY A CA 1
ATOM 4216 C C . GLY A 1 634 ? -22.531 8.173 0.685 1.00 91.00 634 GLY A C 1
ATOM 4217 O O . GLY A 1 634 ? -23.645 7.797 1.053 1.00 91.00 634 GLY A O 1
ATOM 4218 N N . ASP A 1 635 ? -22.127 9.435 0.809 1.00 94.75 635 ASP A N 1
ATOM 4219 C CA . ASP A 1 635 ? -22.985 10.530 1.282 1.00 94.75 635 ASP A CA 1
ATOM 4220 C C . ASP A 1 635 ? -23.827 11.067 0.109 1.00 94.75 635 ASP A C 1
ATOM 4222 O O . ASP A 1 635 ? -23.291 11.471 -0.922 1.00 94.75 635 ASP A O 1
ATOM 4226 N N . GLY A 1 636 ? -25.156 10.999 0.215 1.00 90.75 636 GLY A N 1
ATOM 4227 C CA . GLY A 1 636 ? -26.088 11.469 -0.819 1.00 90.75 636 GLY A CA 1
ATOM 4228 C C . GLY A 1 636 ? -26.077 10.693 -2.148 1.00 90.75 636 GLY A C 1
ATOM 4229 O O . GLY A 1 636 ? -26.717 11.130 -3.105 1.00 90.75 636 GLY A O 1
ATOM 4230 N N . ALA A 1 637 ? -25.375 9.557 -2.236 1.00 94.19 637 ALA A N 1
ATOM 4231 C CA . ALA A 1 637 ? -25.267 8.758 -3.460 1.00 94.19 637 ALA A CA 1
ATOM 4232 C C . ALA A 1 637 ? -26.649 8.277 -3.953 1.00 94.19 637 ALA A C 1
ATOM 4234 O O . ALA A 1 637 ? -27.410 7.692 -3.185 1.00 94.19 637 ALA A O 1
ATOM 4235 N N . ALA A 1 638 ? -26.977 8.485 -5.232 1.00 92.88 638 ALA A N 1
ATOM 4236 C CA . ALA A 1 638 ? -28.295 8.167 -5.795 1.00 92.88 638 ALA A CA 1
ATOM 4237 C C . ALA A 1 638 ? -28.192 7.305 -7.067 1.00 92.88 638 ALA A C 1
ATOM 4239 O O . ALA A 1 638 ? -27.745 7.780 -8.110 1.00 92.88 638 ALA A O 1
ATOM 4240 N N . ALA A 1 639 ? -28.620 6.044 -6.972 1.00 91.06 639 ALA A N 1
ATOM 4241 C CA . ALA A 1 639 ? -28.676 5.071 -8.060 1.00 91.06 639 ALA A CA 1
ATOM 4242 C C . ALA A 1 639 ? -30.138 4.874 -8.517 1.00 91.06 639 ALA A C 1
ATOM 4244 O O . ALA A 1 639 ? -30.985 4.360 -7.771 1.00 91.06 639 ALA A O 1
ATOM 4245 N N . GLY A 1 640 ? -30.445 5.310 -9.742 1.00 84.38 640 GLY A N 1
ATOM 4246 C CA . GLY A 1 640 ? -31.813 5.504 -10.229 1.00 84.38 640 GLY A CA 1
ATOM 4247 C C . GLY A 1 640 ? -32.586 6.620 -9.503 1.00 84.38 640 GLY A C 1
ATOM 4248 O O . GLY A 1 640 ? -32.076 7.305 -8.616 1.00 84.38 640 GLY A O 1
ATOM 4249 N N . THR A 1 641 ? -33.859 6.802 -9.862 1.00 80.94 641 THR A N 1
ATOM 4250 C CA . THR A 1 641 ? -34.784 7.711 -9.152 1.00 80.94 641 THR A CA 1
ATOM 4251 C C . THR A 1 641 ? -36.145 7.051 -8.948 1.00 80.94 641 THR A C 1
ATOM 4253 O O . THR A 1 641 ? -36.527 6.176 -9.721 1.00 80.94 641 THR A O 1
ATOM 4256 N N . ALA A 1 642 ? -36.930 7.512 -7.969 1.00 72.50 642 ALA A N 1
ATOM 4257 C CA . ALA A 1 642 ? -38.276 6.983 -7.718 1.00 72.50 642 ALA A CA 1
ATOM 4258 C C . ALA A 1 642 ? -39.221 7.060 -8.941 1.00 72.50 642 ALA A C 1
ATOM 4260 O O . ALA A 1 642 ? -40.119 6.230 -9.076 1.00 72.50 642 ALA A O 1
ATOM 4261 N N . ALA A 1 643 ? -39.007 8.039 -9.832 1.00 73.38 643 ALA A N 1
ATOM 4262 C CA . ALA A 1 643 ? -39.773 8.242 -11.067 1.00 73.38 643 ALA A CA 1
ATOM 4263 C C . ALA A 1 643 ? -39.191 7.507 -12.295 1.00 73.38 643 ALA A C 1
ATOM 4265 O O . ALA A 1 643 ? -39.880 7.363 -13.303 1.00 73.38 643 ALA A O 1
ATOM 4266 N N . ALA A 1 644 ? -37.936 7.055 -12.220 1.00 72.62 644 ALA A N 1
ATOM 4267 C CA . ALA A 1 644 ? -37.240 6.303 -13.260 1.00 72.62 644 ALA A CA 1
ATOM 4268 C C . ALA A 1 644 ? -36.265 5.295 -12.608 1.00 72.62 644 ALA A C 1
ATOM 4270 O O . ALA A 1 644 ? -35.075 5.596 -12.454 1.00 72.62 644 ALA A O 1
ATOM 4271 N N . PRO A 1 645 ? -36.760 4.118 -12.175 1.00 72.50 645 PRO A N 1
ATOM 4272 C CA . PRO A 1 645 ? -35.933 3.060 -11.601 1.00 72.50 645 PRO A CA 1
ATOM 4273 C C . PRO A 1 645 ? -35.167 2.325 -12.713 1.00 72.50 645 PRO A C 1
ATOM 4275 O O . PRO A 1 645 ? -35.735 1.545 -13.478 1.00 72.50 645 PRO A O 1
ATOM 4278 N N . LEU A 1 646 ? -33.862 2.574 -12.809 1.00 74.75 646 LEU A N 1
ATOM 4279 C CA . LEU A 1 646 ? -32.962 1.924 -13.765 1.00 74.75 646 LEU A CA 1
ATOM 4280 C C . LEU A 1 646 ? -32.341 0.666 -13.139 1.00 74.75 646 LEU A C 1
ATOM 4282 O O . LEU A 1 646 ? -31.943 0.675 -11.980 1.00 74.75 646 LEU A O 1
ATOM 4286 N N . THR A 1 647 ? -32.299 -0.447 -13.872 1.00 83.06 647 THR A N 1
ATOM 4287 C CA . THR A 1 647 ? -31.843 -1.741 -13.325 1.00 83.06 647 THR A CA 1
ATOM 4288 C C . THR A 1 647 ? -30.321 -1.866 -13.407 1.00 83.06 647 THR A C 1
ATOM 4290 O O . THR A 1 647 ? -29.763 -1.766 -14.497 1.00 83.06 647 THR A O 1
ATOM 4293 N N . GLY A 1 648 ? -29.668 -2.139 -12.273 1.00 82.25 648 GLY A N 1
ATOM 4294 C CA . GLY A 1 648 ? -28.213 -2.316 -12.178 1.00 82.25 648 GLY A CA 1
ATOM 4295 C C . GLY A 1 648 ? -27.384 -1.027 -12.087 1.00 82.25 648 GLY A C 1
ATOM 4296 O O . GLY A 1 648 ? -26.168 -1.091 -12.254 1.00 82.25 648 GLY A O 1
ATOM 4297 N N . ASP A 1 649 ? -28.008 0.128 -11.830 1.00 88.06 649 ASP A N 1
ATOM 4298 C CA . ASP A 1 649 ? -27.304 1.404 -11.623 1.00 88.06 649 ASP A CA 1
ATOM 4299 C C . ASP A 1 649 ? -26.327 1.339 -10.437 1.00 88.06 649 ASP A C 1
ATOM 4301 O O . ASP A 1 649 ? -26.659 0.814 -9.374 1.00 88.06 649 ASP A O 1
ATOM 4305 N N . ILE A 1 650 ? -25.147 1.950 -10.579 1.00 91.81 650 ILE A N 1
ATOM 4306 C CA . ILE A 1 650 ? -24.172 2.105 -9.491 1.00 91.81 650 ILE A CA 1
ATOM 4307 C C . ILE A 1 650 ? -23.837 3.589 -9.320 1.00 91.81 650 ILE A C 1
ATOM 4309 O O . ILE A 1 650 ? -23.362 4.232 -10.256 1.00 91.81 650 ILE A O 1
ATOM 4313 N N . ALA A 1 651 ? -24.038 4.109 -8.111 1.00 89.88 651 ALA A N 1
ATOM 4314 C CA . ALA A 1 651 ? -23.656 5.452 -7.693 1.00 89.88 651 ALA A CA 1
ATOM 4315 C C . ALA A 1 651 ? -22.695 5.377 -6.500 1.00 89.88 651 ALA A C 1
ATOM 4317 O O . ALA A 1 651 ? -22.958 4.673 -5.524 1.00 89.88 651 ALA A O 1
ATOM 4318 N N . ILE A 1 652 ? -21.589 6.119 -6.578 1.00 88.81 652 ILE A N 1
ATOM 4319 C CA . ILE A 1 652 ? -20.588 6.226 -5.511 1.00 88.81 652 ILE A CA 1
ATOM 4320 C C . ILE A 1 652 ? -20.340 7.715 -5.235 1.00 88.81 652 ILE A C 1
ATOM 4322 O O . ILE A 1 652 ? -20.148 8.468 -6.193 1.00 88.81 652 ILE A O 1
ATOM 4326 N N . GLY A 1 653 ? -20.380 8.121 -3.961 1.00 77.12 653 GLY A N 1
ATOM 4327 C CA . GLY A 1 653 ? -20.200 9.502 -3.480 1.00 77.12 653 GLY A CA 1
ATOM 4328 C C . GLY A 1 653 ? -19.097 9.631 -2.437 1.00 77.12 653 GLY A C 1
ATOM 4329 O O . GLY A 1 653 ? -19.075 8.786 -1.515 1.00 77.12 653 GLY A O 1
#

Organism: NCBI:txid2234132

Secondary structure (DSSP, 8-state):
-----EEEEETTTTEEEEE---------------------------------------------------------------------------SS----------------------S--S------SS-----SSS------TT----SS----SS----SPPPP-STTSPPPHHHHHHHHHHHHHHHHHHHHHHHHHHHHHHHHHHHHHHHHHHHHHHHHHHHHHHHHHHHHHHHHHHHHHHHHHHHHHHHHHHHHHHHHHHHHHHHHHHHHHHHHHHHHHHHHHHHHHHHHHHHHHHHHHHHHHHHHHHHHHHHHHHHHHHHHHHHHHHHHHHHHHHHHHHHHHHHHHHHHHHHHHHHHHHHHHHHHHHHHHHHHHHHHHHHHHHHHHHHHHHHHHHHHHHHHHHHHHHHHHHHHHHHHHTTTTTTTTTSSSSSSSSHHHHHHHHHHHHHHHHHHHHHHHHHHHHHHHHHHHHHHHHHHHHHHHHHHHHHHHHHHHTSSSSS-------SSS---EE-STT-EEESTT-EE-STT-EEESTT-EE-STT-EEEESS-EE-STT-EEEESS-EE-SBT-EEEEES-EE-TTGGG--B--EEEEES-EE-STT-EEEEES-EE-STT-EEEEES-EESBTTB--TT-EEE-

Sequence (653 aa):
MNKAYRVIFSKVRNCWVVVSEISSAVGKGNSFRTEAVSDRVEIGMPGMTTGLRVALVGAVMLFADLGGSNFVYAQASYSCTSAAASWSTPGGYVSNQTPPVWMAGCSVGTGTAGITASGGGNSFYATTTGGFISLSTGALDISAAGGVNIHNNITLSTNKITGLAAGTVAADAVNYSQLQSLSTTTSTGLSTTNSTMTSLSTSTSTAVGSLSTGVSSLSTSLSTTNSNLTVLSTSASSGISSAQSGVNSLSTSVASTNSSLTSLSTSTSTAVSTANSGLTSLSTTSSTAEASLSTGVNSLSTGLSTTDSTMTSLSTSASTALSTTNSNVASLSTSASAGISTAQSGVNSLSTAASATNSTIASLSTSASTGVSSLSTGLSSTNSSVTSLSTSASTAASSLSTGVGSVSTALSTTNSNVASLSVATSSGLSTAQSGVGSLSTSLSSTNSNVISLSTSTSTAVSSANSSVTSLSTSASTAAASLSTGVTSLSTSTSTAIAGFQQGQNGVMRSQYNPQTATTTATGLNALAAGNGANAAGDNSVAFGTNASAPGLGSVSIGDGNVANGEGAVAIGDPNVATGTGSFAGGNNNTADGTQYGGTGGAVGLGNSNTAFGQGAVAIGNNASAYGQSAIALGDGAAAGTAAAPLTGDIAIG

Radius of gyration: 124.39 Å; chains: 1; bounding box: 235×75×365 Å

pLDDT: mean 72.3, std 22.48, range [21.19, 97.88]

Foldseek 3Di:
DDDDWDWDQDPVVRDIDIDDDDDDDDDDDDDDDDDDDDDDDDDDDDDDDDDDDDDDDDDDDDDDDDDDDDDDDDDDDDDDDDDDDDDDYDDDDDDDDDDDDDDDDDDDDDDDDDHDDDDDDDDDDDDDDPDDDDDPDDDPPPDDPVDDDDPDDDPPPPDDDPPQDADPDPPGDHDPVVVVVVVVVVVVVVVVVVVVVVVVVVVVVVVVVVVVVVVVVVVVVVVVVVVVVVVVVVVVVVVVVVVVVVVVVVVVVVVVVVVVVVVVVVVVVVVVVVVVVVVVVVVVVVVVVVVVVVVVVVVVVVVVVVVVVVVVVVVVVVVVVVVVVVVVVVVVVVVVVVVVVVVVVVVVVVVVVVVVVVVVVVVVVVVVVVVVVVVVVVVVVVVVVVVVVVVVVVVVVVVVVVVVVVVVVVVVVVVVVVVVVVVCVVVVVPP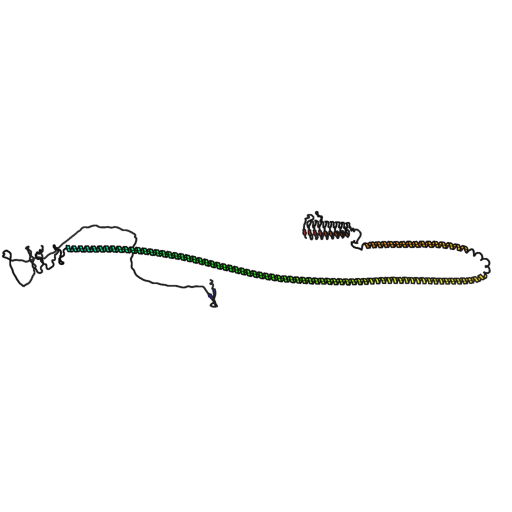PPDPDPDDPPPPVPVVPVVVVVVVVVVVVVVVVVVVVVVVVVVVVVVVVVVVVVVVVVVVVVVVVVVVVVPDDDDADDDDDDPDQFDQAQCADCEATHERCFARQAHCEYTEYDVFHNNAHVEYTYYHNEAQQAHVEYAYEDYEYANAHVEYAYEYQYYQAQPPPNGRGLGYHEYANEYAHHHVEYAYEYCFYQNAHVEYAEYHVWYFADVVGHDHNGYTYD